Protein AF-A0A0D2QS39-F1 (afdb_monomer)

Solvent-accessible surface area (backbone atoms only — not comparable to full-atom values): 22286 Å² total; per-residue (Å²): 133,88,82,86,83,80,82,77,80,79,79,77,68,78,75,75,70,79,69,53,75,70,81,77,50,54,67,69,59,52,39,56,58,51,62,65,24,32,17,69,61,32,55,55,47,36,68,73,40,74,67,44,26,51,44,47,45,59,77,59,58,58,72,44,77,33,60,13,20,26,65,46,80,51,55,70,59,22,51,49,47,18,48,53,47,44,37,49,40,62,59,63,70,44,31,36,42,36,44,29,31,70,89,59,61,58,66,59,53,47,50,54,46,53,75,72,43,66,94,54,45,15,35,40,28,32,45,45,62,54,54,74,37,35,30,48,84,80,63,46,80,49,76,48,75,64,75,95,79,54,99,83,54,75,71,88,70,27,38,38,36,40,38,38,33,26,51,64,43,48,44,57,38,45,50,62,30,60,45,49,96,86,56,61,68,72,60,46,47,31,48,36,55,48,51,52,25,50,54,16,28,76,44,41,76,40,58,52,39,54,33,32,43,36,42,21,25,61,94,46,85,48,62,70,51,51,55,49,46,66,68,72,39,47,95,77,36,46,76,48,74,44,62,67,26,50,73,50,71,36,30,50,51,67,88,69,42,79,63,96,60,88,76,53,54,64,49,29,36,33,42,37,36,15,47,33,67,81,45,61,92,90,58,62,84,83,81,87,84,85,83,81,74,75,95,64,82,93,74,81,79,66,68,41,82,71,46,79,45,80,46,95,89,48,105,50,69,51,56,28,27,17,50,73,97,54,86,59,76,38,49,62,66,58,52,49,52,54,48,32,61,76,54,73,67,65,60,92,81,64,90,46,65,51,78,45,79,44,77,46,76,47,66,53,80,90,48,77,71,41,82,44,79,48,81,45,78,39,80,64,84,133

pLDDT: mean 83.74, std 15.44, range [31.7, 98.12]

Radius of gyration: 28.62 Å; Cα contacts (8 Å, |Δi|>4): 653; chains: 1; bounding box: 74×45×124 Å

InterPro domains:
  IPR001810 F-box domain [PF00646] (22-57)
  IPR001810 F-box domain [SM00256] (25-65)
  IPR036047 F-box-like domain superfamily [SSF81383] (16-58)

Foldseek 3Di:
DDDDDDDDDPPPPPPPPCPPPVVPDDLVVLLVVLQQAFQVVNVVQLPPDPSSVVSSCVSLLAKDKFKAKDFDPDPVVQLVLGLCLSRRGHDQFLAKEKEWEPPDDQVVSVVVCCVVHPVQHKYKYWYDQKDWDQHSPPRDTDIDGHDPDDPPDDRPTIMMMMMGIDHAQKHKWKAFQKDAPPDDPQQSLLVSLVVQQVVQCVFAVGRAFQEKAKAFAQVDQCVLSVVQNCVRHDPNYYYHYYHYIDMAIDTSPNVRHDDPPPRIDTRMMITTIHGGPPGDPPRDDDHDDDDDDPPDDDADADWDWPDWDDDPPDNDIFTWTDGVPDPDIHGPVNVVVVRCVRVVNPVPDDFDWDWDWDWDFDDRDPRDTDIDIDIDIDTDDD

Sequence (382 aa):
MANKNRSSPSSATPKLMEVSGFSLMNEDLLRNILSRLPAISFASAATVSKTWNAACCHILSRPKLSSAISLKPLPLVALQEVFDKVMSEPIRPHFAIASVGPGFEIKDVLQFMVEKVRSRTPIIVSSVKGILGRDALSHEFREVKWIDGNIDEVPVNTGIVLTVGFVPGLKVDVIPLLRQRKAPQGSMIDKFVQDIKSYTSSMSGCTSPQAIIMIGDGSVDQKPILEKLDYAMSMETIIVGDERGQFVYRSSDVSRNVGTNKKHSPDAVALVFARDRNKARGIGNIEFHFALSKGVSAIGPRLKAASVRVQDSYTVTWLTARREGQQEILDGQQMLEDIDNEMENNMDCVDLYIGVTRRRNCSVGSDKPKMMTTLALHGVEG

Secondary structure (DSSP, 8-state):
--------------------GGGGS-HHHHHHHHHTS-HHHHHHHTTT-HHHHHHHHHHTSS-EEEEEEE--SSHHHHHHHHHHHHTSS----SEEEEEE-TT--HHHHHHHHHHHS-TT--EEEEE-SEEEEEBTTT--EEEEE--S--TTS--S---EEEEEEE-TTEEEEEEEEE--TTS-HHHHHHHHHHHHHHHHHHHHSSSS-SEEEEEEETTS--HHHHHHHHHHS-TT-EEEEEEEEEEEEE-SSGGGSPPS-TT--EEEEEEEEEE-TTPPTT-------------S---SPPEEEEEEEE-TTSS-EEEEEEETT--PPB-HHHHHHHHHHHTTT--TT---EEEEEEEEEE--TTSPPEEEEEEEEEE---

Organism: Gossypium raimondii (NCBI:txid29730)

Structure (mmCIF, N/CA/C/O backbone):
data_AF-A0A0D2QS39-F1
#
_entry.id   AF-A0A0D2QS39-F1
#
loop_
_atom_site.group_PDB
_atom_site.id
_atom_site.type_symbol
_atom_site.label_atom_id
_atom_site.label_alt_id
_atom_site.label_comp_id
_atom_site.label_asym_id
_atom_site.label_entity_id
_atom_site.label_seq_id
_atom_site.pdbx_PDB_ins_code
_atom_site.Cartn_x
_atom_site.Cartn_y
_atom_site.Cartn_z
_atom_site.occupancy
_atom_site.B_iso_or_equiv
_atom_site.auth_seq_id
_atom_site.auth_comp_id
_atom_site.auth_asym_id
_atom_site.auth_atom_id
_atom_site.pdbx_PDB_model_num
ATOM 1 N N . MET A 1 1 ? 47.931 12.079 -83.942 1.00 38.25 1 MET A N 1
ATOM 2 C CA . MET A 1 1 ? 46.813 12.816 -83.304 1.00 38.25 1 MET A CA 1
ATOM 3 C C . MET A 1 1 ? 45.818 11.775 -82.798 1.00 38.25 1 MET A C 1
ATOM 5 O O . MET A 1 1 ? 45.322 11.019 -83.615 1.00 38.25 1 MET A O 1
ATOM 9 N N . ALA A 1 2 ? 45.863 11.401 -81.512 1.00 31.70 2 ALA A N 1
ATOM 10 C CA . ALA A 1 2 ? 45.054 11.950 -80.400 1.00 31.70 2 ALA A CA 1
ATOM 11 C C . ALA A 1 2 ? 43.535 11.823 -80.678 1.00 31.70 2 ALA A C 1
ATOM 13 O O . ALA A 1 2 ? 43.092 12.273 -81.719 1.00 31.70 2 ALA A O 1
ATOM 14 N N . ASN A 1 3 ? 42.672 11.228 -79.849 1.00 33.22 3 ASN A N 1
ATOM 15 C CA . ASN A 1 3 ? 42.716 11.028 -78.404 1.00 33.22 3 ASN A CA 1
ATOM 16 C C . ASN A 1 3 ? 41.886 9.786 -78.004 1.00 33.22 3 ASN A C 1
ATOM 18 O O . ASN A 1 3 ? 40.784 9.581 -78.507 1.00 33.22 3 ASN A O 1
ATOM 22 N N . LYS A 1 4 ? 42.417 8.975 -77.081 1.00 37.38 4 LYS A N 1
ATOM 23 C CA . LYS A 1 4 ? 41.723 7.872 -76.393 1.00 37.38 4 LYS A CA 1
ATOM 24 C C . LYS A 1 4 ? 40.879 8.458 -75.257 1.00 37.38 4 LYS A C 1
ATOM 26 O O . LYS A 1 4 ? 41.458 8.937 -74.288 1.00 37.38 4 LYS A O 1
ATOM 31 N N . ASN A 1 5 ? 39.557 8.306 -75.297 1.00 36.44 5 ASN A N 1
ATOM 32 C CA . ASN A 1 5 ? 38.731 8.421 -74.093 1.00 36.44 5 ASN A CA 1
ATOM 33 C C . ASN A 1 5 ? 38.589 7.036 -73.452 1.00 36.44 5 ASN A C 1
ATOM 35 O O . ASN A 1 5 ? 37.760 6.221 -73.849 1.00 36.44 5 ASN A O 1
ATOM 39 N N . ARG A 1 6 ? 39.458 6.763 -72.472 1.00 37.19 6 ARG A N 1
ATOM 40 C CA . ARG A 1 6 ? 39.303 5.664 -71.513 1.00 37.19 6 ARG A CA 1
ATOM 41 C C . ARG A 1 6 ? 38.181 6.036 -70.545 1.00 37.19 6 ARG A C 1
ATOM 43 O O . ARG A 1 6 ? 38.340 6.958 -69.754 1.00 37.19 6 ARG A O 1
ATOM 50 N N . SER A 1 7 ? 37.078 5.300 -70.590 1.00 38.91 7 SER A N 1
ATOM 51 C CA . SER A 1 7 ? 36.095 5.259 -69.511 1.00 38.91 7 SER A CA 1
ATOM 52 C C . SER A 1 7 ? 36.723 4.581 -68.292 1.00 38.91 7 SER A C 1
ATOM 54 O O . SER A 1 7 ? 37.080 3.401 -68.339 1.00 38.91 7 SER A O 1
ATOM 56 N N . SER A 1 8 ? 36.898 5.342 -67.218 1.00 36.28 8 SER A N 1
ATOM 57 C CA . SER A 1 8 ? 37.355 4.867 -65.914 1.00 36.28 8 SER A CA 1
ATOM 58 C C . SER A 1 8 ? 36.360 3.847 -65.345 1.00 36.28 8 SER A C 1
ATOM 60 O O . SER A 1 8 ? 35.160 4.128 -65.348 1.00 36.28 8 SER A O 1
ATOM 62 N N . PRO A 1 9 ? 36.800 2.691 -64.819 1.00 38.03 9 PRO A N 1
ATOM 63 C CA . PRO A 1 9 ? 35.917 1.854 -64.028 1.00 38.03 9 PRO A CA 1
ATOM 64 C C . PRO A 1 9 ? 35.661 2.579 -62.706 1.00 38.03 9 PRO A C 1
ATOM 66 O O . PRO A 1 9 ? 36.594 2.897 -61.967 1.00 38.03 9 PRO A O 1
ATOM 69 N N . SER A 1 10 ? 34.393 2.878 -62.428 1.00 36.34 10 SER A N 1
ATOM 70 C CA . SER A 1 10 ? 33.960 3.348 -61.119 1.00 36.34 10 SER A CA 1
ATOM 71 C C . SER A 1 10 ? 34.405 2.323 -60.083 1.00 36.34 10 SER A C 1
ATOM 73 O O . SER A 1 10 ? 33.927 1.186 -60.084 1.00 36.34 10 SER A O 1
ATOM 75 N N . SER A 1 11 ? 35.332 2.714 -59.214 1.00 35.41 11 SER A N 1
ATOM 76 C CA . SER A 1 11 ? 35.653 1.967 -58.011 1.00 35.41 11 SER A CA 1
ATOM 77 C C . SER A 1 11 ? 34.381 1.894 -57.170 1.00 35.41 11 SER A C 1
ATOM 79 O O . SER A 1 11 ? 34.029 2.848 -56.475 1.00 35.41 11 SER A O 1
ATOM 81 N N . ALA A 1 12 ? 33.659 0.782 -57.264 1.00 41.19 12 ALA A N 1
ATOM 82 C CA . ALA A 1 12 ? 32.692 0.409 -56.255 1.00 41.19 12 ALA A CA 1
ATOM 83 C C . ALA A 1 12 ? 33.492 0.099 -54.986 1.00 41.19 12 ALA A C 1
ATOM 85 O O . ALA A 1 12 ? 33.908 -1.033 -54.747 1.00 41.19 12 ALA A O 1
ATOM 86 N N . THR A 1 13 ? 33.776 1.134 -54.197 1.00 36.97 13 THR A N 1
ATOM 87 C CA . THR A 1 13 ? 34.069 0.964 -52.781 1.00 36.97 13 THR A CA 1
ATOM 88 C C . THR A 1 13 ? 32.929 0.128 -52.213 1.00 36.97 13 THR A C 1
ATOM 90 O O . THR A 1 13 ? 31.763 0.503 -52.394 1.00 36.97 13 THR A O 1
ATOM 93 N N . PRO A 1 14 ? 33.200 -1.015 -51.558 1.00 38.59 14 PRO A N 1
ATOM 94 C CA . PRO A 1 14 ? 32.153 -1.655 -50.797 1.00 38.59 14 PRO A CA 1
ATOM 95 C C . PRO A 1 14 ? 31.716 -0.606 -49.780 1.00 38.59 14 PRO A C 1
ATOM 97 O O . PRO A 1 14 ? 32.524 -0.144 -48.972 1.00 38.59 14 PRO A O 1
ATOM 100 N N . LYS A 1 15 ? 30.450 -0.175 -49.847 1.00 39.72 15 LYS A N 1
ATOM 101 C CA . LYS A 1 15 ? 29.808 0.397 -48.671 1.00 39.72 15 LYS A CA 1
ATOM 102 C C . LYS A 1 15 ? 30.007 -0.671 -47.607 1.00 39.72 15 LYS A C 1
ATOM 104 O O . LYS A 1 15 ? 29.346 -1.706 -47.667 1.00 39.72 15 LYS A O 1
ATOM 109 N N . LEU A 1 16 ? 30.951 -0.452 -46.691 1.00 38.22 16 LEU A N 1
ATOM 110 C CA . LEU A 1 16 ? 30.875 -1.065 -45.383 1.00 38.22 16 LEU A CA 1
ATOM 111 C C . LEU A 1 16 ? 29.472 -0.698 -44.921 1.00 38.22 16 LEU A C 1
ATOM 113 O O . LEU A 1 16 ? 29.192 0.458 -44.609 1.00 38.22 16 LEU A O 1
ATOM 117 N N . MET A 1 17 ? 28.552 -1.659 -45.004 1.00 43.16 17 MET A N 1
ATOM 118 C CA . MET A 1 17 ? 27.391 -1.616 -44.147 1.00 43.16 17 MET A CA 1
ATOM 119 C C . MET A 1 17 ? 27.994 -1.415 -42.767 1.00 43.16 17 MET A C 1
ATOM 121 O O . MET A 1 17 ? 28.776 -2.256 -42.320 1.00 43.16 17 MET A O 1
ATOM 125 N N . GLU A 1 18 ? 27.718 -0.273 -42.143 1.00 43.28 18 GLU A N 1
ATOM 126 C CA . GLU A 1 18 ? 27.845 -0.158 -40.702 1.00 43.28 18 GLU A CA 1
ATOM 127 C C . GLU A 1 18 ? 26.937 -1.246 -40.138 1.00 43.28 18 GLU A C 1
ATOM 129 O O . GLU A 1 18 ? 25.737 -1.070 -39.930 1.00 43.28 18 GLU A O 1
ATOM 134 N N . VAL A 1 19 ? 27.508 -2.435 -39.974 1.00 47.50 19 VAL A N 1
ATOM 135 C CA . VAL A 1 19 ? 26.970 -3.464 -39.116 1.00 47.50 19 VAL A CA 1
ATOM 136 C C . VAL A 1 19 ? 26.992 -2.789 -37.760 1.00 47.50 19 VAL A C 1
ATOM 138 O O . VAL A 1 19 ? 28.058 -2.625 -37.170 1.00 47.50 19 VAL A O 1
ATOM 141 N N . SER A 1 20 ? 25.836 -2.258 -37.347 1.00 57.03 20 SER A N 1
ATOM 142 C CA . SER A 1 20 ? 25.695 -1.544 -36.080 1.00 57.03 20 SER A CA 1
ATOM 143 C C . SER A 1 20 ? 26.443 -2.341 -35.013 1.00 57.03 20 SER A C 1
ATOM 145 O O . SER A 1 20 ? 26.211 -3.547 -34.894 1.00 57.03 20 SER A O 1
ATOM 147 N N . GLY A 1 21 ? 27.381 -1.725 -34.287 1.00 55.62 21 GLY A N 1
ATOM 148 C CA . GLY A 1 21 ? 28.273 -2.456 -33.372 1.00 55.62 21 GLY A CA 1
ATOM 149 C C . GLY A 1 21 ? 27.527 -3.322 -32.344 1.00 55.62 21 GLY A C 1
ATOM 150 O O . GLY A 1 21 ? 28.061 -4.307 -31.847 1.00 55.62 21 GLY A O 1
ATOM 151 N N . PHE A 1 22 ? 26.248 -3.018 -32.101 1.00 55.38 22 PHE A N 1
ATOM 152 C CA . PHE A 1 22 ? 25.345 -3.785 -31.246 1.00 55.38 22 PHE A CA 1
ATOM 153 C C . PHE A 1 22 ? 24.784 -5.077 -31.865 1.00 55.38 22 PHE A C 1
ATOM 155 O O . PHE A 1 22 ? 24.332 -5.943 -31.127 1.00 55.38 22 PHE A O 1
ATOM 162 N N . SER A 1 23 ? 24.801 -5.235 -33.190 1.00 55.31 23 SER A N 1
ATOM 163 C CA . SER A 1 23 ? 24.336 -6.457 -33.873 1.00 55.31 23 SER A CA 1
ATOM 164 C C . SER A 1 23 ? 25.326 -7.626 -33.785 1.00 55.31 23 SER A C 1
ATOM 166 O O . SER A 1 23 ? 24.928 -8.774 -33.958 1.00 55.31 23 SER A O 1
ATOM 168 N N . LEU A 1 24 ? 26.591 -7.338 -33.460 1.00 56.97 24 LEU A N 1
ATOM 169 C CA . LEU A 1 24 ? 27.653 -8.317 -33.187 1.00 56.97 24 LEU A CA 1
ATOM 170 C C . LEU A 1 24 ? 27.896 -8.515 -31.680 1.00 56.97 24 LEU A C 1
ATOM 172 O O . LEU A 1 24 ? 28.780 -9.276 -31.287 1.00 56.97 24 LEU A O 1
ATOM 176 N N . MET A 1 25 ? 27.150 -7.809 -30.824 1.00 68.81 25 MET A N 1
ATOM 177 C CA . MET A 1 25 ? 27.341 -7.851 -29.378 1.00 68.81 25 MET A CA 1
ATOM 178 C C . MET A 1 25 ? 26.754 -9.131 -28.788 1.00 68.81 25 MET A C 1
ATOM 180 O O . MET A 1 25 ? 25.603 -9.473 -29.049 1.00 68.81 25 MET A O 1
ATOM 184 N N . ASN A 1 26 ? 27.531 -9.808 -27.942 1.00 82.44 26 ASN A N 1
ATOM 185 C CA . ASN A 1 26 ? 27.038 -10.933 -27.154 1.00 82.44 26 ASN A CA 1
ATOM 186 C C . ASN A 1 26 ? 25.878 -10.469 -26.245 1.00 82.44 26 ASN A C 1
ATOM 188 O O . ASN A 1 26 ? 25.968 -9.419 -25.599 1.00 82.44 26 ASN A O 1
ATOM 192 N N . GLU A 1 27 ? 24.811 -11.266 -26.179 1.00 82.75 27 GLU A N 1
ATOM 193 C CA . GLU A 1 27 ? 23.644 -11.079 -25.308 1.00 82.75 27 GLU A CA 1
ATOM 194 C C . GLU A 1 27 ? 24.023 -10.776 -23.853 1.00 82.75 27 GLU A C 1
ATOM 196 O O . GLU A 1 27 ? 23.421 -9.905 -23.226 1.00 82.75 27 GLU A O 1
ATOM 201 N N . ASP A 1 28 ? 25.054 -11.432 -23.318 1.00 85.62 28 ASP A N 1
ATOM 202 C CA . ASP A 1 28 ? 25.496 -11.208 -21.937 1.00 85.62 28 ASP A CA 1
ATOM 203 C C . ASP A 1 28 ? 26.098 -9.813 -21.739 1.00 85.62 28 ASP A C 1
ATOM 205 O O . ASP A 1 28 ? 25.837 -9.146 -20.732 1.00 85.62 28 ASP A O 1
ATOM 209 N N . LEU A 1 29 ? 26.857 -9.328 -22.728 1.00 89.94 29 LEU A N 1
ATOM 210 C CA . LEU A 1 29 ? 27.411 -7.976 -22.702 1.00 89.94 29 LEU A CA 1
ATOM 211 C C . LEU A 1 29 ? 26.288 -6.942 -22.813 1.00 89.94 29 LEU A C 1
ATOM 213 O O . LEU A 1 29 ? 26.285 -5.954 -22.078 1.00 89.94 29 LEU A O 1
ATOM 217 N N . LEU A 1 30 ? 25.303 -7.194 -23.683 1.00 90.62 30 LEU A N 1
ATOM 218 C CA . LEU A 1 30 ? 24.131 -6.334 -23.833 1.00 90.62 30 LEU A CA 1
ATOM 219 C C . LEU A 1 30 ? 23.356 -6.238 -22.519 1.00 90.62 30 LEU A C 1
ATOM 221 O O . LEU A 1 30 ? 23.063 -5.138 -22.054 1.00 90.62 30 LEU A O 1
ATOM 225 N N . ARG A 1 31 ? 23.088 -7.373 -21.872 1.00 90.38 31 ARG A N 1
ATOM 226 C CA . ARG A 1 31 ? 22.406 -7.413 -20.574 1.00 90.38 31 ARG A CA 1
ATOM 227 C C . ARG A 1 31 ? 23.179 -6.660 -19.498 1.00 90.38 31 ARG A C 1
ATOM 229 O O . ARG A 1 31 ? 22.566 -5.903 -18.753 1.00 90.38 31 ARG A O 1
ATOM 236 N N . ASN A 1 32 ? 24.501 -6.817 -19.433 1.00 92.50 32 ASN A N 1
ATOM 237 C CA . ASN A 1 32 ? 25.332 -6.110 -18.459 1.00 92.50 32 ASN A CA 1
ATOM 238 C C . ASN A 1 32 ? 25.240 -4.586 -18.644 1.00 92.50 32 ASN A C 1
ATOM 240 O O . ASN A 1 32 ? 24.983 -3.870 -17.678 1.00 92.50 32 ASN A O 1
ATOM 244 N N . ILE A 1 33 ? 25.338 -4.089 -19.882 1.00 93.06 33 ILE A N 1
ATOM 245 C CA . ILE A 1 33 ? 25.183 -2.654 -20.171 1.00 93.06 33 ILE A CA 1
ATOM 246 C C . ILE A 1 33 ? 23.781 -2.171 -19.785 1.00 93.06 33 ILE A C 1
ATOM 248 O O . ILE A 1 33 ? 23.644 -1.200 -19.041 1.00 93.06 33 ILE A O 1
ATOM 252 N N . LEU A 1 34 ? 22.738 -2.875 -20.233 1.00 95.00 34 LEU A N 1
ATOM 253 C CA . LEU A 1 34 ? 21.349 -2.510 -19.951 1.00 95.00 34 LEU A CA 1
ATOM 254 C C . LEU A 1 34 ? 21.031 -2.539 -18.449 1.00 95.00 34 LEU A C 1
ATOM 256 O O . LEU A 1 34 ? 20.263 -1.708 -17.975 1.00 95.00 34 LEU A O 1
ATOM 260 N N . SER A 1 35 ? 21.640 -3.450 -17.685 1.00 94.38 35 SER A N 1
ATOM 261 C CA . SER A 1 35 ? 21.414 -3.582 -16.239 1.00 94.38 35 SER A CA 1
ATOM 262 C C . SER A 1 35 ? 21.907 -2.390 -15.410 1.00 94.38 35 SER A C 1
ATOM 264 O O . SER A 1 35 ? 21.502 -2.243 -14.261 1.00 94.38 35 SER A O 1
ATOM 266 N N . ARG A 1 36 ? 22.744 -1.525 -15.995 1.00 95.25 36 ARG A N 1
ATOM 267 C CA . ARG A 1 36 ? 23.316 -0.333 -15.348 1.00 95.25 36 ARG A CA 1
ATOM 268 C C . ARG A 1 36 ? 22.619 0.964 -15.752 1.00 95.25 36 ARG A C 1
ATOM 270 O O . ARG A 1 36 ? 23.032 2.038 -15.326 1.00 95.25 36 ARG A O 1
ATOM 277 N N . LEU A 1 37 ? 21.607 0.885 -16.614 1.00 96.56 37 LEU A N 1
ATOM 278 C CA . LEU A 1 37 ? 20.890 2.067 -17.068 1.00 96.56 37 LEU A CA 1
ATOM 279 C C . LEU A 1 37 ? 19.905 2.556 -15.997 1.00 96.56 37 LEU A C 1
ATOM 281 O O . LEU A 1 37 ? 19.164 1.742 -15.445 1.00 96.56 37 LEU A O 1
ATOM 285 N N . PRO A 1 38 ? 19.792 3.877 -15.786 1.00 95.75 38 PRO A N 1
ATOM 286 C CA . PRO A 1 38 ? 18.681 4.450 -15.039 1.00 95.75 38 PRO A CA 1
ATOM 287 C C . PRO A 1 38 ? 17.336 4.068 -15.661 1.00 95.75 38 PRO A C 1
ATOM 289 O O . PRO A 1 38 ? 17.243 3.817 -16.868 1.00 95.75 38 PRO A O 1
ATOM 292 N N . ALA A 1 39 ? 16.272 4.085 -14.862 1.00 94.69 39 ALA A N 1
ATOM 293 C CA . ALA A 1 39 ? 14.945 3.608 -15.249 1.00 94.69 39 ALA A CA 1
ATOM 294 C C . ALA A 1 39 ? 14.423 4.213 -16.567 1.00 94.69 39 ALA A C 1
ATOM 296 O O . ALA A 1 39 ? 13.859 3.499 -17.398 1.00 94.69 39 ALA A O 1
ATOM 297 N N . ILE A 1 40 ? 14.646 5.515 -16.788 1.00 92.81 40 ILE A N 1
ATOM 298 C CA . ILE A 1 40 ? 14.200 6.228 -17.996 1.00 92.81 40 ILE A CA 1
ATOM 299 C C . ILE A 1 40 ? 14.956 5.724 -19.232 1.00 92.81 40 ILE A C 1
ATOM 301 O O . ILE A 1 40 ? 14.335 5.289 -20.202 1.00 92.81 40 ILE A O 1
ATOM 305 N N . SER A 1 41 ? 16.290 5.710 -19.186 1.00 95.44 41 SER A N 1
ATOM 306 C CA . SER A 1 41 ? 17.118 5.208 -20.291 1.00 95.44 41 SER A CA 1
ATOM 307 C C . SER A 1 41 ? 16.870 3.723 -20.553 1.00 95.44 41 SER A C 1
ATOM 309 O O . SER A 1 41 ? 16.819 3.295 -21.705 1.00 95.44 41 SER A O 1
ATOM 311 N N . PHE A 1 42 ? 16.639 2.941 -19.498 1.00 95.44 42 PHE A N 1
ATOM 312 C CA . PHE A 1 42 ? 16.271 1.534 -19.594 1.00 95.44 42 PHE A CA 1
ATOM 313 C C . PHE A 1 42 ? 14.917 1.325 -20.291 1.00 95.44 42 PHE A C 1
ATOM 315 O O . PHE A 1 42 ? 14.759 0.403 -21.096 1.00 95.44 42 PHE A O 1
ATOM 322 N N . ALA A 1 43 ? 13.928 2.179 -20.013 1.00 92.50 43 ALA A N 1
ATOM 323 C CA . ALA A 1 43 ? 12.636 2.137 -20.688 1.00 92.50 43 ALA A CA 1
ATOM 324 C C . ALA A 1 43 ? 12.772 2.447 -22.187 1.00 92.50 43 ALA A C 1
ATOM 326 O O . ALA A 1 43 ? 12.190 1.729 -23.000 1.00 92.50 43 ALA A O 1
ATOM 327 N N . SER A 1 44 ? 13.583 3.442 -22.555 1.00 94.31 44 SER A N 1
ATOM 328 C CA . SER A 1 44 ? 13.884 3.754 -23.958 1.00 94.31 44 SER A CA 1
ATOM 329 C C . SER A 1 44 ? 14.596 2.591 -24.652 1.00 94.31 44 SER A C 1
ATOM 331 O O . SER A 1 44 ? 14.166 2.154 -25.720 1.00 94.31 44 SER A O 1
ATOM 333 N N . ALA A 1 45 ? 15.614 2.014 -24.007 1.00 94.31 45 ALA A N 1
ATOM 334 C CA . ALA A 1 45 ? 16.355 0.858 -24.508 1.00 94.31 45 ALA A CA 1
ATOM 335 C C . ALA A 1 45 ? 15.433 -0.331 -24.836 1.00 94.31 45 ALA A C 1
ATOM 337 O O . ALA A 1 45 ? 15.567 -0.972 -25.879 1.00 94.31 45 ALA A O 1
ATOM 338 N N . ALA A 1 46 ? 14.419 -0.573 -24.005 1.00 92.50 46 ALA A N 1
ATOM 339 C CA . ALA A 1 46 ? 13.447 -1.639 -24.222 1.00 92.50 46 ALA A CA 1
ATOM 340 C C . ALA A 1 46 ? 12.579 -1.487 -25.482 1.00 92.50 46 ALA A C 1
ATOM 342 O O . ALA A 1 46 ? 11.877 -2.433 -25.842 1.00 92.50 46 ALA A O 1
ATOM 343 N N . THR A 1 47 ? 12.578 -0.317 -26.120 1.00 93.44 47 THR A N 1
ATOM 344 C CA . THR A 1 47 ? 11.785 -0.033 -27.327 1.00 93.44 47 THR A CA 1
ATOM 345 C C . THR A 1 47 ? 12.611 -0.032 -28.614 1.00 93.44 47 THR A C 1
ATOM 347 O O . THR A 1 47 ? 12.040 0.083 -29.691 1.00 93.44 47 THR A O 1
ATOM 350 N N . VAL A 1 48 ? 13.934 -0.219 -28.523 1.00 93.94 48 VAL A N 1
ATOM 351 C CA . VAL A 1 48 ? 14.855 -0.148 -29.671 1.00 93.94 48 VAL A CA 1
ATOM 352 C C . VAL A 1 48 ? 14.658 -1.311 -30.648 1.00 93.94 48 VAL A C 1
ATOM 354 O O . VAL A 1 48 ? 14.584 -1.111 -31.856 1.00 93.94 48 VAL A O 1
ATOM 357 N N . SER A 1 49 ? 14.598 -2.546 -30.145 1.00 92.12 49 SER A N 1
ATOM 358 C CA . SER A 1 49 ? 14.452 -3.754 -30.968 1.00 92.12 49 SER A CA 1
ATOM 359 C C . SER A 1 49 ? 13.855 -4.911 -30.165 1.00 92.12 49 SER A C 1
ATOM 361 O O . SER A 1 49 ? 13.807 -4.863 -28.936 1.00 92.12 49 SER A O 1
ATOM 363 N N . LYS A 1 50 ? 13.439 -5.989 -30.847 1.00 90.94 50 LYS A N 1
ATOM 364 C CA . LYS A 1 50 ? 12.963 -7.222 -30.188 1.00 90.94 50 LYS A CA 1
ATOM 365 C C . LYS A 1 50 ? 14.031 -7.831 -29.272 1.00 90.94 50 LYS A C 1
ATOM 367 O O . LYS A 1 50 ? 13.704 -8.255 -28.169 1.00 90.94 50 LYS A O 1
ATOM 372 N N . THR A 1 51 ? 15.289 -7.824 -29.706 1.00 90.56 51 THR A N 1
ATOM 373 C CA . THR A 1 51 ? 16.436 -8.345 -28.949 1.00 90.56 51 THR A CA 1
ATOM 374 C C . THR A 1 51 ? 16.672 -7.544 -27.669 1.00 90.56 51 THR A C 1
ATOM 376 O O . THR A 1 51 ? 16.700 -8.103 -26.576 1.00 90.56 51 THR A O 1
ATOM 379 N N . TRP A 1 52 ? 16.723 -6.213 -27.775 1.00 93.19 52 TRP A N 1
ATOM 380 C CA . TRP A 1 52 ? 16.875 -5.331 -26.612 1.00 93.19 52 TRP A CA 1
ATOM 381 C C . TRP A 1 52 ? 15.681 -5.433 -25.661 1.00 93.19 52 TRP A C 1
ATOM 383 O O . TRP A 1 52 ? 15.851 -5.481 -24.444 1.00 93.19 52 TRP A O 1
ATOM 393 N N . ASN A 1 53 ? 14.467 -5.524 -26.207 1.00 92.38 53 ASN A N 1
ATOM 394 C CA . ASN A 1 53 ? 13.264 -5.729 -25.415 1.00 92.38 53 ASN A CA 1
ATOM 395 C C . ASN A 1 53 ? 13.331 -7.036 -24.615 1.00 92.38 53 ASN A C 1
ATOM 397 O O . ASN A 1 53 ? 13.064 -7.014 -23.414 1.00 92.38 53 ASN A O 1
ATOM 401 N N . ALA A 1 54 ? 13.741 -8.138 -25.252 1.00 90.50 54 ALA A N 1
ATOM 402 C CA . ALA A 1 54 ? 13.905 -9.434 -24.604 1.00 90.50 54 ALA A CA 1
ATOM 403 C C . ALA A 1 54 ? 14.962 -9.383 -23.488 1.00 90.50 54 ALA A C 1
ATOM 405 O O . ALA A 1 54 ? 14.689 -9.837 -22.375 1.00 90.50 54 ALA A O 1
ATOM 406 N N . ALA A 1 55 ? 16.116 -8.755 -23.736 1.00 92.25 55 ALA A N 1
ATOM 407 C CA . ALA A 1 55 ? 17.150 -8.544 -22.722 1.00 92.25 55 ALA A CA 1
ATOM 408 C C . ALA A 1 55 ? 16.631 -7.709 -21.533 1.00 92.25 55 ALA A C 1
ATOM 410 O O . ALA A 1 55 ? 16.802 -8.095 -20.375 1.00 92.25 55 ALA A O 1
ATOM 411 N N . CYS A 1 56 ? 15.914 -6.610 -21.791 1.00 92.94 56 CYS A N 1
ATOM 412 C CA . CYS A 1 56 ? 15.294 -5.807 -20.736 1.00 92.94 56 CYS A CA 1
ATOM 413 C C . CYS A 1 56 ? 14.219 -6.579 -19.951 1.00 92.94 56 CYS A C 1
ATOM 415 O O . CYS A 1 56 ? 14.119 -6.434 -18.733 1.00 92.94 56 CYS A O 1
ATOM 417 N N . CYS A 1 57 ? 13.400 -7.391 -20.623 1.00 90.38 57 CYS A N 1
ATOM 418 C CA . CYS A 1 57 ? 12.409 -8.251 -19.975 1.00 90.38 57 CYS A CA 1
ATOM 419 C C . CYS A 1 57 ? 13.068 -9.329 -19.108 1.00 90.38 57 CYS A C 1
ATOM 421 O O . CYS A 1 57 ? 12.527 -9.675 -18.064 1.00 90.38 57 CYS A O 1
ATOM 423 N N . HIS A 1 58 ? 14.247 -9.816 -19.492 1.00 89.81 58 HIS A N 1
ATOM 424 C CA . HIS A 1 58 ? 15.020 -10.739 -18.669 1.00 89.81 58 HIS A CA 1
ATOM 425 C C . HIS A 1 58 ? 15.566 -10.062 -17.401 1.00 89.81 58 HIS A C 1
ATOM 427 O O . HIS A 1 58 ? 15.483 -10.637 -16.315 1.00 89.81 58 HIS A O 1
ATOM 433 N N . ILE A 1 59 ? 16.084 -8.832 -17.517 1.00 92.56 59 ILE A N 1
ATOM 434 C CA . ILE A 1 59 ? 16.545 -8.024 -16.369 1.00 92.56 59 ILE A CA 1
ATOM 435 C C . ILE A 1 59 ? 15.388 -7.769 -15.392 1.00 92.56 59 ILE A C 1
ATOM 437 O O . ILE A 1 59 ? 15.547 -7.912 -14.184 1.00 92.56 59 ILE A O 1
ATOM 441 N N . LEU A 1 60 ? 14.203 -7.457 -15.919 1.00 91.56 60 LEU A N 1
ATOM 442 C CA . LEU A 1 60 ? 12.974 -7.265 -15.150 1.00 91.56 60 LEU A CA 1
ATOM 443 C C . LEU A 1 60 ? 12.065 -8.502 -15.215 1.00 91.56 60 LEU A C 1
ATOM 445 O O . LEU A 1 60 ? 10.887 -8.409 -15.560 1.00 91.56 60 LEU A O 1
ATOM 449 N N . SER A 1 61 ? 12.615 -9.671 -14.889 1.00 89.00 61 SER A N 1
ATOM 450 C CA . SER A 1 61 ? 11.863 -10.936 -14.849 1.00 89.00 61 SER A CA 1
ATOM 451 C C . SER A 1 61 ? 11.292 -11.266 -13.468 1.00 89.00 61 SER A C 1
ATOM 453 O O . SER A 1 61 ? 10.386 -12.092 -13.356 1.00 89.00 61 SER A O 1
ATOM 455 N N . ARG A 1 62 ? 11.800 -10.618 -12.415 1.00 90.31 62 ARG A N 1
ATOM 456 C CA . ARG A 1 62 ? 11.427 -10.861 -11.016 1.00 90.31 62 ARG A CA 1
ATOM 457 C C . ARG A 1 62 ? 10.821 -9.614 -10.370 1.00 90.31 62 ARG A C 1
ATOM 459 O O . ARG A 1 62 ? 11.070 -8.507 -10.855 1.00 90.31 62 ARG A O 1
ATOM 466 N N . PRO A 1 63 ? 10.039 -9.776 -9.288 1.00 93.62 63 PRO A N 1
ATOM 467 C CA . PRO A 1 63 ? 9.565 -8.645 -8.505 1.00 93.62 63 PRO A CA 1
ATOM 468 C C . PRO A 1 63 ? 10.740 -7.802 -8.008 1.00 93.62 63 PRO A C 1
ATOM 470 O O . PRO A 1 63 ? 11.745 -8.344 -7.549 1.00 93.62 63 PRO A O 1
ATOM 473 N N . LYS A 1 64 ? 10.611 -6.481 -8.106 1.00 94.56 64 LYS A N 1
ATOM 474 C CA . LYS A 1 64 ? 11.594 -5.511 -7.624 1.00 94.56 64 LYS A CA 1
ATOM 475 C C . LYS A 1 64 ? 10.870 -4.395 -6.884 1.00 94.56 64 LYS A C 1
ATOM 477 O O . LYS A 1 64 ? 9.926 -3.813 -7.414 1.00 94.56 64 LYS A O 1
ATOM 482 N N . LEU A 1 65 ? 11.339 -4.085 -5.683 1.00 94.69 65 LEU A N 1
ATOM 483 C CA . LEU A 1 65 ? 10.949 -2.903 -4.922 1.00 94.69 65 LEU A CA 1
ATOM 484 C C . LEU A 1 65 ? 12.177 -2.004 -4.813 1.00 94.69 65 LEU A C 1
ATOM 486 O O . LEU A 1 65 ? 13.236 -2.456 -4.386 1.00 94.69 65 LEU A O 1
ATOM 490 N N . SER A 1 66 ? 12.039 -0.754 -5.239 1.00 96.06 66 SER A N 1
ATOM 491 C CA . SER A 1 66 ? 13.059 0.281 -5.088 1.00 96.06 66 SER A CA 1
ATOM 492 C C . SER A 1 66 ? 12.515 1.329 -4.128 1.00 96.06 66 SER A C 1
ATOM 494 O O . SER A 1 66 ? 11.418 1.842 -4.347 1.00 96.06 66 SER A O 1
ATOM 496 N N . SER A 1 67 ? 13.233 1.594 -3.040 1.00 97.38 67 SER A N 1
ATOM 497 C CA . SER A 1 67 ? 12.793 2.507 -1.985 1.00 97.38 67 SER A CA 1
ATOM 498 C C . SER A 1 67 ? 13.958 3.340 -1.463 1.00 97.38 67 SER A C 1
ATOM 500 O O . SER A 1 67 ? 15.084 2.839 -1.396 1.00 97.38 67 SER A O 1
ATOM 502 N N . ALA A 1 68 ? 13.693 4.597 -1.115 1.00 97.75 68 ALA A N 1
ATOM 503 C CA . ALA A 1 68 ? 14.668 5.503 -0.518 1.00 97.75 68 ALA A CA 1
ATOM 504 C C . ALA A 1 68 ? 13.989 6.503 0.424 1.00 97.75 68 ALA A C 1
ATOM 506 O O . ALA A 1 68 ? 12.852 6.914 0.176 1.00 97.75 68 ALA A O 1
ATOM 507 N N . ILE A 1 69 ? 14.713 6.908 1.470 1.00 96.44 69 ILE A N 1
ATOM 508 C CA . ILE A 1 69 ? 14.344 8.004 2.375 1.00 96.44 69 ILE A CA 1
ATOM 509 C C . ILE A 1 69 ? 15.228 9.227 2.119 1.00 96.44 69 ILE A C 1
ATOM 511 O O . ILE A 1 69 ? 16.418 9.083 1.839 1.00 96.44 69 ILE A O 1
ATOM 515 N N . SER A 1 70 ? 14.647 10.418 2.244 1.00 95.25 70 SER A N 1
ATOM 516 C CA . SER A 1 70 ? 15.381 11.679 2.350 1.00 95.25 70 SER A CA 1
ATOM 517 C C . SER A 1 70 ? 14.862 12.485 3.531 1.00 95.25 70 SER A C 1
ATOM 519 O O . SER A 1 70 ? 13.651 12.593 3.731 1.00 95.25 70 SER A O 1
ATOM 521 N N . LEU A 1 71 ? 15.794 13.058 4.291 1.00 92.75 71 LEU A N 1
ATOM 522 C CA . LEU A 1 71 ? 15.534 13.928 5.442 1.00 92.75 71 LEU A CA 1
ATOM 523 C C . LEU A 1 71 ? 15.966 15.376 5.165 1.00 92.75 71 LEU A C 1
ATOM 525 O O . LEU A 1 71 ? 16.245 16.147 6.083 1.00 92.75 71 LEU A O 1
ATOM 529 N N . LYS A 1 72 ? 16.105 15.750 3.885 1.00 90.25 72 LYS A N 1
ATOM 530 C CA . LYS A 1 72 ? 16.459 17.124 3.523 1.00 90.25 72 LYS A CA 1
ATOM 531 C C . LYS A 1 72 ? 15.329 18.072 3.941 1.00 90.25 72 LYS A C 1
ATOM 533 O O . LYS A 1 72 ? 14.167 17.776 3.674 1.00 90.25 72 LYS A O 1
ATOM 538 N N . PRO A 1 73 ? 15.661 19.244 4.510 1.00 84.19 73 PRO A N 1
ATOM 539 C CA . PRO A 1 73 ? 14.657 20.169 5.028 1.00 84.19 73 PRO A CA 1
ATOM 540 C C . PRO A 1 73 ? 13.783 20.788 3.932 1.00 84.19 73 PRO A C 1
ATOM 542 O O . PRO A 1 73 ? 12.661 21.198 4.202 1.00 84.19 73 PRO A O 1
ATOM 545 N N . LEU A 1 74 ? 14.287 20.874 2.693 1.00 88.62 74 LEU A N 1
ATOM 546 C CA . LEU A 1 74 ? 13.558 21.463 1.573 1.00 88.62 74 LEU A CA 1
ATOM 547 C C . LEU A 1 74 ? 12.797 20.375 0.785 1.00 88.62 74 LEU A C 1
ATOM 549 O O . LEU A 1 74 ? 13.456 19.539 0.153 1.00 88.62 74 LEU A O 1
ATOM 553 N N . PRO A 1 75 ? 11.447 20.410 0.728 1.00 89.75 75 PRO A N 1
ATOM 554 C CA . PRO A 1 75 ? 10.632 19.349 0.128 1.00 89.75 75 PRO A CA 1
ATOM 555 C C . PRO A 1 75 ? 10.995 18.984 -1.314 1.00 89.75 75 PRO A C 1
ATOM 557 O O . PRO A 1 75 ? 11.111 17.807 -1.644 1.00 89.75 75 PRO A O 1
ATOM 560 N N . LEU A 1 76 ? 11.226 19.977 -2.180 1.00 91.56 76 LEU A N 1
ATOM 561 C CA . LEU A 1 76 ? 11.575 19.733 -3.586 1.00 91.56 76 LEU A CA 1
ATOM 562 C C . LEU A 1 76 ? 12.932 19.036 -3.746 1.00 91.56 76 LEU A C 1
ATOM 564 O O . LEU A 1 76 ? 13.083 18.179 -4.614 1.00 91.56 76 LEU A O 1
ATOM 568 N N . VAL A 1 77 ? 13.909 19.377 -2.901 1.00 94.06 77 VAL A N 1
ATOM 569 C CA . VAL A 1 77 ? 15.231 18.733 -2.918 1.00 94.06 77 VAL A CA 1
ATOM 570 C C . VAL A 1 77 ? 15.114 17.300 -2.418 1.00 94.06 77 VAL A C 1
ATOM 572 O O . VAL A 1 77 ? 15.637 16.398 -3.064 1.00 94.06 77 VAL A O 1
ATOM 575 N N . ALA A 1 78 ? 14.372 17.081 -1.330 1.00 94.62 78 ALA A N 1
ATOM 576 C CA . ALA A 1 78 ? 14.107 15.745 -0.806 1.00 94.62 78 ALA A CA 1
ATOM 577 C C . ALA A 1 78 ? 13.387 14.855 -1.839 1.00 94.62 78 ALA A C 1
ATOM 579 O O . ALA A 1 78 ? 13.781 13.710 -2.049 1.00 94.62 78 ALA A O 1
ATOM 580 N N . LEU A 1 79 ? 12.373 15.397 -2.531 1.00 95.38 79 LEU A N 1
ATOM 581 C CA . LEU A 1 79 ? 11.631 14.716 -3.600 1.00 95.38 79 LEU A CA 1
ATOM 582 C C . LEU A 1 79 ? 12.532 14.301 -4.762 1.00 95.38 79 LEU A C 1
ATOM 584 O O . LEU A 1 79 ? 12.463 13.160 -5.221 1.00 95.38 79 LEU A O 1
ATOM 588 N N . GLN A 1 80 ? 13.364 15.224 -5.243 1.00 96.06 80 GLN A N 1
ATOM 589 C CA . GLN A 1 80 ? 14.277 14.956 -6.347 1.00 96.06 80 GLN A CA 1
ATOM 590 C C . GLN A 1 80 ? 15.337 13.921 -5.941 1.00 96.06 80 GLN A C 1
ATOM 592 O O . GLN A 1 80 ? 15.583 12.985 -6.694 1.00 96.06 80 GLN A O 1
ATOM 597 N N . GLU A 1 81 ? 15.876 14.022 -4.723 1.00 96.44 81 GLU A N 1
ATOM 598 C CA . GLU A 1 81 ? 16.855 13.082 -4.169 1.00 96.44 81 GLU A CA 1
ATOM 599 C C . GLU A 1 81 ? 16.301 11.649 -4.087 1.00 96.44 81 GLU A C 1
ATOM 601 O O . GLU A 1 81 ? 16.918 10.717 -4.614 1.00 96.44 81 GLU A O 1
ATOM 606 N N . VAL A 1 82 ? 15.112 11.454 -3.492 1.00 97.06 82 VAL A N 1
ATOM 607 C CA . VAL A 1 82 ? 14.509 10.110 -3.428 1.00 97.06 82 VAL A CA 1
ATOM 608 C C . VAL A 1 82 ? 14.123 9.597 -4.809 1.00 97.06 82 VAL A C 1
ATOM 610 O O . VAL A 1 82 ? 14.282 8.406 -5.078 1.00 97.06 82 VAL A O 1
ATOM 613 N N . PHE A 1 83 ? 13.650 10.466 -5.707 1.00 96.44 83 PHE A N 1
ATOM 614 C CA . PHE A 1 83 ? 13.279 10.069 -7.061 1.00 96.44 83 PHE A CA 1
ATOM 615 C C . PHE A 1 83 ? 14.494 9.592 -7.859 1.00 96.44 83 PHE A C 1
ATOM 617 O O . PHE A 1 83 ? 14.458 8.499 -8.431 1.00 96.44 83 PHE A O 1
ATOM 624 N N . ASP A 1 84 ? 15.578 10.368 -7.855 1.00 96.12 84 ASP A N 1
ATOM 625 C CA . ASP A 1 84 ? 16.815 10.023 -8.553 1.00 96.12 84 ASP A CA 1
ATOM 626 C C . ASP A 1 84 ? 17.403 8.728 -8.008 1.00 96.12 84 ASP A C 1
ATOM 628 O O . ASP A 1 84 ? 17.810 7.860 -8.783 1.00 96.12 84 ASP A O 1
ATOM 632 N N . LYS A 1 85 ? 17.366 8.532 -6.684 1.00 97.19 85 LYS A N 1
ATOM 633 C CA . LYS A 1 85 ? 17.824 7.279 -6.091 1.00 97.19 85 LYS A CA 1
ATOM 634 C C . LYS A 1 85 ? 16.959 6.096 -6.512 1.00 97.19 85 LYS A C 1
ATOM 636 O O . LYS A 1 85 ? 17.495 5.088 -6.977 1.00 97.19 85 LYS A O 1
ATOM 641 N N . VAL A 1 86 ? 15.639 6.199 -6.375 1.00 96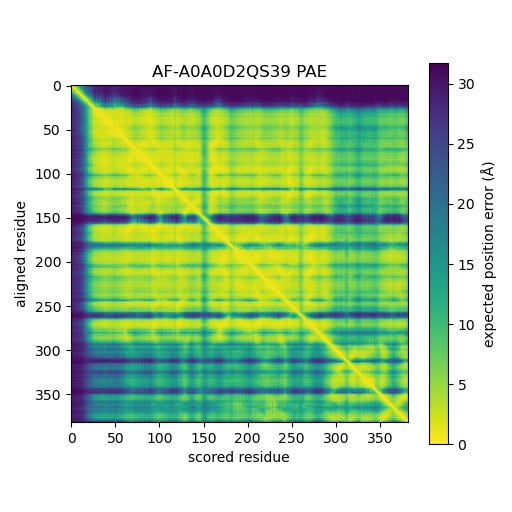.50 86 VAL A N 1
ATOM 642 C CA . VAL A 1 86 ? 14.703 5.105 -6.677 1.00 96.50 86 VAL A CA 1
ATOM 643 C C . VAL A 1 86 ? 14.741 4.715 -8.160 1.00 96.50 86 VAL A C 1
ATOM 645 O O . VAL A 1 86 ? 14.580 3.535 -8.485 1.00 96.50 86 VAL A O 1
ATOM 648 N N . MET A 1 87 ? 15.002 5.681 -9.046 1.00 95.75 87 MET A N 1
ATOM 649 C CA . MET A 1 87 ? 15.085 5.500 -10.500 1.00 95.75 87 MET A CA 1
ATOM 650 C C . MET A 1 87 ? 16.516 5.300 -11.032 1.00 95.75 87 MET A C 1
ATOM 652 O O . MET A 1 87 ? 16.695 5.185 -12.247 1.00 95.75 87 MET A O 1
ATOM 656 N N . SER A 1 88 ? 17.528 5.245 -10.159 1.00 95.75 88 SER A N 1
ATOM 657 C CA . SER A 1 88 ? 18.943 5.110 -10.552 1.00 95.75 88 SER A CA 1
ATOM 658 C C . SER A 1 88 ? 19.276 3.770 -11.215 1.00 95.75 88 SER A C 1
ATOM 660 O O . SER A 1 88 ? 20.238 3.674 -11.973 1.00 95.75 88 SER A O 1
ATOM 662 N N . GLU A 1 89 ? 18.452 2.751 -10.984 1.00 94.94 89 GLU A N 1
ATOM 663 C CA . GLU A 1 89 ? 18.595 1.418 -11.558 1.00 94.94 89 GLU A CA 1
ATOM 664 C C . GLU A 1 89 ? 17.402 1.051 -12.451 1.00 94.94 89 GLU A C 1
ATOM 666 O O . GLU A 1 89 ? 16.322 1.643 -12.330 1.00 94.94 89 GLU A O 1
ATOM 671 N N . PRO A 1 90 ? 17.524 0.003 -13.288 1.00 95.56 90 PRO A N 1
ATOM 672 C CA . PRO A 1 90 ? 16.406 -0.491 -14.072 1.00 95.56 90 PRO A CA 1
ATOM 673 C C . PRO A 1 90 ? 15.197 -0.850 -13.202 1.00 95.56 90 PRO A C 1
ATOM 675 O O . PRO A 1 90 ? 15.272 -1.718 -12.324 1.00 95.56 90 PRO A O 1
ATOM 678 N N . ILE A 1 91 ? 14.065 -0.205 -13.483 1.00 94.94 91 ILE A N 1
ATOM 679 C CA . ILE A 1 91 ? 12.740 -0.543 -12.960 1.00 94.94 91 ILE A CA 1
ATOM 680 C C . ILE A 1 91 ? 11.664 -0.050 -13.935 1.00 94.94 91 ILE A C 1
ATOM 682 O O . ILE A 1 91 ? 11.828 0.960 -14.617 1.00 94.94 91 ILE A O 1
ATOM 686 N N . ARG A 1 92 ? 10.544 -0.774 -14.022 1.00 92.25 92 ARG A N 1
ATOM 687 C CA . ARG A 1 92 ? 9.337 -0.331 -14.732 1.00 92.25 92 ARG A CA 1
ATOM 688 C C . ARG A 1 92 ? 8.212 -0.190 -13.710 1.00 92.25 92 ARG A C 1
ATOM 690 O O . ARG A 1 92 ? 7.688 -1.207 -13.278 1.00 92.25 92 ARG A O 1
ATOM 697 N N . PRO A 1 93 ? 7.833 1.027 -13.302 1.00 94.81 93 PRO A N 1
ATOM 698 C CA . PRO A 1 93 ? 6.849 1.205 -12.238 1.00 94.81 93 PRO A CA 1
ATOM 699 C C . PRO A 1 93 ? 5.497 0.552 -12.574 1.00 94.81 93 PRO A C 1
ATOM 701 O O . PRO A 1 93 ? 4.854 0.928 -13.557 1.00 94.81 93 PRO A O 1
ATOM 704 N N . HIS A 1 94 ? 5.058 -0.402 -11.752 1.00 96.00 94 HIS A N 1
ATOM 705 C CA . HIS A 1 94 ? 3.683 -0.917 -11.718 1.00 96.00 94 HIS A CA 1
ATOM 706 C C . HIS A 1 94 ? 2.832 -0.192 -10.676 1.00 96.00 94 HIS A C 1
ATOM 708 O O . HIS A 1 94 ? 1.623 -0.128 -10.847 1.00 96.00 94 HIS A O 1
ATOM 714 N N . PHE A 1 95 ? 3.454 0.367 -9.638 1.00 97.62 95 PHE A N 1
ATOM 715 C CA . PHE A 1 95 ? 2.834 1.268 -8.669 1.00 97.62 95 PHE A CA 1
ATOM 716 C C . PHE A 1 95 ? 3.911 2.133 -7.999 1.00 97.62 95 PHE A C 1
ATOM 718 O O . PHE A 1 95 ? 5.103 1.813 -8.083 1.00 97.62 95 PHE A O 1
ATOM 725 N N . ALA A 1 96 ? 3.492 3.201 -7.323 1.00 97.62 96 ALA A N 1
ATOM 726 C CA . ALA A 1 96 ? 4.349 3.977 -6.433 1.00 97.62 96 ALA A CA 1
ATOM 727 C C . ALA A 1 96 ? 3.593 4.408 -5.166 1.00 97.62 96 ALA A C 1
ATOM 729 O O . ALA A 1 96 ? 2.399 4.698 -5.217 1.00 97.62 96 ALA A O 1
ATOM 730 N N . ILE A 1 97 ? 4.298 4.450 -4.040 1.00 97.38 97 ILE A N 1
ATOM 731 C CA . ILE A 1 97 ? 3.796 4.915 -2.745 1.00 97.38 97 ILE A CA 1
ATOM 732 C C . ILE A 1 97 ? 4.791 5.941 -2.213 1.00 97.38 97 ILE A C 1
ATOM 734 O O . ILE A 1 97 ? 5.991 5.661 -2.187 1.00 97.38 97 ILE A O 1
ATOM 738 N N . ALA A 1 98 ? 4.309 7.108 -1.801 1.00 96.88 98 ALA A N 1
ATOM 739 C CA . ALA A 1 98 ? 5.107 8.096 -1.090 1.00 96.88 98 ALA A CA 1
ATOM 740 C C . ALA A 1 98 ? 4.522 8.346 0.299 1.00 96.88 98 ALA A C 1
ATOM 742 O O . ALA A 1 98 ? 3.342 8.660 0.431 1.00 96.88 98 ALA A O 1
ATOM 743 N N . SER A 1 99 ? 5.363 8.234 1.318 1.00 95.50 99 SER A N 1
ATOM 744 C CA . SER A 1 99 ? 5.014 8.538 2.702 1.00 95.50 99 SER A CA 1
ATOM 745 C C . SER A 1 99 ? 5.769 9.790 3.117 1.00 95.50 99 SER A C 1
ATOM 747 O O . SER A 1 99 ? 6.999 9.806 3.053 1.00 95.50 99 SER A O 1
ATOM 749 N N . VAL A 1 100 ? 5.049 10.842 3.495 1.00 94.12 100 VAL A N 1
ATOM 750 C CA . VAL A 1 100 ? 5.631 12.157 3.788 1.00 94.12 100 VAL A CA 1
ATOM 751 C C . VAL A 1 100 ? 5.367 12.584 5.223 1.00 94.12 100 VAL A C 1
ATOM 753 O O . VAL A 1 100 ? 4.297 12.330 5.776 1.00 94.12 100 VAL A O 1
ATOM 756 N N . GLY A 1 101 ? 6.358 13.238 5.814 1.00 90.38 101 GLY A N 1
ATOM 757 C CA . GLY A 1 101 ? 6.249 13.882 7.114 1.00 90.38 101 GLY A CA 1
ATOM 758 C C . GLY A 1 101 ? 5.702 15.309 7.049 1.00 90.38 101 GLY A C 1
ATOM 759 O O . GLY A 1 101 ? 5.266 15.773 5.990 1.00 90.38 101 GLY A O 1
ATOM 760 N N . PRO A 1 102 ? 5.759 16.029 8.182 1.00 85.56 102 PRO A N 1
ATOM 761 C CA . PRO A 1 102 ? 5.374 17.437 8.274 1.00 85.56 102 PRO A CA 1
ATOM 762 C C . PRO A 1 102 ? 6.119 18.315 7.259 1.00 85.56 102 PRO A C 1
ATOM 764 O O . PRO A 1 102 ? 7.290 18.081 6.990 1.00 85.56 102 PRO A O 1
ATOM 767 N N . GLY A 1 103 ? 5.474 19.348 6.712 1.00 84.31 103 GLY A N 1
ATOM 768 C CA . GLY A 1 103 ? 6.103 20.297 5.775 1.00 84.31 103 GLY A CA 1
ATOM 769 C C . GLY A 1 103 ? 6.020 19.921 4.289 1.00 84.31 103 GLY A C 1
ATOM 770 O O . GLY A 1 103 ? 6.470 20.693 3.444 1.00 84.31 103 GLY A O 1
ATOM 771 N N . PHE A 1 104 ? 5.419 18.777 3.950 1.00 90.06 104 PHE A N 1
ATOM 772 C CA . PHE A 1 104 ? 5.094 18.411 2.571 1.00 90.06 104 PHE A CA 1
ATOM 773 C C . PHE A 1 104 ? 3.617 18.654 2.259 1.00 90.06 104 PHE A C 1
ATOM 775 O O . PHE A 1 104 ? 2.731 18.101 2.910 1.00 90.06 104 PHE A O 1
ATOM 782 N N . GLU A 1 105 ? 3.349 19.377 1.175 1.00 91.81 105 GLU A N 1
ATOM 783 C CA . GLU A 1 105 ? 2.015 19.438 0.581 1.00 91.81 105 GLU A CA 1
ATOM 784 C C . GLU A 1 105 ? 1.765 18.175 -0.261 1.00 91.81 105 GLU A C 1
ATOM 786 O O . GLU A 1 105 ? 2.313 18.004 -1.352 1.00 91.81 105 GLU A O 1
ATOM 791 N N . ILE A 1 106 ? 0.920 17.259 0.232 1.00 92.31 106 ILE A N 1
ATOM 792 C CA . ILE A 1 106 ? 0.694 15.935 -0.388 1.00 92.31 106 ILE A CA 1
ATOM 793 C C . ILE A 1 106 ? 0.225 16.010 -1.852 1.00 92.31 106 ILE A C 1
ATOM 795 O O . ILE A 1 106 ? 0.508 15.112 -2.647 1.00 92.31 106 ILE A O 1
ATOM 799 N N . LYS A 1 107 ? -0.475 17.086 -2.233 1.00 92.69 107 LYS A N 1
ATOM 800 C CA . LYS A 1 107 ? -0.933 17.313 -3.613 1.00 92.69 107 LYS A CA 1
ATOM 801 C C . LYS A 1 107 ? 0.213 17.681 -4.548 1.00 92.69 107 LYS A C 1
ATOM 803 O O . LYS A 1 107 ? 0.235 17.187 -5.673 1.00 92.69 107 LYS A O 1
ATOM 808 N N . ASP A 1 108 ? 1.160 18.482 -4.076 1.00 94.06 108 ASP A N 1
ATOM 809 C CA . ASP A 1 108 ? 2.331 18.885 -4.856 1.00 94.06 108 ASP A CA 1
ATOM 810 C C . ASP A 1 108 ? 3.259 17.688 -5.067 1.00 94.06 108 ASP A C 1
ATOM 812 O O . ASP A 1 108 ? 3.754 17.460 -6.171 1.00 94.06 108 ASP A O 1
ATOM 816 N N . VAL A 1 109 ? 3.403 16.846 -4.038 1.00 95.44 109 VAL A N 1
ATOM 817 C CA . VAL A 1 109 ? 4.108 15.560 -4.131 1.00 95.44 109 VAL A CA 1
ATOM 818 C C . VAL A 1 109 ? 3.451 14.654 -5.173 1.00 95.44 109 VAL A C 1
ATOM 820 O O . VAL A 1 109 ? 4.137 14.113 -6.042 1.00 95.44 109 VAL A O 1
ATOM 823 N N . LEU A 1 110 ? 2.121 14.504 -5.133 1.00 95.00 110 LEU A N 1
ATOM 824 C CA . LEU A 1 110 ? 1.399 13.711 -6.128 1.00 95.00 110 LEU A CA 1
ATOM 825 C C . LEU A 1 110 ? 1.606 14.270 -7.540 1.00 95.00 110 LEU A C 1
ATOM 827 O O . LEU A 1 110 ? 1.884 13.496 -8.453 1.00 95.00 110 LEU A O 1
ATOM 831 N N . GLN A 1 111 ? 1.503 15.587 -7.722 1.00 93.81 111 GLN A N 1
ATOM 832 C CA . GLN A 1 111 ? 1.698 16.234 -9.018 1.00 93.81 111 GLN A CA 1
ATOM 833 C C . GLN A 1 111 ? 3.111 15.982 -9.562 1.00 93.81 111 GLN A C 1
ATOM 835 O O . GLN A 1 111 ?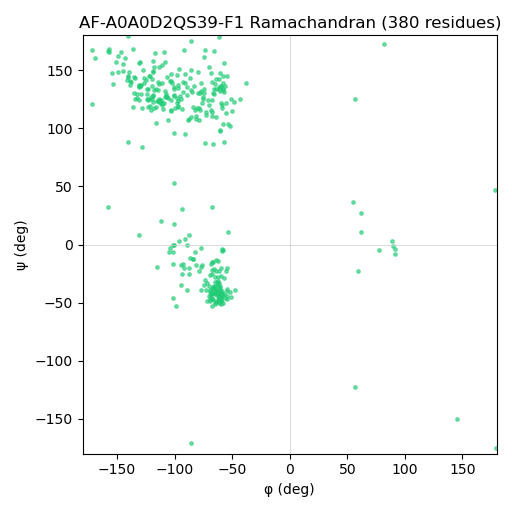 3.253 15.504 -10.690 1.00 93.81 111 GLN A O 1
ATOM 840 N N . PHE A 1 112 ? 4.141 16.180 -8.734 1.00 94.56 112 PHE A N 1
ATOM 841 C CA . PHE A 1 112 ? 5.529 15.861 -9.074 1.00 94.56 112 PHE A CA 1
ATOM 842 C C . PHE A 1 112 ? 5.681 14.396 -9.514 1.00 94.56 112 PHE A C 1
ATOM 844 O O . PHE A 1 112 ? 6.278 14.097 -10.551 1.00 94.56 112 PHE A O 1
ATOM 851 N N . MET A 1 113 ? 5.096 13.459 -8.761 1.00 94.06 113 MET A N 1
ATOM 852 C CA . MET A 1 113 ? 5.146 12.038 -9.106 1.00 94.06 113 MET A CA 1
ATOM 853 C C . MET A 1 113 ? 4.399 11.724 -10.402 1.00 94.06 113 MET A C 1
ATOM 855 O O . MET A 1 113 ? 4.858 10.887 -11.170 1.00 94.06 113 MET A O 1
ATOM 859 N N . VAL A 1 114 ? 3.265 12.367 -10.675 1.00 92.44 114 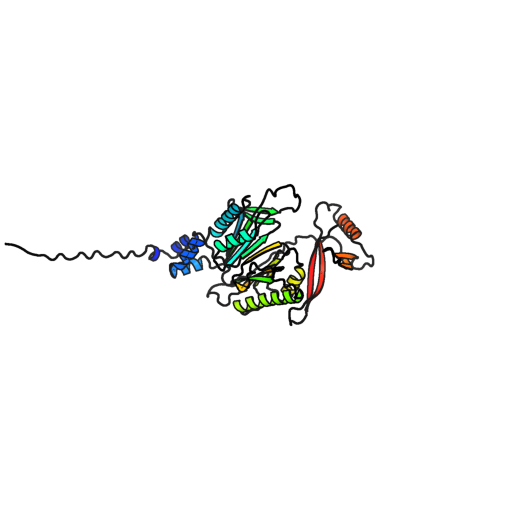VAL A N 1
ATOM 860 C CA . VAL A 1 114 ? 2.497 12.159 -11.912 1.00 92.44 114 VAL A CA 1
ATOM 861 C C . VAL A 1 114 ? 3.260 12.639 -13.144 1.00 92.44 114 VAL A C 1
ATOM 863 O O . VAL A 1 114 ? 3.172 12.002 -14.194 1.00 92.44 114 VAL A O 1
ATOM 866 N N . GLU A 1 115 ? 4.017 13.727 -13.022 1.00 91.62 115 GLU A N 1
ATOM 867 C CA . GLU A 1 115 ? 4.860 14.256 -14.100 1.00 91.62 115 GLU A CA 1
ATOM 868 C C . GLU A 1 115 ? 6.069 13.359 -14.386 1.00 91.62 115 GLU A C 1
ATOM 870 O O . GLU A 1 115 ? 6.481 13.201 -15.536 1.00 91.62 115 GLU A O 1
ATOM 875 N N . LYS A 1 116 ? 6.637 12.750 -13.340 1.00 90.06 116 LYS A N 1
ATOM 876 C CA . LYS A 1 116 ? 7.887 11.984 -13.421 1.00 90.06 116 LYS A CA 1
ATOM 877 C C . LYS A 1 116 ? 7.685 10.483 -13.632 1.00 90.06 116 LYS A C 1
ATOM 879 O O . LYS A 1 116 ? 8.489 9.823 -14.293 1.00 90.06 116 LYS A O 1
ATOM 884 N N . VAL A 1 117 ? 6.631 9.917 -13.055 1.00 83.94 117 VAL A N 1
ATOM 885 C CA . VAL A 1 117 ? 6.278 8.500 -13.164 1.00 83.94 117 VAL A CA 1
ATOM 886 C C . VAL A 1 117 ? 5.314 8.334 -14.336 1.00 83.94 117 VAL A C 1
ATOM 888 O O . VAL A 1 117 ? 4.416 9.143 -14.541 1.00 83.94 117 VAL A O 1
ATOM 891 N N . ARG A 1 118 ? 5.486 7.260 -15.120 1.00 74.50 118 ARG A N 1
ATOM 892 C CA . ARG A 1 118 ? 4.674 6.942 -16.308 1.00 74.50 118 ARG A CA 1
ATOM 893 C C . ARG A 1 118 ? 3.185 7.289 -16.118 1.00 74.50 118 ARG A C 1
ATOM 895 O O . ARG A 1 118 ? 2.573 6.979 -15.095 1.00 74.50 118 ARG A O 1
ATOM 902 N N . SER A 1 119 ? 2.569 7.843 -17.161 1.00 70.06 119 SER A N 1
ATOM 903 C CA . SER A 1 119 ? 1.241 8.479 -17.132 1.00 70.06 119 SER A CA 1
ATOM 904 C C . SER A 1 119 ? 0.049 7.624 -16.671 1.00 70.06 119 SER A C 1
ATOM 906 O O . SER A 1 119 ? -1.032 8.178 -16.514 1.00 70.06 119 SER A O 1
ATOM 908 N N . ARG A 1 120 ? 0.199 6.322 -16.400 1.00 86.00 120 ARG A N 1
ATOM 909 C CA . ARG A 1 120 ? -0.876 5.452 -15.877 1.00 86.00 120 ARG A CA 1
ATOM 910 C C . ARG A 1 120 ? -0.482 4.611 -14.664 1.00 86.00 120 ARG A C 1
ATOM 912 O O . ARG A 1 120 ? -1.232 3.726 -14.277 1.00 86.00 120 ARG A O 1
ATOM 919 N N . THR A 1 121 ? 0.690 4.844 -14.084 1.00 94.31 121 THR A N 1
ATOM 920 C CA . THR A 1 121 ? 1.097 4.141 -12.866 1.00 94.31 121 THR A CA 1
ATOM 921 C C . THR A 1 121 ? 0.208 4.582 -11.694 1.00 94.31 121 THR A C 1
ATOM 923 O O . THR A 1 121 ? 0.134 5.785 -11.432 1.00 94.31 121 THR A O 1
ATOM 926 N N . PRO A 1 122 ? -0.462 3.663 -10.987 1.00 96.94 122 PRO A N 1
ATOM 927 C CA . PRO A 1 122 ? -1.181 3.991 -9.768 1.00 96.94 122 PRO A CA 1
ATOM 928 C C . PRO A 1 122 ? -0.224 4.541 -8.705 1.00 96.94 122 PRO A C 1
ATOM 930 O O . PRO A 1 122 ? 0.876 4.012 -8.523 1.00 96.94 122 PRO A O 1
ATOM 933 N N . ILE A 1 123 ? -0.630 5.619 -8.039 1.00 97.25 123 ILE A N 1
ATOM 934 C CA . ILE A 1 123 ? 0.173 6.336 -7.044 1.00 97.25 123 ILE A CA 1
ATOM 935 C C . ILE A 1 123 ? -0.677 6.553 -5.796 1.00 97.25 123 ILE A C 1
ATOM 937 O O . ILE A 1 123 ? -1.837 6.945 -5.912 1.00 97.25 123 ILE A O 1
ATOM 941 N N . ILE A 1 124 ? -0.097 6.348 -4.619 1.00 96.94 124 ILE A N 1
ATOM 942 C CA . ILE A 1 124 ? -0.662 6.814 -3.350 1.00 96.94 124 ILE A CA 1
ATOM 943 C C . ILE A 1 124 ? 0.381 7.685 -2.655 1.00 96.94 124 ILE A C 1
ATOM 945 O O . ILE A 1 124 ? 1.552 7.318 -2.594 1.00 96.94 124 ILE A O 1
ATOM 949 N N . VAL A 1 125 ? -0.044 8.835 -2.145 1.00 96.62 125 VAL A N 1
ATOM 950 C CA . VAL A 1 125 ? 0.765 9.698 -1.284 1.00 96.62 125 VAL A CA 1
ATOM 951 C C . VAL A 1 125 ? 0.036 9.829 0.041 1.00 96.62 125 VAL A C 1
ATOM 953 O O . VAL A 1 125 ? -1.131 10.216 0.048 1.00 96.62 125 VAL A O 1
ATOM 956 N N . SER A 1 126 ? 0.703 9.515 1.145 1.00 95.12 126 SER A N 1
ATOM 957 C CA . SER A 1 126 ? 0.134 9.593 2.490 1.00 95.12 126 SER A CA 1
ATOM 958 C C . SER A 1 126 ? 1.008 10.424 3.418 1.00 95.12 126 SER A C 1
ATOM 960 O O . SER A 1 126 ? 2.232 10.301 3.405 1.00 95.12 126 SER A O 1
ATOM 962 N N . SER A 1 127 ? 0.373 11.242 4.250 1.00 92.19 127 SER A N 1
ATOM 963 C CA . SER A 1 127 ? 1.014 11.853 5.409 1.00 92.19 127 SER A CA 1
ATOM 964 C C . SER A 1 127 ? 1.063 10.836 6.544 1.00 92.19 127 SER A C 1
ATOM 966 O O . SER A 1 127 ? 0.050 10.200 6.836 1.00 92.19 127 SER A O 1
ATOM 968 N N . VAL A 1 128 ? 2.237 10.666 7.147 1.00 91.00 128 VAL A N 1
ATOM 969 C CA . VAL A 1 128 ? 2.499 9.653 8.177 1.00 91.00 128 VAL A CA 1
ATOM 970 C C . VAL A 1 128 ? 3.194 10.274 9.388 1.00 91.00 128 VAL A C 1
ATOM 972 O O . VAL A 1 128 ? 3.869 11.294 9.271 1.00 91.00 128 VAL A O 1
ATOM 975 N N . LYS A 1 129 ? 3.066 9.638 10.559 1.00 87.00 129 LYS A N 1
ATOM 976 C CA . LYS A 1 129 ? 3.715 10.083 11.812 1.00 87.00 129 LYS A CA 1
ATOM 977 C C . LYS A 1 129 ? 5.170 9.642 11.958 1.00 87.00 129 LYS A C 1
ATOM 979 O O . LYS A 1 129 ? 5.857 10.041 12.893 1.00 87.00 129 LYS A O 1
ATOM 984 N N . GLY A 1 130 ? 5.652 8.817 11.042 1.00 89.56 130 GLY A N 1
ATOM 985 C CA . GLY A 1 130 ? 7.038 8.399 11.013 1.00 89.56 130 GLY A CA 1
ATOM 986 C C . GLY A 1 130 ? 7.368 7.680 9.722 1.00 89.56 130 GLY A C 1
ATOM 987 O O . GLY A 1 130 ? 6.485 7.199 9.011 1.00 89.56 130 GLY A O 1
ATOM 988 N N . ILE A 1 131 ? 8.656 7.625 9.423 1.00 92.25 131 ILE A N 1
ATOM 989 C CA . ILE A 1 131 ? 9.199 6.976 8.242 1.00 92.25 131 ILE A CA 1
ATOM 990 C C . ILE A 1 131 ? 10.413 6.132 8.616 1.00 92.25 131 ILE A C 1
ATOM 992 O O . ILE A 1 131 ? 11.223 6.503 9.463 1.00 92.25 131 ILE A O 1
ATOM 996 N N . LEU A 1 132 ? 10.545 5.001 7.933 1.00 92.44 132 LEU A N 1
ATOM 997 C CA . LEU A 1 132 ? 11.667 4.081 8.046 1.00 92.44 132 LEU A CA 1
ATOM 998 C C . LEU A 1 132 ? 12.144 3.755 6.634 1.00 92.44 132 LEU A C 1
ATOM 1000 O O . LEU A 1 132 ? 11.335 3.476 5.747 1.00 92.44 132 LEU A O 1
ATOM 1004 N N . GLY A 1 133 ? 13.453 3.764 6.411 1.00 93.50 133 GLY A N 1
ATOM 1005 C CA . GLY A 1 133 ? 13.993 3.417 5.106 1.00 93.50 133 GLY A CA 1
ATOM 1006 C C . GLY A 1 133 ? 15.505 3.497 5.031 1.00 93.50 133 GLY A C 1
ATOM 1007 O O . GLY A 1 133 ? 16.191 3.729 6.021 1.00 93.50 133 GLY A O 1
ATOM 1008 N N . ARG A 1 134 ? 16.026 3.287 3.823 1.00 95.44 134 ARG A N 1
ATOM 1009 C CA . ARG A 1 134 ? 17.449 3.424 3.517 1.00 95.44 134 ARG A CA 1
ATOM 1010 C C . ARG A 1 134 ? 17.720 4.796 2.913 1.00 95.44 134 ARG A C 1
ATOM 1012 O O . ARG A 1 134 ? 17.102 5.134 1.902 1.00 95.44 134 ARG A O 1
ATOM 1019 N N . ASP A 1 135 ? 18.624 5.559 3.522 1.00 94.38 135 ASP A N 1
ATOM 1020 C CA . ASP A 1 135 ? 18.965 6.920 3.105 1.00 94.38 135 ASP A CA 1
ATOM 1021 C C . ASP A 1 135 ? 19.447 6.949 1.653 1.00 94.38 135 ASP A C 1
ATOM 1023 O 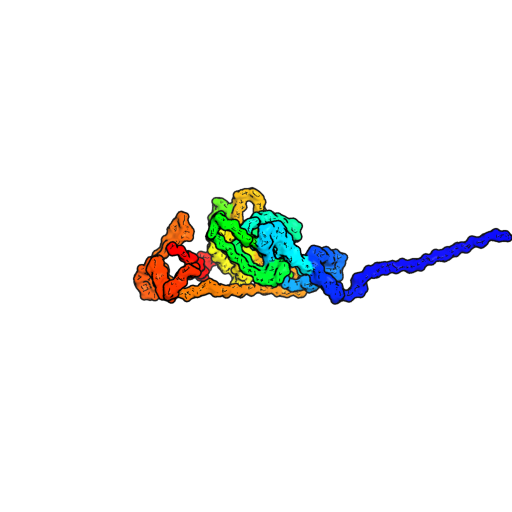O . ASP A 1 135 ? 20.247 6.107 1.214 1.00 94.38 135 ASP A O 1
ATOM 1027 N N . ALA A 1 136 ? 18.918 7.909 0.896 1.00 93.31 136 ALA A N 1
ATOM 1028 C CA . ALA A 1 136 ? 19.162 8.016 -0.529 1.00 93.31 136 ALA A CA 1
ATOM 1029 C C . ALA A 1 136 ? 20.651 8.209 -0.858 1.00 93.31 136 ALA A C 1
ATOM 1031 O O . ALA A 1 136 ? 21.125 7.643 -1.849 1.00 93.31 136 ALA A O 1
ATOM 1032 N N . LEU A 1 137 ? 21.384 8.939 -0.009 1.00 90.88 137 LEU A N 1
ATOM 1033 C CA . LEU A 1 137 ? 22.797 9.262 -0.191 1.00 90.88 137 LEU A CA 1
ATOM 1034 C C . LEU A 1 137 ? 23.711 8.336 0.613 1.00 90.88 137 LEU A C 1
ATOM 1036 O O . LEU A 1 137 ? 24.627 7.751 0.041 1.00 90.88 137 LEU A O 1
ATOM 1040 N N . SER A 1 138 ? 23.480 8.193 1.922 1.00 91.44 138 SER A N 1
ATOM 1041 C CA . SER A 1 138 ? 24.395 7.450 2.800 1.00 91.44 138 SER A CA 1
ATOM 1042 C C . SER A 1 138 ? 24.202 5.937 2.746 1.00 91.44 138 SER A C 1
ATOM 1044 O O . SER A 1 138 ? 25.085 5.192 3.161 1.00 91.44 138 SER A O 1
ATOM 1046 N N . HIS A 1 139 ? 23.054 5.470 2.245 1.00 90.62 139 HIS A N 1
ATOM 1047 C CA . HIS A 1 139 ? 22.655 4.058 2.248 1.00 90.62 139 HIS A CA 1
ATOM 1048 C C . HIS A 1 139 ? 22.512 3.434 3.644 1.00 90.62 139 HIS A C 1
ATOM 1050 O O . HIS A 1 139 ? 22.315 2.220 3.754 1.00 90.62 139 HIS A O 1
ATOM 1056 N N . GLU A 1 140 ? 22.540 4.252 4.695 1.00 94.75 140 GLU A N 1
ATOM 1057 C CA . GLU A 1 140 ? 22.268 3.823 6.061 1.00 94.75 140 GLU A CA 1
ATOM 1058 C C . GLU A 1 140 ? 20.764 3.700 6.294 1.00 94.75 140 GLU A C 1
ATOM 1060 O O . GLU A 1 140 ? 19.961 4.429 5.711 1.00 94.75 140 GLU A O 1
ATOM 1065 N N . PHE A 1 141 ? 20.368 2.773 7.162 1.00 94.44 141 PHE A N 1
ATOM 1066 C CA . PHE A 1 141 ? 18.983 2.704 7.606 1.00 94.44 141 PHE A CA 1
ATOM 1067 C C . PHE A 1 141 ? 18.693 3.840 8.590 1.00 94.44 141 PHE A C 1
ATOM 1069 O O . PHE A 1 141 ? 19.473 4.101 9.506 1.00 94.44 141 PHE A O 1
ATOM 1076 N N . ARG A 1 142 ? 17.569 4.520 8.380 1.00 92.56 142 ARG A N 1
ATOM 1077 C CA . ARG A 1 142 ? 17.086 5.629 9.200 1.00 92.56 142 ARG A CA 1
ATOM 1078 C C . ARG A 1 142 ? 15.643 5.367 9.588 1.00 92.56 142 ARG A C 1
ATOM 1080 O O . ARG A 1 142 ? 14.842 4.971 8.742 1.00 92.56 142 ARG A O 1
ATOM 1087 N N . GLU A 1 143 ? 15.336 5.644 10.844 1.00 91.38 143 GLU A N 1
ATOM 1088 C CA . GLU A 1 143 ? 13.986 5.679 11.388 1.00 91.38 143 GLU A CA 1
ATOM 1089 C C . GLU A 1 143 ? 13.766 7.052 12.011 1.00 91.38 143 GLU A C 1
ATOM 1091 O O . GLU A 1 143 ? 14.608 7.534 12.770 1.00 91.38 143 GLU A O 1
ATOM 1096 N N . VAL A 1 144 ? 12.662 7.698 11.654 1.00 88.81 144 VAL A N 1
ATOM 1097 C CA . VAL A 1 144 ? 12.273 8.997 12.197 1.00 88.81 144 VAL A CA 1
ATOM 1098 C C . VAL A 1 144 ? 10.808 8.920 12.583 1.00 88.81 144 VAL A C 1
ATOM 1100 O O . VAL A 1 144 ? 9.965 8.580 11.755 1.00 88.81 144 VAL A O 1
ATOM 1103 N N . LYS A 1 145 ? 10.507 9.261 13.834 1.00 87.81 145 LYS A N 1
ATOM 1104 C CA . LYS A 1 145 ? 9.149 9.433 14.352 1.00 87.81 145 LYS A CA 1
ATOM 1105 C C . LYS A 1 145 ? 8.964 10.901 14.724 1.00 87.81 145 LYS A C 1
ATOM 1107 O O . LYS A 1 145 ? 9.825 11.475 15.385 1.00 87.81 145 LYS A O 1
ATOM 1112 N N . TRP A 1 146 ? 7.855 11.494 14.303 1.00 83.81 146 TRP A N 1
ATOM 1113 C CA . TRP A 1 146 ? 7.470 12.854 14.670 1.00 83.81 146 TRP A CA 1
ATOM 1114 C C . TRP A 1 146 ? 6.487 12.802 15.839 1.00 83.81 146 TRP A C 1
ATOM 1116 O O . TRP A 1 146 ? 5.571 11.978 15.852 1.00 83.81 146 TRP A O 1
ATOM 1126 N N . ILE A 1 147 ? 6.712 13.650 16.841 1.00 67.56 147 ILE A N 1
ATOM 1127 C CA . ILE A 1 147 ? 5.861 13.756 18.028 1.00 67.56 147 ILE A CA 1
ATOM 1128 C C . ILE A 1 147 ? 4.912 14.935 17.806 1.00 67.56 147 ILE A C 1
ATOM 1130 O O . ILE A 1 147 ? 5.359 16.044 17.514 1.00 67.56 147 ILE A O 1
ATOM 1134 N N . ASP A 1 148 ? 3.609 14.698 17.945 1.00 58.75 148 ASP A N 1
ATOM 1135 C CA . ASP A 1 148 ? 2.604 15.762 17.967 1.00 58.75 148 ASP A CA 1
ATOM 1136 C C . ASP A 1 148 ? 2.711 16.476 19.324 1.00 58.75 148 ASP A C 1
ATOM 1138 O O . ASP A 1 148 ? 2.079 16.060 20.292 1.00 58.75 148 ASP A O 1
ATOM 1142 N N . GLY A 1 149 ? 3.579 17.485 19.445 1.00 47.81 149 GLY A N 1
ATOM 1143 C CA . GLY A 1 149 ? 3.837 18.058 20.768 1.00 47.81 149 GLY A CA 1
ATOM 1144 C C . GLY A 1 149 ? 4.862 19.181 20.864 1.00 47.81 149 GLY A C 1
ATOM 1145 O O . GLY A 1 149 ? 5.701 19.124 21.748 1.00 47.81 149 GLY A O 1
ATOM 1146 N N . ASN A 1 150 ? 4.808 20.187 19.990 1.00 39.38 150 ASN A N 1
ATOM 1147 C CA . ASN A 1 150 ? 5.026 21.586 20.384 1.00 39.38 150 ASN A CA 1
ATOM 1148 C C . ASN A 1 150 ? 4.696 22.501 19.202 1.00 39.38 150 ASN A C 1
ATOM 1150 O O . ASN A 1 150 ? 5.292 22.390 18.136 1.00 39.38 150 ASN A O 1
ATOM 1154 N N . ILE A 1 151 ? 3.742 23.413 19.387 1.00 47.38 151 ILE A N 1
ATOM 1155 C CA . ILE A 1 151 ? 3.352 24.406 18.369 1.00 47.38 151 ILE A CA 1
ATOM 1156 C C . ILE A 1 151 ? 4.495 25.425 18.144 1.00 47.38 151 ILE A C 1
ATOM 1158 O O . ILE A 1 151 ? 4.545 26.078 17.104 1.00 47.38 151 ILE A O 1
ATOM 1162 N N . ASP A 1 152 ? 5.452 25.483 19.079 1.00 45.41 152 ASP A N 1
ATOM 1163 C CA . ASP A 1 152 ? 6.574 26.426 19.090 1.00 45.41 152 ASP A CA 1
ATOM 1164 C C . ASP A 1 152 ? 7.915 25.838 18.611 1.00 45.41 152 ASP A C 1
ATOM 1166 O O . ASP A 1 152 ? 8.876 26.583 18.417 1.00 45.41 152 ASP A O 1
ATOM 1170 N N . GLU A 1 153 ? 7.998 24.528 18.354 1.00 47.00 153 GLU A N 1
ATOM 1171 C CA . GLU A 1 153 ? 9.175 23.924 17.726 1.00 47.00 153 GLU A CA 1
ATOM 1172 C C . GLU A 1 153 ? 8.845 23.581 16.276 1.00 47.00 153 GLU A C 1
ATOM 1174 O O . GLU A 1 153 ? 8.112 22.638 15.981 1.00 47.00 153 GLU A O 1
ATOM 1179 N N . VAL A 1 154 ? 9.401 24.361 15.343 1.00 48.53 154 VAL A N 1
ATOM 1180 C CA . VAL A 1 154 ? 9.459 23.969 13.929 1.00 48.53 154 VAL A CA 1
ATOM 1181 C C . VAL A 1 154 ? 9.990 22.533 13.900 1.00 48.53 154 VAL A C 1
ATOM 1183 O O . VAL A 1 154 ? 11.079 22.327 14.438 1.00 48.53 154 VAL A O 1
ATOM 1186 N N . PRO A 1 155 ? 9.276 21.545 13.320 1.00 53.56 155 PRO A N 1
ATOM 1187 C CA . PRO A 1 155 ? 9.778 20.183 13.271 1.00 53.56 155 PRO A CA 1
ATOM 1188 C C . PRO A 1 155 ? 11.127 20.214 12.555 1.00 53.56 155 PRO A C 1
ATOM 1190 O O . PRO A 1 155 ? 11.193 20.380 11.338 1.00 53.56 155 PRO A O 1
ATOM 1193 N N . VAL A 1 156 ? 12.214 20.113 13.327 1.00 57.44 156 VAL A N 1
ATOM 1194 C CA . VAL A 1 156 ? 13.588 20.290 12.827 1.00 57.44 156 VAL A CA 1
ATOM 1195 C C . VAL A 1 156 ? 13.901 19.233 11.763 1.00 57.44 156 VAL A C 1
ATOM 1197 O O . VAL A 1 156 ? 14.729 19.448 10.881 1.00 57.44 156 VAL A O 1
ATOM 1200 N N . ASN A 1 157 ? 13.162 18.121 11.799 1.00 66.06 157 ASN A N 1
ATOM 1201 C CA . ASN A 1 157 ? 13.244 17.036 10.845 1.00 66.06 157 ASN A CA 1
ATOM 1202 C C . ASN A 1 157 ? 11.925 16.905 10.080 1.00 66.06 157 ASN A C 1
ATOM 1204 O O . ASN A 1 157 ? 10.892 16.580 10.656 1.00 66.06 157 ASN A O 1
ATOM 1208 N N . THR A 1 158 ? 11.984 17.081 8.765 1.00 85.25 158 THR A N 1
ATOM 1209 C CA . THR A 1 158 ? 10.973 16.608 7.813 1.00 85.25 158 THR A CA 1
ATOM 1210 C C . THR A 1 158 ? 11.561 15.448 7.015 1.00 85.25 158 THR A C 1
ATOM 1212 O O . THR A 1 158 ? 12.771 15.211 7.044 1.00 85.25 158 THR A O 1
ATOM 1215 N N . GLY A 1 159 ? 10.727 14.694 6.308 1.00 92.12 159 GLY A N 1
ATOM 1216 C CA . GLY A 1 159 ? 11.239 13.663 5.428 1.00 92.12 159 GLY A CA 1
ATOM 1217 C C . GLY A 1 159 ? 10.193 13.014 4.549 1.00 92.12 159 GLY A C 1
ATOM 1218 O O . GLY A 1 159 ? 8.986 13.158 4.745 1.00 92.12 159 GLY A O 1
ATOM 1219 N N . ILE A 1 160 ? 10.692 12.274 3.571 1.00 95.75 160 ILE A N 1
ATOM 1220 C CA . ILE A 1 160 ? 9.898 11.519 2.612 1.00 95.75 160 ILE A CA 1
ATOM 1221 C C . ILE A 1 160 ? 10.522 10.148 2.396 1.00 95.75 160 ILE A C 1
ATOM 1223 O O . ILE A 1 160 ? 11.739 10.024 2.263 1.00 95.75 160 ILE A O 1
ATOM 1227 N N . VAL A 1 161 ? 9.674 9.128 2.298 1.00 96.94 161 VAL A N 1
ATOM 1228 C CA . VAL A 1 161 ? 10.021 7.822 1.737 1.00 96.94 161 VAL A CA 1
ATOM 1229 C C . VAL A 1 161 ? 9.266 7.638 0.436 1.00 96.94 161 VAL A C 1
ATOM 1231 O O . VAL A 1 161 ? 8.039 7.704 0.414 1.00 96.94 161 VAL A O 1
ATOM 1234 N N . LEU A 1 162 ? 9.991 7.361 -0.644 1.00 97.69 162 LEU A N 1
ATOM 1235 C CA . LEU A 1 162 ? 9.407 6.954 -1.918 1.00 97.69 162 LEU A CA 1
ATOM 1236 C C . LEU A 1 162 ? 9.671 5.470 -2.136 1.00 97.69 162 LEU A C 1
ATOM 1238 O O . LEU A 1 162 ? 10.814 5.032 -2.077 1.00 97.69 162 LEU A O 1
ATOM 1242 N N . THR A 1 163 ? 8.624 4.714 -2.456 1.00 97.38 163 THR A N 1
ATOM 1243 C CA . THR A 1 163 ? 8.699 3.301 -2.832 1.00 97.38 163 THR A CA 1
ATOM 1244 C C . THR A 1 163 ? 8.061 3.090 -4.198 1.00 97.38 163 THR A C 1
ATOM 1246 O O . THR A 1 163 ? 6.898 3.420 -4.415 1.00 97.38 163 THR A O 1
ATOM 1249 N N . VAL A 1 164 ? 8.805 2.501 -5.129 1.00 97.31 164 VAL A N 1
ATOM 1250 C CA . VAL A 1 164 ? 8.341 2.138 -6.471 1.00 97.31 164 VAL A CA 1
ATOM 1251 C C . VAL A 1 164 ? 8.460 0.635 -6.646 1.00 97.31 164 VAL A C 1
ATOM 1253 O O . VAL A 1 164 ? 9.522 0.049 -6.429 1.00 97.31 164 VAL A O 1
ATOM 1256 N N . GLY A 1 165 ? 7.367 0.005 -7.073 1.00 96.56 165 GLY A N 1
ATOM 1257 C CA . GLY A 1 165 ? 7.320 -1.437 -7.258 1.00 96.56 165 GLY A CA 1
ATOM 1258 C C . GLY A 1 165 ? 7.139 -1.862 -8.703 1.00 96.56 165 GLY A C 1
ATOM 1259 O O . GLY A 1 165 ? 6.342 -1.296 -9.451 1.00 96.56 165 GLY A O 1
ATOM 1260 N N . PHE A 1 166 ? 7.858 -2.914 -9.075 1.00 95.81 166 PHE A N 1
ATOM 1261 C CA . PHE A 1 166 ? 7.674 -3.695 -10.287 1.00 95.81 166 PHE A CA 1
ATOM 1262 C C . PHE A 1 166 ? 7.320 -5.127 -9.888 1.00 95.81 166 PHE A C 1
ATOM 1264 O O . PHE A 1 166 ? 8.101 -5.821 -9.246 1.00 95.81 166 PHE A O 1
ATOM 1271 N N . VAL A 1 167 ? 6.124 -5.567 -10.264 1.00 95.75 167 VAL A N 1
ATOM 1272 C CA . VAL A 1 167 ? 5.555 -6.866 -9.878 1.00 95.75 167 VAL A CA 1
ATOM 1273 C C . VAL A 1 167 ? 5.086 -7.620 -11.128 1.00 95.75 167 VAL A C 1
ATOM 1275 O O . VAL A 1 167 ? 3.930 -7.483 -11.534 1.00 95.75 167 VAL A O 1
ATOM 1278 N N . PRO A 1 168 ? 5.982 -8.340 -11.829 1.00 94.06 168 PRO A N 1
ATOM 1279 C CA . PRO A 1 168 ? 5.632 -9.025 -13.067 1.00 94.06 168 PRO A CA 1
ATOM 1280 C C . PRO A 1 168 ? 4.621 -10.145 -12.797 1.00 94.06 168 PRO A C 1
ATOM 1282 O O . PRO A 1 168 ? 4.782 -10.936 -11.874 1.00 94.06 168 PRO A O 1
ATOM 1285 N N . GLY A 1 169 ? 3.571 -10.220 -13.617 1.00 94.00 169 GLY A N 1
ATOM 1286 C CA . GLY A 1 169 ? 2.494 -11.202 -13.447 1.00 94.00 169 GLY A CA 1
ATOM 1287 C C . GLY A 1 169 ? 1.348 -10.750 -12.539 1.00 94.00 169 GLY A C 1
ATOM 1288 O O . GLY A 1 169 ? 0.408 -11.520 -12.340 1.00 94.00 169 GLY A O 1
ATOM 1289 N N . LEU A 1 170 ? 1.391 -9.510 -12.039 1.00 95.62 170 LEU A N 1
ATOM 1290 C CA . LEU A 1 170 ? 0.280 -8.859 -11.345 1.00 95.62 170 LEU A CA 1
ATOM 1291 C C . LEU A 1 170 ? -0.194 -7.610 -12.097 1.00 95.62 170 LEU A C 1
ATOM 1293 O O . LEU A 1 170 ? 0.577 -6.939 -12.789 1.00 95.62 170 LEU A O 1
ATOM 1297 N N . LYS A 1 171 ? -1.471 -7.280 -11.911 1.00 95.81 171 LYS A N 1
ATOM 1298 C CA . LYS A 1 171 ? -2.074 -5.990 -12.243 1.00 95.81 171 LYS A CA 1
ATOM 1299 C C . LYS A 1 171 ? -2.364 -5.250 -10.953 1.00 95.81 171 LYS A C 1
ATOM 1301 O O . LYS A 1 171 ? -3.024 -5.784 -10.062 1.00 95.81 171 LYS A O 1
ATOM 1306 N N . VAL A 1 172 ? -1.876 -4.021 -10.876 1.00 96.75 172 VAL A N 1
ATOM 1307 C CA . VAL A 1 172 ? -2.026 -3.170 -9.701 1.00 96.75 172 VAL A CA 1
ATOM 1308 C C . VAL A 1 172 ? -2.847 -1.953 -10.084 1.00 96.75 172 VAL A C 1
ATOM 1310 O O . VAL A 1 172 ? -2.587 -1.352 -11.126 1.00 96.75 172 VAL A O 1
ATOM 1313 N N . ASP A 1 173 ? -3.828 -1.609 -9.257 1.00 97.56 173 ASP A N 1
ATOM 1314 C CA . ASP A 1 173 ? -4.572 -0.362 -9.387 1.00 97.56 173 ASP A CA 1
ATOM 1315 C C . ASP A 1 173 ? -5.039 0.154 -8.030 1.00 97.56 173 ASP A C 1
ATOM 1317 O O . ASP A 1 173 ? -5.081 -0.582 -7.044 1.00 97.56 173 ASP A O 1
ATOM 1321 N N . VAL A 1 174 ? -5.381 1.437 -8.004 1.00 96.94 174 VAL A N 1
ATOM 1322 C CA . VAL A 1 174 ? -5.960 2.110 -6.851 1.00 96.94 174 VAL A CA 1
ATOM 1323 C C . VAL A 1 174 ? -7.483 2.133 -6.964 1.00 96.94 174 VAL A C 1
ATOM 1325 O O . VAL A 1 174 ? -8.031 2.600 -7.964 1.00 96.94 174 VAL A O 1
ATOM 1328 N N . ILE A 1 175 ? -8.162 1.678 -5.912 1.00 97.12 175 ILE A N 1
ATOM 1329 C CA . ILE A 1 175 ? -9.619 1.680 -5.782 1.00 97.12 175 ILE A CA 1
ATOM 1330 C C . ILE A 1 175 ? -9.983 2.484 -4.528 1.00 97.12 175 ILE A C 1
ATOM 1332 O O . ILE A 1 175 ? -9.546 2.117 -3.440 1.00 97.12 175 ILE A O 1
ATOM 1336 N N . PRO A 1 176 ? -10.736 3.588 -4.643 1.00 95.31 176 PRO A N 1
ATOM 1337 C CA . PRO A 1 176 ? -11.131 4.403 -3.497 1.00 95.31 176 PRO A CA 1
ATOM 1338 C C . PRO A 1 176 ? -12.472 3.965 -2.891 1.00 95.31 176 PRO A C 1
ATOM 1340 O O . PRO A 1 176 ? -13.405 3.606 -3.610 1.00 95.31 176 PRO A O 1
ATOM 1343 N N . LEU A 1 177 ? -12.610 4.100 -1.573 1.00 93.81 177 LEU A N 1
ATOM 1344 C CA . LEU A 1 177 ? -13.900 4.134 -0.888 1.00 93.81 177 LEU A CA 1
ATOM 1345 C C . LEU A 1 177 ? -14.378 5.587 -0.850 1.00 93.81 177 LEU A C 1
ATOM 1347 O O . LEU A 1 177 ? -13.839 6.403 -0.108 1.00 93.81 177 LEU A O 1
ATOM 1351 N N . LEU A 1 178 ? -15.381 5.929 -1.656 1.00 89.94 178 LEU A N 1
ATOM 1352 C CA . LEU A 1 178 ? -15.871 7.305 -1.765 1.00 89.94 178 LEU A CA 1
ATOM 1353 C C . LEU A 1 178 ? -17.056 7.562 -0.834 1.00 89.94 178 LEU A C 1
ATOM 1355 O O . LEU A 1 178 ? -18.095 6.909 -0.958 1.00 89.94 178 LEU A O 1
ATOM 1359 N N . ARG A 1 179 ? -16.942 8.590 0.016 1.00 84.38 179 ARG A N 1
ATOM 1360 C CA . ARG A 1 179 ? -18.047 9.065 0.850 1.00 84.38 179 ARG A CA 1
ATOM 1361 C C . ARG A 1 179 ? -19.146 9.675 -0.014 1.00 84.38 179 ARG A C 1
ATOM 1363 O O . ARG A 1 179 ? -18.908 10.565 -0.834 1.00 84.38 179 ARG A O 1
ATOM 1370 N N . GLN A 1 180 ? -20.379 9.252 0.231 1.00 79.12 180 GLN A N 1
ATOM 1371 C CA . GLN A 1 180 ? -21.594 9.799 -0.355 1.00 79.12 180 GLN A CA 1
ATOM 1372 C C . GLN A 1 180 ? -22.499 10.314 0.763 1.00 79.12 180 GLN A C 1
ATOM 1374 O O . GLN A 1 180 ? -23.013 9.539 1.560 1.00 79.12 180 GLN A O 1
ATOM 1379 N N . ARG A 1 181 ? -22.756 11.629 0.792 1.00 71.88 181 ARG A N 1
ATOM 1380 C CA . ARG A 1 181 ? -23.536 12.285 1.867 1.00 71.88 181 ARG A CA 1
ATOM 1381 C C . ARG A 1 181 ? -24.936 11.701 2.106 1.00 71.88 181 ARG A C 1
ATOM 1383 O O . ARG A 1 181 ? -25.499 11.932 3.165 1.00 71.88 181 ARG A O 1
ATOM 1390 N N . LYS A 1 182 ? -25.524 11.022 1.115 1.00 72.12 182 LYS A N 1
ATOM 1391 C CA . LYS A 1 182 ? -26.896 10.490 1.172 1.00 72.12 182 LYS A CA 1
ATOM 1392 C C . LYS A 1 182 ? -26.969 8.971 1.372 1.00 72.12 182 LYS A C 1
ATOM 1394 O O . LYS A 1 182 ? -28.073 8.455 1.501 1.00 72.12 182 LYS A O 1
ATOM 1399 N N . ALA A 1 183 ? -25.843 8.258 1.343 1.00 74.00 183 ALA A N 1
ATOM 1400 C CA . ALA A 1 183 ? -25.836 6.800 1.405 1.00 74.00 183 ALA A CA 1
ATOM 1401 C C . ALA A 1 183 ? -25.464 6.315 2.817 1.00 74.00 183 ALA A C 1
ATOM 1403 O O . ALA A 1 183 ? -24.533 6.860 3.415 1.00 74.00 183 ALA A O 1
ATOM 1404 N N . PRO A 1 184 ? -26.131 5.275 3.352 1.00 78.88 184 PRO A N 1
ATOM 1405 C CA . PRO A 1 184 ? -25.701 4.634 4.591 1.00 78.88 184 PRO A CA 1
ATOM 1406 C C . PRO A 1 184 ? -24.269 4.102 4.467 1.00 78.88 184 PRO A C 1
ATOM 1408 O O . PRO A 1 184 ? -23.933 3.481 3.454 1.00 78.88 184 PRO A O 1
ATOM 1411 N N . GLN A 1 185 ? -23.450 4.265 5.511 1.00 77.00 185 GLN A N 1
ATOM 1412 C CA . GLN A 1 185 ? -22.045 3.829 5.521 1.00 77.00 185 GLN A CA 1
ATOM 1413 C C . GLN A 1 185 ? -21.882 2.369 5.084 1.00 77.00 185 GLN A C 1
ATOM 1415 O O . GLN A 1 185 ? -21.074 2.076 4.207 1.00 77.00 185 GLN A O 1
ATOM 1420 N N . GLY A 1 186 ? -22.724 1.467 5.599 1.00 80.00 186 GLY A N 1
ATOM 1421 C CA . GLY A 1 186 ? -22.686 0.047 5.244 1.00 80.00 186 GLY A CA 1
ATOM 1422 C C . GLY A 1 186 ? -22.782 -0.224 3.738 1.00 80.00 186 GLY A C 1
ATOM 1423 O O . GLY A 1 186 ? -22.052 -1.083 3.247 1.00 80.00 186 GLY A O 1
ATOM 1424 N N . SER A 1 187 ? -23.603 0.546 3.013 1.00 84.12 187 SER A N 1
ATOM 1425 C CA . SER A 1 187 ? -23.781 0.412 1.559 1.00 84.12 187 SER A CA 1
ATOM 1426 C C . SER A 1 187 ? -22.572 0.908 0.760 1.00 84.12 187 SER A C 1
ATOM 1428 O O . SER A 1 187 ? -22.240 0.343 -0.281 1.00 84.12 187 SER A O 1
ATOM 1430 N N . MET A 1 188 ? -21.875 1.932 1.264 1.00 90.38 188 MET A N 1
ATOM 1431 C CA . MET A 1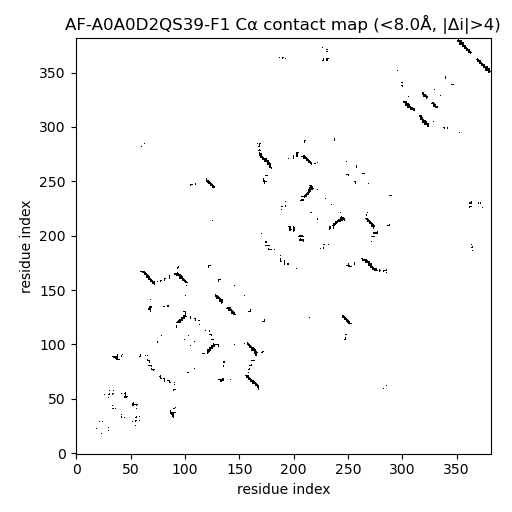 188 ? -20.649 2.442 0.645 1.00 90.38 188 MET A CA 1
ATOM 1432 C C . MET A 1 188 ? -19.512 1.431 0.781 1.00 90.38 188 MET A C 1
ATOM 1434 O O . MET A 1 188 ? -18.792 1.187 -0.184 1.00 90.38 188 MET A O 1
ATOM 1438 N N . ILE A 1 189 ? -19.403 0.791 1.950 1.00 92.38 189 ILE A N 1
ATOM 1439 C CA . ILE A 1 189 ? -18.419 -0.270 2.180 1.00 92.38 189 ILE A CA 1
ATOM 1440 C C . ILE A 1 189 ? -18.723 -1.482 1.291 1.00 92.38 189 ILE A C 1
ATOM 1442 O O . ILE A 1 189 ? -17.811 -2.019 0.671 1.00 92.38 189 ILE A O 1
ATOM 1446 N N . ASP A 1 190 ? -19.993 -1.879 1.157 1.00 92.50 190 ASP A N 1
ATOM 1447 C CA . ASP A 1 190 ? -20.374 -2.984 0.263 1.00 92.50 190 ASP A CA 1
ATOM 1448 C C . ASP A 1 190 ? -19.986 -2.707 -1.185 1.00 92.50 190 ASP A C 1
ATOM 1450 O O . ASP A 1 190 ? -19.409 -3.566 -1.855 1.00 92.50 190 ASP A O 1
ATOM 1454 N N . LYS A 1 191 ? -20.245 -1.483 -1.653 1.00 93.06 191 LYS A N 1
ATOM 1455 C CA . LYS A 1 191 ? -19.823 -1.054 -2.981 1.00 93.06 191 LYS A CA 1
ATOM 1456 C C . LYS A 1 191 ? -18.305 -1.112 -3.137 1.00 93.06 191 LYS A C 1
ATOM 1458 O O . LYS A 1 191 ? -17.831 -1.623 -4.141 1.00 93.06 191 LYS A O 1
ATOM 1463 N N . PHE A 1 192 ? -17.547 -0.638 -2.154 1.00 95.31 192 PHE A N 1
ATOM 1464 C CA . PHE A 1 192 ? -16.087 -0.674 -2.196 1.00 95.31 192 PHE A CA 1
ATOM 1465 C C . PHE A 1 192 ? -15.533 -2.100 -2.291 1.00 95.31 192 PHE A C 1
ATOM 1467 O O . PHE A 1 192 ? -14.694 -2.383 -3.147 1.00 95.31 192 PHE A O 1
ATOM 1474 N N . VAL A 1 193 ? -16.060 -3.026 -1.485 1.00 96.38 193 VAL A N 1
ATOM 1475 C CA . VAL A 1 193 ? -15.713 -4.452 -1.583 1.00 96.38 193 VAL A CA 1
ATOM 1476 C C . VAL A 1 193 ? -16.070 -5.002 -2.967 1.00 96.38 193 VAL A C 1
ATOM 1478 O O . VAL A 1 193 ? -15.280 -5.733 -3.571 1.00 96.38 193 VAL A O 1
ATOM 1481 N N . GLN A 1 194 ? -17.233 -4.630 -3.504 1.00 95.31 194 GLN A N 1
ATOM 1482 C CA . GLN A 1 194 ? -17.669 -5.060 -4.829 1.00 95.31 194 GLN A CA 1
ATOM 1483 C C . GLN A 1 194 ? -16.798 -4.488 -5.956 1.00 95.31 194 GLN A C 1
ATOM 1485 O O . GLN A 1 194 ? -16.507 -5.204 -6.916 1.00 95.31 194 GLN A O 1
ATOM 1490 N N . ASP A 1 195 ? -16.345 -3.241 -5.846 1.00 96.06 195 ASP A N 1
ATOM 1491 C CA . ASP A 1 195 ? -15.447 -2.601 -6.808 1.00 96.06 195 ASP A CA 1
ATOM 1492 C C . ASP A 1 195 ? -14.082 -3.318 -6.826 1.00 96.06 195 ASP A C 1
ATOM 1494 O O . ASP A 1 195 ? -13.557 -3.615 -7.903 1.00 96.06 195 ASP A O 1
ATOM 1498 N N . ILE A 1 196 ? -13.560 -3.715 -5.655 1.00 97.56 196 ILE A N 1
ATOM 1499 C CA . ILE A 1 196 ? -12.350 -4.549 -5.531 1.00 97.56 196 ILE A CA 1
ATOM 1500 C C . ILE A 1 196 ? -12.549 -5.925 -6.176 1.00 97.56 196 ILE A C 1
ATOM 1502 O O . ILE A 1 196 ? -11.714 -6.349 -6.985 1.00 97.56 196 ILE A O 1
ATOM 1506 N N . LYS A 1 197 ? -13.656 -6.616 -5.869 1.00 96.88 197 LYS A N 1
ATOM 1507 C CA . LYS A 1 197 ? -13.988 -7.922 -6.472 1.00 96.88 197 LYS A CA 1
ATOM 1508 C C . LYS A 1 197 ? -14.103 -7.818 -7.994 1.00 96.88 197 LYS A C 1
ATOM 1510 O O . LYS A 1 197 ? -13.582 -8.667 -8.716 1.00 96.88 197 LYS A O 1
ATOM 1515 N N . SER A 1 198 ? -14.747 -6.762 -8.489 1.00 96.62 198 SER A N 1
ATOM 1516 C CA . SER A 1 198 ? -14.981 -6.533 -9.919 1.00 96.62 198 SER A CA 1
ATOM 1517 C C . SER A 1 198 ? -13.679 -6.253 -10.667 1.00 96.62 198 SER A C 1
ATOM 1519 O O . SER A 1 198 ? -13.411 -6.882 -11.694 1.00 96.62 198 SER A O 1
ATOM 1521 N N . TYR A 1 199 ? -12.826 -5.376 -10.126 1.00 96.88 199 TYR A N 1
ATOM 1522 C CA . TYR A 1 199 ? -11.486 -5.144 -10.664 1.00 96.88 199 TYR A CA 1
ATOM 1523 C C . TYR A 1 199 ? -10.677 -6.445 -10.697 1.00 96.88 199 TYR A C 1
ATOM 1525 O O . TYR A 1 199 ? -10.162 -6.834 -11.747 1.00 96.88 199 TYR A O 1
ATOM 1533 N N . THR A 1 200 ? -10.630 -7.168 -9.579 1.00 97.06 200 THR A N 1
ATOM 1534 C CA . THR A 1 200 ? -9.857 -8.409 -9.466 1.00 97.06 200 THR A CA 1
ATOM 1535 C C . THR A 1 200 ? -10.340 -9.469 -10.453 1.00 97.06 200 THR A C 1
ATOM 1537 O O . THR A 1 200 ? -9.518 -10.084 -11.139 1.00 97.06 200 THR A O 1
ATOM 1540 N N . SER A 1 201 ? -11.657 -9.627 -10.600 1.00 96.44 201 SER A N 1
ATOM 1541 C CA . SER A 1 201 ? -12.269 -10.563 -11.548 1.00 96.44 201 SER A CA 1
ATOM 1542 C C . SER A 1 201 ? -11.922 -10.208 -12.990 1.00 96.44 201 SER A C 1
ATOM 1544 O O . SER A 1 201 ? -11.503 -11.074 -13.760 1.00 96.44 201 SER A O 1
ATOM 1546 N N . SER A 1 202 ? -11.964 -8.919 -13.339 1.00 95.56 202 SER A N 1
ATOM 1547 C CA . SER A 1 202 ? -11.600 -8.456 -14.683 1.00 95.56 202 SER A CA 1
ATOM 1548 C C . SER A 1 202 ? -10.140 -8.763 -15.056 1.00 95.56 202 SER A C 1
ATOM 1550 O O . SER A 1 202 ? -9.851 -9.068 -16.217 1.00 95.56 202 SER A O 1
ATOM 1552 N N . MET A 1 203 ? -9.230 -8.734 -14.074 1.00 94.75 203 MET A N 1
ATOM 1553 C CA . MET A 1 203 ? -7.791 -8.938 -14.279 1.00 94.75 203 MET A CA 1
ATOM 1554 C C . MET A 1 203 ? -7.371 -10.408 -14.186 1.00 94.75 203 MET A C 1
ATOM 1556 O O . MET A 1 203 ? -6.526 -10.851 -14.964 1.00 94.75 203 MET A O 1
ATOM 1560 N N . SER A 1 204 ? -7.958 -11.163 -13.254 1.00 90.81 204 SER A N 1
ATOM 1561 C CA . SER A 1 204 ? -7.494 -12.504 -12.869 1.00 90.81 204 SER A CA 1
ATOM 1562 C C . SER A 1 204 ? -8.473 -13.637 -13.178 1.00 90.81 204 SER A C 1
ATOM 1564 O O . SER A 1 204 ? -8.056 -14.790 -13.224 1.00 90.81 204 SER A O 1
ATOM 1566 N N . GLY A 1 205 ? -9.758 -13.333 -13.383 1.00 89.81 205 GLY A N 1
ATOM 1567 C CA . GLY A 1 205 ? -10.840 -14.323 -13.389 1.00 89.81 205 GLY A CA 1
ATOM 1568 C C . GLY A 1 205 ? -11.288 -14.786 -11.993 1.00 89.81 205 GLY A C 1
ATOM 1569 O O . GLY A 1 205 ? -12.264 -15.521 -11.896 1.00 89.81 205 GLY A O 1
ATOM 1570 N N . CYS A 1 206 ? -10.622 -14.342 -10.922 1.00 90.19 206 CYS A N 1
ATOM 1571 C CA . CYS A 1 206 ? -10.975 -14.620 -9.528 1.00 90.19 206 CYS A CA 1
ATOM 1572 C C . CYS A 1 206 ? -11.533 -13.368 -8.839 1.00 90.19 206 CYS A C 1
ATOM 1574 O O . CYS A 1 206 ? -11.220 -12.245 -9.221 1.00 90.19 206 CYS A O 1
ATOM 1576 N N . THR A 1 207 ? -12.313 -13.540 -7.774 1.00 90.31 207 THR A N 1
ATOM 1577 C CA . THR A 1 207 ? -12.889 -12.412 -7.020 1.00 90.31 207 THR A CA 1
ATOM 1578 C C . THR A 1 207 ? -11.980 -11.870 -5.919 1.00 90.31 207 THR A C 1
ATOM 1580 O O . THR A 1 207 ? -12.175 -10.734 -5.498 1.00 90.31 207 THR A O 1
ATOM 1583 N N . SER A 1 208 ? -10.997 -12.645 -5.455 1.00 94.88 208 SER A N 1
ATOM 1584 C CA . SER A 1 208 ? -10.118 -12.265 -4.340 1.00 94.88 208 SER A CA 1
ATOM 1585 C C . SER A 1 208 ? -8.719 -11.888 -4.842 1.00 94.88 208 SER A C 1
ATOM 1587 O O . SER A 1 208 ? -8.117 -12.667 -5.591 1.00 94.88 208 SER A O 1
ATOM 1589 N N . PRO A 1 209 ? -8.203 -10.692 -4.499 1.00 96.31 209 PRO A N 1
ATOM 1590 C CA . PRO A 1 209 ? -6.860 -10.275 -4.882 1.00 96.31 209 PRO A CA 1
ATOM 1591 C C . PRO A 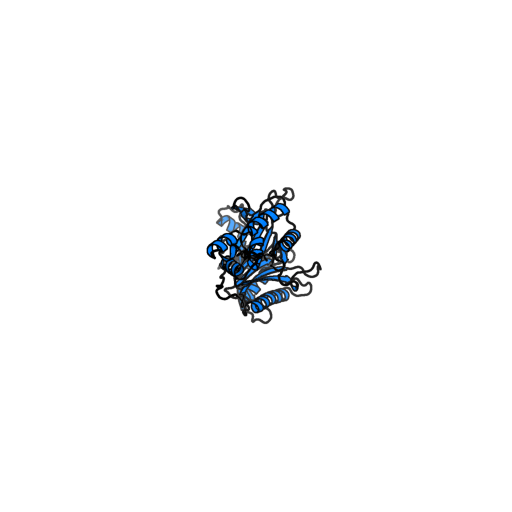1 209 ? -5.809 -11.028 -4.061 1.00 96.31 209 PRO A C 1
ATOM 1593 O O . PRO A 1 209 ? -6.124 -11.673 -3.064 1.00 96.31 209 PRO A O 1
ATOM 1596 N N . GLN A 1 210 ? -4.545 -10.945 -4.472 1.00 94.75 210 GLN A N 1
ATOM 1597 C CA . GLN A 1 210 ? -3.450 -11.560 -3.715 1.00 94.75 210 GLN A CA 1
ATOM 1598 C C . GLN A 1 210 ? -3.070 -10.734 -2.488 1.00 94.75 210 GLN A C 1
ATOM 1600 O O . GLN A 1 210 ? -2.782 -11.282 -1.431 1.00 94.75 210 GLN A O 1
ATOM 1605 N N . ALA A 1 211 ? -3.077 -9.411 -2.633 1.00 96.50 211 ALA A N 1
ATOM 1606 C CA . ALA A 1 211 ? -2.796 -8.497 -1.543 1.00 96.50 211 ALA A CA 1
ATOM 1607 C C . ALA A 1 211 ? -3.537 -7.174 -1.736 1.00 96.50 211 ALA A C 1
ATOM 1609 O O . ALA A 1 211 ? -3.885 -6.788 -2.861 1.00 96.50 211 ALA A O 1
ATOM 1610 N N . ILE A 1 212 ? -3.749 -6.478 -0.627 1.00 97.56 212 ILE A N 1
ATOM 1611 C CA . ILE A 1 212 ? -4.296 -5.130 -0.559 1.00 97.56 212 ILE A CA 1
ATOM 1612 C C . ILE A 1 212 ? -3.411 -4.316 0.388 1.00 97.56 212 ILE A C 1
ATOM 1614 O O . ILE A 1 212 ? -3.162 -4.735 1.517 1.00 97.56 212 ILE A O 1
ATOM 1618 N N . ILE A 1 213 ? -2.969 -3.142 -0.066 1.00 96.81 213 ILE A N 1
ATOM 1619 C CA . ILE A 1 213 ? -2.447 -2.099 0.825 1.00 96.81 213 ILE A CA 1
ATOM 1620 C C . ILE A 1 213 ? -3.541 -1.044 0.975 1.00 96.81 213 ILE A C 1
ATOM 1622 O O . ILE A 1 213 ? -3.918 -0.421 -0.018 1.00 96.81 213 ILE A O 1
ATOM 1626 N N . MET A 1 214 ? -4.077 -0.867 2.181 1.00 95.75 214 MET A N 1
ATOM 1627 C CA . MET A 1 214 ? -5.174 0.055 2.470 1.00 95.75 214 MET A CA 1
ATOM 1628 C C . MET A 1 214 ? -4.685 1.262 3.271 1.00 95.75 214 MET A C 1
ATOM 1630 O O . MET A 1 214 ? -3.989 1.098 4.265 1.00 95.75 214 MET A O 1
ATOM 1634 N N . ILE A 1 215 ? -5.064 2.469 2.856 1.00 95.25 215 ILE A N 1
ATOM 1635 C CA . ILE A 1 215 ? -4.819 3.699 3.618 1.00 95.25 215 ILE A CA 1
ATOM 1636 C C . ILE A 1 215 ? -6.163 4.333 3.958 1.00 95.25 215 ILE A C 1
ATOM 1638 O O . ILE A 1 215 ? -6.972 4.587 3.063 1.00 95.25 215 ILE A O 1
ATOM 1642 N N . GLY A 1 216 ? -6.406 4.533 5.249 1.00 93.06 216 GLY A N 1
ATOM 1643 C CA . GLY A 1 216 ? -7.617 5.123 5.800 1.00 93.06 216 GLY A CA 1
ATOM 1644 C C . GLY A 1 216 ? -7.482 6.617 6.070 1.00 93.06 216 GLY A C 1
ATOM 1645 O O . GLY A 1 216 ? -6.399 7.123 6.365 1.00 93.06 216 GLY A O 1
ATOM 1646 N N . ASP A 1 217 ? -8.606 7.322 5.979 1.00 89.94 217 ASP A N 1
ATOM 1647 C CA . ASP A 1 217 ? -8.713 8.702 6.437 1.00 89.94 217 ASP A CA 1
ATOM 1648 C C . ASP A 1 217 ? -8.846 8.729 7.964 1.00 89.94 217 ASP A C 1
ATOM 1650 O O . ASP A 1 217 ? -9.688 8.030 8.539 1.00 89.94 217 ASP A O 1
ATOM 1654 N N . GLY A 1 218 ? -8.031 9.556 8.622 1.00 83.56 218 GLY A N 1
ATOM 1655 C CA . GLY A 1 218 ? -7.991 9.658 10.083 1.00 83.56 218 GLY A CA 1
ATOM 1656 C C . GLY A 1 218 ? -9.296 10.124 10.744 1.00 83.56 218 GLY A C 1
ATOM 1657 O O . GLY A 1 218 ? -9.444 9.960 11.953 1.00 83.56 218 GLY A O 1
ATOM 1658 N N . SER A 1 219 ? -10.253 10.673 9.984 1.00 82.75 219 SER A N 1
ATOM 1659 C CA . SER A 1 219 ? -11.571 11.084 10.494 1.00 82.75 219 SER A CA 1
ATOM 1660 C C . SER A 1 219 ? -12.634 9.978 10.454 1.00 82.75 219 SER A C 1
ATOM 1662 O O . SER A 1 219 ? -13.777 10.216 10.850 1.00 82.75 219 SER A O 1
ATOM 1664 N N . VAL A 1 220 ? -12.296 8.780 9.965 1.00 85.75 220 VAL A N 1
ATOM 1665 C CA . VAL A 1 220 ? -13.246 7.677 9.760 1.00 85.75 220 VAL A CA 1
ATOM 1666 C C . VAL A 1 220 ? -12.797 6.432 10.512 1.00 85.75 220 VAL A C 1
ATOM 1668 O O . VAL A 1 220 ? -11.648 6.013 10.408 1.00 85.75 220 VAL A O 1
ATOM 1671 N N . ASP A 1 221 ? -13.725 5.791 11.230 1.00 84.38 221 ASP A N 1
ATOM 1672 C CA . ASP A 1 221 ? -13.478 4.463 11.797 1.00 84.38 221 ASP A CA 1
ATOM 1673 C C . ASP A 1 221 ? -13.351 3.432 10.669 1.00 84.38 221 ASP A C 1
ATOM 1675 O O . ASP A 1 221 ? -14.327 3.111 9.984 1.00 84.38 221 ASP A O 1
ATOM 1679 N N . GLN A 1 222 ? -12.136 2.920 10.472 1.00 87.88 222 GLN A N 1
ATOM 1680 C CA . GLN A 1 222 ? -11.827 1.967 9.408 1.00 87.88 222 GLN A CA 1
ATOM 1681 C C . GLN A 1 222 ? -12.151 0.519 9.788 1.00 87.88 222 GLN A C 1
ATOM 1683 O O . GLN A 1 222 ? -12.184 -0.354 8.917 1.00 87.88 222 GLN A O 1
ATOM 1688 N N . LYS A 1 223 ? -12.415 0.231 11.071 1.00 86.25 223 LYS A N 1
ATOM 1689 C CA . LYS A 1 223 ? -12.661 -1.140 11.546 1.00 86.25 223 LYS A CA 1
ATOM 1690 C C . LYS A 1 223 ? -13.805 -1.828 10.791 1.00 86.25 223 LYS A C 1
ATOM 1692 O O . LYS A 1 223 ? -13.584 -2.940 10.320 1.00 86.25 223 LYS A O 1
ATOM 1697 N N . PRO A 1 224 ? -14.974 -1.197 10.551 1.00 87.50 224 PRO A N 1
ATOM 1698 C CA . PRO A 1 224 ? -16.050 -1.826 9.781 1.00 87.50 224 PRO A CA 1
ATOM 1699 C C . PRO A 1 224 ? -15.669 -2.147 8.326 1.00 87.50 224 PRO A C 1
ATOM 1701 O O . PRO A 1 224 ? -16.223 -3.072 7.731 1.00 87.50 224 PRO A O 1
ATOM 1704 N N . ILE A 1 225 ? -14.738 -1.386 7.738 1.00 91.38 225 ILE A N 1
ATOM 1705 C CA . ILE A 1 225 ? -14.241 -1.616 6.374 1.00 91.38 225 ILE A CA 1
ATOM 1706 C C . ILE A 1 225 ? -13.358 -2.862 6.357 1.00 91.38 225 ILE A C 1
ATOM 1708 O O . ILE A 1 225 ? -13.581 -3.756 5.539 1.00 91.38 225 ILE A O 1
ATOM 1712 N N . LEU A 1 226 ? -12.413 -2.949 7.297 1.00 90.94 226 LEU A N 1
ATOM 1713 C CA . LEU A 1 226 ? -11.553 -4.119 7.469 1.00 90.94 226 LEU A CA 1
ATOM 1714 C C . LEU A 1 226 ? -12.368 -5.380 7.776 1.00 90.94 226 LEU A C 1
ATOM 1716 O O . LEU A 1 226 ? -12.139 -6.401 7.140 1.00 90.94 226 LEU A O 1
ATOM 1720 N N . GLU A 1 227 ? -13.367 -5.301 8.664 1.00 88.19 227 GLU A N 1
ATOM 1721 C CA . GLU A 1 227 ? -14.261 -6.426 8.990 1.00 88.19 227 GLU A CA 1
ATOM 1722 C C . GLU A 1 227 ? -14.969 -6.979 7.740 1.00 88.19 227 GLU A C 1
ATOM 1724 O O . GLU A 1 227 ? -15.069 -8.194 7.557 1.00 88.19 227 GLU A O 1
ATOM 1729 N N . LYS A 1 228 ? -15.447 -6.101 6.846 1.00 91.19 228 LYS A N 1
ATOM 1730 C CA . LYS A 1 228 ? -16.105 -6.517 5.598 1.00 91.19 228 LYS A CA 1
ATOM 1731 C C . LYS A 1 228 ? -15.127 -7.042 4.550 1.00 91.19 228 LYS A C 1
ATOM 1733 O O . LYS A 1 228 ? -15.488 -7.953 3.806 1.00 91.19 228 LYS A O 1
ATOM 1738 N N . LEU A 1 229 ? -13.915 -6.495 4.474 1.00 93.38 229 LEU A N 1
ATOM 1739 C CA . LEU A 1 229 ? -12.879 -7.027 3.590 1.00 93.38 229 LEU A CA 1
ATOM 1740 C C . LEU A 1 229 ? -12.423 -8.416 4.045 1.00 93.38 229 LEU A C 1
ATOM 1742 O O . LEU A 1 229 ? -12.396 -9.327 3.225 1.00 93.38 229 LEU A O 1
ATOM 1746 N N . ASP A 1 230 ? -12.148 -8.596 5.336 1.00 90.31 230 ASP A N 1
ATOM 1747 C CA . ASP A 1 230 ? -11.751 -9.881 5.925 1.00 90.31 230 ASP A CA 1
ATOM 1748 C C . ASP A 1 230 ? -12.843 -10.950 5.741 1.00 90.31 230 ASP A C 1
ATOM 1750 O O . ASP A 1 230 ? -12.568 -12.098 5.403 1.00 90.31 230 ASP A O 1
ATOM 1754 N N . TYR A 1 231 ? -14.118 -10.554 5.850 1.00 90.12 231 TYR A N 1
ATOM 1755 C CA . TYR A 1 231 ? -15.249 -11.420 5.511 1.00 90.12 231 TYR A CA 1
ATOM 1756 C C . TYR A 1 231 ? -15.263 -11.842 4.030 1.00 90.12 231 TYR A C 1
ATOM 1758 O O . TYR A 1 231 ? -15.580 -12.989 3.709 1.00 90.12 231 TYR A O 1
ATOM 1766 N N . ALA A 1 232 ? -15.014 -10.895 3.121 1.00 92.50 232 ALA A N 1
ATOM 1767 C CA . ALA A 1 232 ? -15.302 -11.049 1.697 1.00 92.50 232 ALA A CA 1
ATOM 1768 C C . ALA A 1 232 ? -14.135 -11.593 0.862 1.00 92.50 232 ALA A C 1
ATOM 1770 O O . ALA A 1 232 ? -14.362 -12.049 -0.265 1.00 92.50 232 ALA A O 1
ATOM 1771 N N . MET A 1 233 ? -12.905 -11.481 1.363 1.00 94.00 233 MET A N 1
ATOM 1772 C CA . MET A 1 233 ? -11.691 -11.913 0.675 1.00 94.00 233 MET A CA 1
ATOM 1773 C C . MET A 1 233 ? -11.312 -13.354 1.044 1.00 94.00 233 MET A C 1
ATOM 1775 O O . MET A 1 233 ? -11.886 -13.967 1.939 1.00 94.00 233 MET A O 1
ATOM 1779 N N . SER A 1 234 ? -10.374 -13.933 0.290 1.00 92.69 234 SER A N 1
ATOM 1780 C CA . SER A 1 234 ? -9.841 -15.260 0.615 1.00 92.69 234 SER A CA 1
ATOM 1781 C C . SER A 1 234 ? -8.984 -15.170 1.878 1.00 92.69 234 SER A C 1
ATOM 1783 O O . SER A 1 234 ? -8.345 -14.148 2.102 1.00 92.69 234 SER A O 1
ATOM 1785 N N . MET A 1 235 ? -8.871 -16.265 2.634 1.00 88.88 235 MET A N 1
ATOM 1786 C CA . MET A 1 235 ? -7.917 -16.376 3.753 1.00 88.88 235 MET A CA 1
ATOM 1787 C C . MET A 1 235 ? -6.455 -16.197 3.309 1.00 88.88 235 MET A C 1
ATOM 1789 O O . MET A 1 235 ? -5.587 -15.907 4.123 1.00 88.88 235 MET A O 1
ATOM 1793 N N . GLU A 1 236 ? -6.179 -16.376 2.015 1.00 90.62 236 GLU A N 1
ATOM 1794 C CA . GLU A 1 236 ? -4.863 -16.141 1.411 1.00 90.62 236 GLU A CA 1
ATOM 1795 C C . GLU A 1 236 ? -4.633 -14.667 1.028 1.00 90.62 236 GLU A C 1
ATOM 1797 O O . GLU A 1 236 ? -3.513 -14.284 0.697 1.00 90.62 236 GLU A O 1
ATOM 1802 N N . THR A 1 237 ? -5.680 -13.833 1.029 1.00 94.06 237 THR A N 1
ATOM 1803 C CA . THR A 1 237 ? -5.566 -12.412 0.694 1.00 94.06 237 THR A CA 1
ATOM 1804 C C . THR A 1 237 ? -4.991 -11.653 1.882 1.00 94.06 237 THR A C 1
ATOM 1806 O O . THR A 1 237 ? -5.632 -11.521 2.920 1.00 94.06 237 THR A O 1
ATOM 1809 N N . ILE A 1 238 ? -3.803 -11.082 1.707 1.00 93.25 238 ILE A N 1
ATOM 1810 C CA . ILE A 1 238 ? -3.165 -10.263 2.741 1.00 93.25 238 ILE A CA 1
ATOM 1811 C C . ILE A 1 238 ? -3.672 -8.825 2.649 1.00 93.25 238 ILE A C 1
ATOM 1813 O O . ILE A 1 238 ? -3.658 -8.225 1.573 1.00 93.25 238 ILE A O 1
ATOM 1817 N N . ILE A 1 239 ? -4.078 -8.254 3.782 1.00 94.00 239 ILE A N 1
ATOM 1818 C CA . ILE A 1 239 ? -4.518 -6.861 3.888 1.00 94.00 239 ILE A CA 1
ATOM 1819 C C . ILE A 1 239 ? -3.646 -6.168 4.932 1.00 94.00 239 ILE A C 1
ATOM 1821 O O . ILE A 1 239 ? -3.622 -6.570 6.092 1.00 94.00 239 ILE A O 1
ATOM 1825 N N . VAL A 1 240 ? -2.915 -5.140 4.511 1.00 92.38 240 VAL A N 1
ATOM 1826 C CA . VAL A 1 240 ? -2.032 -4.336 5.372 1.00 92.38 240 VAL A CA 1
ATOM 1827 C C . VAL A 1 240 ? -2.202 -2.856 5.060 1.00 92.38 240 VAL A C 1
ATOM 1829 O O . VAL A 1 240 ? -2.774 -2.506 4.031 1.00 92.38 240 VAL A O 1
ATOM 1832 N N . GLY A 1 241 ? -1.665 -1.979 5.902 1.00 91.25 241 GLY A N 1
ATOM 1833 C CA . GLY A 1 241 ? -1.543 -0.559 5.593 1.00 91.25 241 GLY A CA 1
ATOM 1834 C C . GLY A 1 241 ? -1.720 0.325 6.817 1.00 91.25 241 GLY A C 1
ATOM 1835 O O . GLY A 1 241 ? -1.369 -0.087 7.920 1.00 91.25 241 GLY A O 1
ATOM 1836 N N . ASP A 1 242 ? -2.227 1.534 6.599 1.00 88.75 242 ASP A N 1
ATOM 1837 C CA . ASP A 1 242 ? -2.354 2.570 7.623 1.00 88.75 242 ASP A CA 1
ATOM 1838 C C . ASP A 1 242 ? -3.833 2.887 7.875 1.00 88.75 242 ASP A C 1
ATOM 1840 O O . ASP A 1 242 ? -4.577 3.221 6.952 1.00 88.75 242 ASP A O 1
ATOM 1844 N N . GLU A 1 243 ? -4.271 2.761 9.129 1.00 82.69 243 GLU A N 1
ATOM 1845 C CA . GLU A 1 243 ? -5.648 3.048 9.542 1.00 82.69 243 GLU A CA 1
ATOM 1846 C C . GLU A 1 243 ? -5.933 4.558 9.567 1.00 82.69 243 GLU A C 1
ATOM 1848 O O . GLU A 1 243 ? -7.078 4.963 9.369 1.00 82.69 243 GLU A O 1
ATOM 1853 N N . ARG A 1 244 ? -4.924 5.396 9.844 1.00 80.81 244 ARG A N 1
ATOM 1854 C CA . ARG A 1 244 ? -5.135 6.799 10.219 1.00 80.81 244 ARG A CA 1
ATOM 1855 C C . ARG A 1 244 ? -4.103 7.721 9.581 1.00 80.81 244 ARG A C 1
ATOM 1857 O O . ARG A 1 244 ? -3.117 8.091 10.213 1.00 80.81 244 ARG A O 1
ATOM 1864 N N . GLY A 1 245 ? -4.407 8.194 8.376 1.00 81.06 245 GLY A N 1
ATOM 1865 C CA . GLY A 1 245 ? -3.594 9.196 7.696 1.00 81.06 245 GLY A CA 1
ATOM 1866 C C . GLY A 1 245 ? -4.414 10.246 6.957 1.00 81.06 245 GLY A C 1
ATOM 1867 O O . GLY A 1 245 ? -5.645 10.225 6.928 1.00 81.06 245 GLY A O 1
ATOM 1868 N N . GLN A 1 246 ? -3.699 11.176 6.331 1.00 89.44 246 GLN A N 1
ATOM 1869 C CA . GLN A 1 246 ? -4.217 11.952 5.207 1.00 89.44 246 GLN A CA 1
ATOM 1870 C C . GLN A 1 246 ? -3.597 11.397 3.937 1.00 89.44 246 GLN A C 1
ATOM 1872 O O . GLN A 1 246 ? -2.407 11.083 3.924 1.00 89.44 246 GLN A O 1
ATOM 1877 N N . PHE A 1 247 ? -4.365 11.298 2.858 1.00 93.69 247 PHE A N 1
ATOM 1878 C CA . PHE A 1 247 ? -3.839 10.762 1.612 1.00 93.69 247 PHE A CA 1
ATOM 1879 C C . PHE A 1 247 ? -4.425 11.441 0.380 1.00 93.69 247 PHE A C 1
ATOM 1881 O O . PHE A 1 247 ? -5.537 11.967 0.370 1.00 93.69 247 PHE A O 1
ATOM 1888 N N . VAL A 1 248 ? -3.659 11.372 -0.700 1.00 94.62 248 VAL A N 1
ATOM 1889 C CA . VAL A 1 248 ? -4.119 11.608 -2.066 1.00 94.62 248 VAL A CA 1
ATOM 1890 C C . VAL A 1 248 ? -3.651 10.455 -2.934 1.00 94.62 248 VAL A C 1
ATOM 1892 O O . VAL A 1 248 ? -2.699 9.745 -2.612 1.00 94.62 248 VAL A O 1
ATOM 1895 N N . TYR A 1 249 ? -4.335 10.235 -4.045 1.00 94.88 249 TYR A N 1
ATOM 1896 C CA . TYR A 1 249 ? -4.033 9.099 -4.894 1.00 94.88 249 TYR A CA 1
ATOM 1897 C C . TYR A 1 249 ? -4.275 9.414 -6.361 1.00 94.88 249 TYR A C 1
ATOM 1899 O O . TYR A 1 249 ? -4.967 10.366 -6.727 1.00 94.88 249 TYR A O 1
ATOM 1907 N N . ARG A 1 250 ? -3.735 8.537 -7.200 1.00 94.25 250 ARG A N 1
ATOM 1908 C CA . ARG A 1 250 ? -4.070 8.420 -8.607 1.00 94.25 250 ARG A CA 1
ATOM 1909 C C . ARG A 1 250 ? -4.267 6.955 -8.968 1.00 94.25 250 ARG A C 1
ATOM 1911 O O . ARG A 1 250 ? -3.365 6.144 -8.789 1.00 94.25 250 ARG A O 1
ATOM 1918 N N . SER A 1 251 ? -5.419 6.645 -9.538 1.00 94.25 251 SER A N 1
ATOM 1919 C CA . SER A 1 251 ? -5.718 5.385 -10.208 1.00 94.25 251 SER A CA 1
ATOM 1920 C C . SER A 1 251 ? -5.279 5.423 -11.671 1.00 94.25 251 SER A C 1
ATOM 1922 O O . SER A 1 251 ? -5.269 6.475 -12.324 1.00 94.25 251 SER A O 1
ATOM 1924 N N . SER A 1 252 ? -4.922 4.248 -12.186 1.00 91.06 252 SER A N 1
ATOM 1925 C CA . SER A 1 252 ? -4.715 4.027 -13.617 1.00 91.06 252 SER A CA 1
ATOM 1926 C C . SER A 1 252 ? -6.012 4.194 -14.418 1.00 91.06 252 SER A C 1
ATOM 1928 O O . SER A 1 252 ? -5.964 4.594 -15.586 1.00 91.06 252 SER A O 1
ATOM 1930 N N . ASP A 1 253 ? -7.162 3.938 -13.787 1.00 90.25 253 ASP A N 1
ATOM 1931 C CA . ASP A 1 253 ? -8.490 4.226 -14.309 1.00 90.25 253 ASP A CA 1
ATOM 1932 C C . ASP A 1 253 ? -8.894 5.655 -13.937 1.00 90.25 253 ASP A C 1
ATOM 1934 O O . ASP A 1 253 ? -9.212 5.979 -12.791 1.00 90.25 253 ASP A O 1
ATOM 1938 N N . VAL A 1 254 ? -8.903 6.529 -14.944 1.00 85.75 254 VAL A N 1
ATOM 1939 C CA . VAL A 1 254 ? -9.195 7.956 -14.769 1.00 85.75 254 VAL A CA 1
ATOM 1940 C C . VAL A 1 254 ? -10.585 8.191 -14.172 1.00 85.75 254 VAL A C 1
ATOM 1942 O O . VAL A 1 254 ? -10.770 9.177 -13.466 1.00 85.75 254 VAL A O 1
ATOM 1945 N N . SER A 1 255 ? -11.540 7.278 -14.380 1.00 85.56 255 SER A N 1
ATOM 1946 C CA . SER A 1 255 ? -12.891 7.399 -13.818 1.00 85.56 255 SER A CA 1
ATOM 1947 C C . SER A 1 255 ? -12.934 7.269 -12.289 1.00 85.56 255 SER A C 1
ATOM 1949 O O . SER A 1 255 ? -13.866 7.769 -11.660 1.00 85.56 255 SER A O 1
ATOM 1951 N N . ARG A 1 256 ? -11.914 6.642 -11.682 1.00 86.25 256 ARG A N 1
ATOM 1952 C CA . ARG A 1 256 ? -11.766 6.489 -10.223 1.00 86.25 256 ARG A CA 1
ATOM 1953 C C . ARG A 1 256 ? -11.067 7.677 -9.565 1.00 86.25 256 ARG A C 1
ATOM 1955 O O . ARG A 1 256 ? -11.053 7.781 -8.336 1.00 86.25 256 ARG A O 1
ATOM 1962 N N . ASN A 1 257 ? -10.472 8.566 -10.356 1.00 84.50 257 ASN A N 1
ATOM 1963 C CA . ASN A 1 257 ? -9.818 9.757 -9.836 1.00 84.50 257 ASN A CA 1
ATOM 1964 C C . ASN A 1 257 ? -10.879 10.785 -9.452 1.00 84.50 257 ASN A C 1
ATOM 1966 O O . ASN A 1 257 ? -11.691 11.211 -10.274 1.00 84.50 257 ASN A O 1
ATOM 1970 N N . VAL A 1 258 ? -10.872 11.191 -8.184 1.00 76.38 258 VAL A N 1
ATOM 1971 C CA . VAL A 1 258 ? -11.758 12.251 -7.708 1.00 76.38 258 VAL A CA 1
ATOM 1972 C C . VAL A 1 258 ? -11.307 13.565 -8.343 1.00 76.38 258 VAL A C 1
ATOM 1974 O O . VAL A 1 258 ? -10.195 14.035 -8.112 1.00 76.38 258 VAL A O 1
ATOM 1977 N N . GLY A 1 259 ? -12.170 14.158 -9.170 1.00 62.38 259 GLY A N 1
ATOM 1978 C CA . GLY A 1 259 ? -11.961 15.517 -9.670 1.00 62.38 259 GLY A CA 1
ATOM 1979 C C . GLY A 1 259 ? -12.042 16.550 -8.541 1.00 62.38 259 GLY A C 1
ATOM 1980 O O . GLY A 1 259 ? -12.569 16.275 -7.468 1.00 62.38 259 GLY A O 1
ATOM 1981 N N . THR A 1 260 ? -11.611 17.784 -8.798 1.00 51.66 260 THR A N 1
ATOM 1982 C CA . THR A 1 260 ? -11.629 18.918 -7.843 1.00 51.66 260 THR A CA 1
ATOM 1983 C C . THR A 1 260 ? -13.019 19.295 -7.295 1.00 51.66 260 THR A C 1
ATOM 1985 O O . THR A 1 260 ? -13.140 20.156 -6.422 1.00 51.66 260 THR A O 1
ATOM 1988 N N . ASN A 1 261 ? -14.087 18.644 -7.764 1.00 50.84 261 ASN A N 1
ATOM 1989 C CA . ASN A 1 261 ? -15.439 18.825 -7.258 1.00 50.84 261 ASN A CA 1
ATOM 1990 C C . ASN A 1 261 ? -15.607 18.179 -5.872 1.00 50.84 261 ASN A C 1
ATOM 1992 O O . ASN A 1 261 ? -15.684 16.959 -5.747 1.00 50.84 261 ASN A O 1
ATOM 1996 N N . LYS A 1 262 ? -15.790 19.028 -4.850 1.00 53.88 262 LYS A N 1
ATOM 1997 C CA . LYS A 1 262 ? -16.008 18.747 -3.408 1.00 53.88 262 LYS A CA 1
ATOM 1998 C C . LYS A 1 262 ? -17.156 17.774 -3.040 1.00 53.88 262 LYS A C 1
ATOM 2000 O O . LYS A 1 262 ? -17.552 17.712 -1.878 1.00 53.88 262 LYS A O 1
ATOM 2005 N N . LYS A 1 263 ? -17.766 17.062 -3.993 1.00 57.81 263 LYS A N 1
ATOM 2006 C CA . LYS A 1 263 ? -18.928 16.190 -3.743 1.00 57.81 263 LYS A CA 1
ATOM 2007 C C . LYS A 1 263 ? -18.561 14.833 -3.134 1.00 57.81 263 LYS A C 1
ATOM 2009 O O . LYS A 1 263 ? -19.424 14.249 -2.485 1.00 57.81 263 LYS A O 1
ATOM 2014 N N . HIS A 1 264 ? -17.325 14.364 -3.309 1.00 65.31 264 HIS A N 1
ATOM 2015 C CA . HIS A 1 264 ? -16.875 13.059 -2.820 1.00 65.31 264 HIS A CA 1
ATOM 2016 C C . HIS A 1 264 ? -15.492 13.203 -2.181 1.00 65.31 264 HIS A C 1
ATOM 2018 O O . HIS A 1 264 ? -14.546 13.597 -2.857 1.00 65.31 264 HIS A O 1
ATOM 2024 N N . SER A 1 265 ? -15.386 12.910 -0.887 1.00 78.25 265 SER A N 1
ATOM 2025 C CA . SER A 1 265 ? -14.110 12.724 -0.189 1.00 78.25 265 SER A CA 1
ATOM 2026 C C . SER A 1 265 ? -13.859 11.222 -0.042 1.00 78.25 265 SER A C 1
ATOM 2028 O O . SER A 1 265 ? -14.810 10.496 0.262 1.00 78.25 265 SER A O 1
ATOM 2030 N N . PRO A 1 266 ? -12.642 10.721 -0.295 1.00 89.06 266 PRO A N 1
ATOM 2031 C CA . PRO A 1 266 ? -12.335 9.320 -0.053 1.00 89.06 266 PRO A CA 1
ATOM 2032 C C . PRO A 1 266 ? -12.197 9.068 1.456 1.00 89.06 266 PRO A C 1
ATOM 2034 O O . PRO A 1 266 ? -11.492 9.801 2.137 1.00 89.06 266 PRO A O 1
ATOM 2037 N N . ASP A 1 267 ? -12.870 8.038 1.965 1.00 91.69 267 ASP A N 1
ATOM 2038 C CA . ASP A 1 267 ? -12.754 7.587 3.362 1.00 91.69 267 ASP A CA 1
ATOM 2039 C C . ASP A 1 267 ? -11.606 6.591 3.544 1.00 91.69 267 ASP A C 1
ATOM 2041 O O . ASP A 1 267 ? -11.059 6.446 4.635 1.00 91.69 267 ASP A O 1
ATOM 2045 N N . ALA A 1 268 ? -11.257 5.896 2.463 1.00 94.38 268 ALA A N 1
ATOM 2046 C CA . ALA A 1 268 ? -10.123 4.993 2.378 1.00 94.38 268 ALA A CA 1
ATOM 2047 C C . ALA A 1 268 ? -9.711 4.807 0.915 1.00 94.38 268 ALA A C 1
ATOM 2049 O O . ALA A 1 268 ? -10.463 5.117 -0.019 1.00 94.38 268 ALA A O 1
ATOM 2050 N N . VAL A 1 269 ? -8.531 4.241 0.707 1.00 95.69 269 VAL A N 1
ATOM 2051 C CA . VAL A 1 269 ? -8.037 3.836 -0.602 1.00 95.69 269 VAL A CA 1
ATOM 2052 C C . VAL A 1 269 ? -7.335 2.486 -0.509 1.00 95.69 269 VAL A C 1
ATOM 2054 O O . VAL A 1 269 ? -6.574 2.243 0.419 1.00 95.69 269 VAL A O 1
ATOM 2057 N N . ALA A 1 270 ? -7.590 1.601 -1.471 1.00 97.50 270 ALA A N 1
ATOM 2058 C CA . ALA A 1 270 ? -6.945 0.300 -1.589 1.00 97.50 270 ALA A CA 1
ATOM 2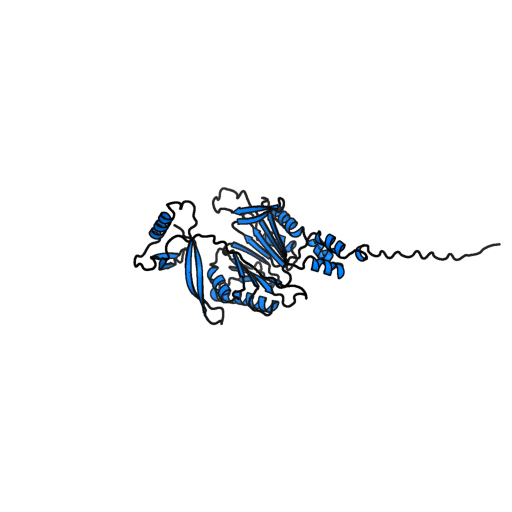059 C C . ALA A 1 270 ? -6.062 0.247 -2.838 1.00 97.50 270 ALA A C 1
ATOM 2061 O O . ALA A 1 270 ? -6.545 0.420 -3.958 1.00 97.50 270 ALA A O 1
ATOM 2062 N N . LEU A 1 271 ? -4.780 -0.056 -2.657 1.00 98.06 271 LEU A N 1
ATOM 2063 C CA . LEU A 1 271 ? -3.899 -0.519 -3.721 1.00 98.06 271 LEU A CA 1
ATOM 2064 C C . LEU A 1 271 ? -4.059 -2.035 -3.854 1.00 98.06 271 LEU A C 1
ATOM 2066 O O . LEU A 1 271 ? -3.649 -2.791 -2.972 1.00 98.06 271 LEU A O 1
ATOM 2070 N N . VAL A 1 272 ? -4.680 -2.476 -4.945 1.00 98.12 272 VAL A N 1
ATOM 2071 C CA . VAL A 1 272 ? -5.112 -3.865 -5.126 1.00 98.12 272 VAL A CA 1
ATOM 2072 C C . VAL A 1 272 ? -4.172 -4.609 -6.062 1.00 98.12 272 VAL A C 1
ATOM 2074 O O . VAL A 1 272 ? -3.996 -4.220 -7.216 1.00 98.12 272 VAL A O 1
ATOM 2077 N N . PHE A 1 273 ? -3.626 -5.729 -5.587 1.00 97.75 273 PHE A N 1
ATOM 2078 C CA . PHE A 1 273 ? -2.722 -6.598 -6.335 1.00 97.75 273 PHE A CA 1
ATOM 2079 C C . PHE A 1 273 ? -3.481 -7.818 -6.868 1.00 97.75 273 PHE A C 1
ATOM 2081 O O . PHE A 1 273 ? -3.666 -8.817 -6.171 1.00 97.75 273 PHE A O 1
ATOM 2088 N N . ALA A 1 274 ? -3.927 -7.751 -8.123 1.00 96.62 274 ALA A N 1
ATOM 2089 C CA . ALA A 1 274 ? -4.641 -8.839 -8.788 1.00 96.62 274 ALA A CA 1
ATOM 2090 C C . ALA A 1 274 ? -3.695 -9.670 -9.666 1.00 96.62 274 ALA A C 1
ATOM 2092 O O . ALA A 1 274 ? -2.776 -9.137 -10.287 1.00 96.62 274 ALA A O 1
ATOM 2093 N N . ARG A 1 275 ? -3.927 -10.985 -9.766 1.00 95.06 275 ARG A N 1
ATOM 2094 C CA . ARG A 1 275 ? -3.165 -11.843 -10.690 1.00 95.06 275 ARG A CA 1
ATOM 2095 C C . ARG A 1 275 ? -3.445 -11.423 -12.134 1.00 95.06 275 ARG A C 1
ATOM 2097 O O . ARG A 1 275 ? -4.598 -11.254 -12.509 1.00 95.06 275 ARG A O 1
ATOM 2104 N N . ASP A 1 276 ? -2.409 -11.288 -12.953 1.00 94.25 276 ASP A N 1
ATOM 2105 C CA . ASP A 1 276 ? -2.592 -11.036 -14.381 1.00 94.25 276 ASP A CA 1
ATOM 2106 C C . ASP A 1 276 ? -2.883 -12.356 -15.104 1.00 94.25 276 ASP A C 1
ATOM 2108 O O . ASP A 1 276 ? -1.985 -13.184 -15.282 1.00 94.25 276 ASP A O 1
ATOM 2112 N N . ARG A 1 277 ? -4.133 -12.559 -15.540 1.00 91.06 277 ARG A N 1
ATOM 2113 C CA . ARG A 1 277 ? -4.509 -13.739 -16.343 1.00 91.06 277 ARG A CA 1
ATOM 2114 C C . ARG A 1 277 ? -3.805 -13.779 -17.701 1.00 91.06 277 ARG A C 1
ATOM 2116 O O . ARG A 1 277 ? -3.658 -14.848 -18.279 1.00 91.06 277 ARG A O 1
ATOM 2123 N N . ASN A 1 278 ? -3.356 -12.621 -18.189 1.00 90.19 278 ASN A N 1
ATOM 2124 C CA . ASN A 1 278 ? -2.684 -12.449 -19.473 1.00 90.19 278 ASN A CA 1
ATOM 2125 C C . ASN A 1 278 ? -1.160 -12.336 -19.321 1.00 90.19 278 ASN A C 1
ATOM 2127 O O . ASN A 1 278 ? -0.483 -11.855 -20.235 1.00 90.19 278 ASN A O 1
ATOM 2131 N N . LYS A 1 279 ? -0.600 -12.746 -18.173 1.00 88.12 279 LYS A N 1
ATOM 2132 C CA . LYS A 1 279 ? 0.848 -12.700 -17.960 1.00 88.12 279 LYS A CA 1
ATOM 2133 C C . LYS A 1 279 ? 1.593 -13.513 -19.020 1.00 88.12 279 LYS A C 1
ATOM 2135 O O . LYS A 1 279 ? 1.132 -14.561 -19.473 1.00 88.12 279 LYS A O 1
ATOM 2140 N N . ALA A 1 280 ? 2.775 -13.032 -19.397 1.00 84.00 280 ALA A N 1
ATOM 2141 C CA . ALA A 1 280 ? 3.612 -13.704 -20.382 1.00 84.00 280 ALA A CA 1
ATOM 2142 C C . ALA A 1 280 ? 4.003 -15.123 -19.926 1.00 84.00 280 ALA A C 1
ATOM 2144 O O . ALA A 1 280 ? 4.198 -15.385 -18.735 1.00 84.00 280 ALA A O 1
ATOM 2145 N N . ARG A 1 281 ? 4.156 -16.037 -20.895 1.00 79.56 281 ARG A N 1
ATOM 2146 C CA . ARG A 1 281 ? 4.640 -17.401 -20.640 1.00 79.56 281 ARG A CA 1
ATOM 2147 C C . ARG A 1 281 ? 6.019 -17.337 -19.972 1.00 79.56 281 ARG A C 1
ATOM 2149 O O . ARG A 1 281 ? 6.879 -16.585 -20.417 1.00 79.56 281 ARG A O 1
ATOM 2156 N N . GLY A 1 282 ? 6.209 -18.113 -18.906 1.00 79.38 282 GLY A N 1
ATOM 2157 C CA . GLY A 1 282 ? 7.447 -18.130 -18.116 1.00 79.38 282 GLY A CA 1
ATOM 2158 C C . GLY A 1 282 ? 7.473 -17.169 -16.921 1.00 79.38 282 GLY A C 1
ATOM 2159 O O . GLY A 1 282 ? 8.370 -17.281 -16.092 1.00 79.38 282 GLY A O 1
ATOM 2160 N N . ILE A 1 283 ? 6.486 -16.274 -16.768 1.00 85.00 283 ILE A N 1
ATOM 2161 C CA . ILE A 1 283 ? 6.348 -15.468 -15.547 1.00 85.00 283 ILE A CA 1
ATOM 2162 C C . ILE A 1 283 ? 5.709 -16.314 -14.440 1.00 85.00 283 ILE A C 1
ATOM 2164 O O . ILE A 1 283 ? 4.560 -16.762 -14.553 1.00 85.00 283 ILE A O 1
ATOM 2168 N N . GLY A 1 284 ? 6.462 -16.511 -13.357 1.00 85.88 284 GLY A N 1
ATOM 2169 C CA . GLY A 1 284 ? 6.028 -17.232 -12.160 1.00 85.88 284 GLY A CA 1
ATOM 2170 C C . GLY A 1 284 ? 4.835 -16.585 -11.450 1.00 85.88 284 GLY A C 1
ATOM 2171 O O . GLY A 1 284 ? 4.282 -15.572 -11.886 1.00 85.88 284 GLY A O 1
ATOM 2172 N N . ASN A 1 285 ? 4.383 -17.210 -10.366 1.00 89.19 285 ASN A N 1
ATOM 2173 C CA . ASN A 1 285 ? 3.441 -16.575 -9.449 1.00 89.19 285 ASN A CA 1
ATOM 2174 C C . ASN A 1 285 ? 4.227 -15.761 -8.418 1.00 89.19 285 ASN A C 1
ATOM 2176 O O . ASN A 1 285 ? 5.320 -16.158 -8.022 1.00 89.19 285 ASN A O 1
ATOM 2180 N N . ILE A 1 286 ? 3.676 -14.615 -8.032 1.00 90.88 286 ILE A N 1
ATOM 2181 C CA . ILE A 1 286 ? 4.144 -13.868 -6.867 1.00 90.88 286 ILE A CA 1
ATOM 2182 C C . ILE A 1 286 ? 3.334 -14.370 -5.678 1.00 90.88 286 ILE A C 1
ATOM 2184 O O . ILE A 1 286 ? 2.135 -14.603 -5.816 1.00 90.88 286 ILE A O 1
ATOM 2188 N N . GLU A 1 287 ? 3.998 -14.540 -4.546 1.00 89.81 287 GLU A N 1
ATOM 2189 C CA . GLU A 1 287 ? 3.372 -14.801 -3.257 1.00 89.81 287 GLU A CA 1
ATOM 2190 C C . GLU A 1 287 ? 3.772 -13.670 -2.316 1.00 89.81 287 GLU A C 1
ATOM 2192 O O . GLU A 1 287 ? 4.917 -13.210 -2.324 1.00 89.81 287 GLU A O 1
ATOM 2197 N N . PHE A 1 288 ? 2.802 -13.176 -1.556 1.00 90.81 288 PHE A N 1
ATOM 2198 C CA . PHE A 1 288 ? 3.043 -12.166 -0.541 1.00 90.81 288 PHE A CA 1
ATOM 2199 C C . PHE A 1 288 ? 3.194 -12.864 0.805 1.00 90.81 288 PHE A C 1
ATOM 2201 O O . PHE A 1 288 ? 2.432 -13.768 1.140 1.00 90.81 288 PHE A O 1
ATOM 2208 N N . HIS A 1 289 ? 4.170 -12.416 1.583 1.00 88.69 289 HIS A N 1
ATOM 2209 C CA . HIS A 1 289 ? 4.348 -12.821 2.968 1.00 88.69 289 HIS A CA 1
ATOM 2210 C C . HIS A 1 289 ? 4.228 -11.581 3.842 1.00 88.69 289 HIS A C 1
ATOM 2212 O O . HIS A 1 289 ? 4.604 -10.483 3.427 1.00 88.69 289 HIS A O 1
ATOM 2218 N N . PHE A 1 290 ? 3.719 -11.759 5.053 1.00 82.88 290 PHE A N 1
ATOM 2219 C CA . PHE A 1 290 ? 3.654 -10.702 6.047 1.00 82.88 290 PHE A CA 1
ATOM 2220 C C . PHE A 1 290 ? 4.294 -11.189 7.343 1.00 82.88 290 PHE A C 1
ATOM 2222 O O . PHE A 1 290 ? 4.280 -12.380 7.657 1.00 82.88 290 PHE A O 1
ATOM 2229 N N . ALA A 1 291 ? 4.863 -10.249 8.086 1.00 81.00 291 ALA A N 1
ATOM 2230 C CA . ALA A 1 291 ? 5.348 -10.469 9.434 1.00 81.00 291 ALA A CA 1
ATOM 2231 C C . ALA A 1 291 ? 4.593 -9.511 10.353 1.00 81.00 291 ALA A C 1
ATOM 2233 O O . ALA A 1 291 ? 4.542 -8.310 10.093 1.00 81.00 291 ALA A O 1
ATOM 2234 N N . LEU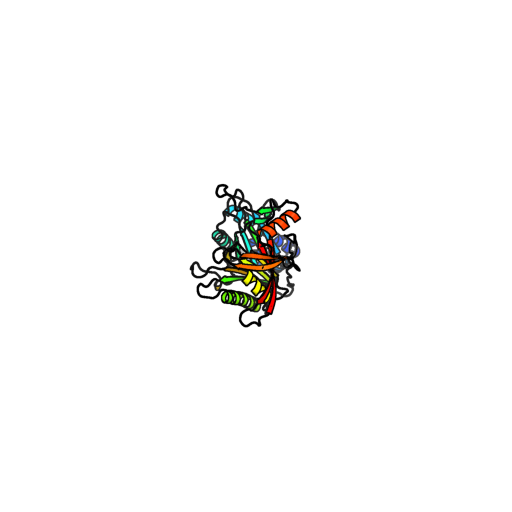 A 1 292 ? 3.992 -10.050 11.409 1.00 75.25 292 LEU A N 1
ATOM 2235 C CA . LEU A 1 292 ? 3.385 -9.255 12.469 1.00 75.25 292 LEU A CA 1
ATOM 2236 C C . LEU A 1 292 ? 4.399 -9.142 13.603 1.00 75.25 292 LEU A C 1
ATOM 2238 O O . LEU A 1 292 ? 4.799 -10.154 14.183 1.00 75.25 292 LEU A O 1
ATOM 2242 N N . SER A 1 293 ? 4.806 -7.917 13.928 1.00 72.69 293 SER A N 1
ATOM 2243 C CA . SER A 1 293 ? 5.442 -7.672 15.220 1.00 72.69 293 SER A CA 1
ATOM 2244 C C . SER A 1 293 ? 4.395 -7.870 16.307 1.00 72.69 293 SER A C 1
ATOM 2246 O O . SER A 1 293 ? 3.248 -7.456 16.138 1.00 72.69 293 SER A O 1
ATOM 2248 N N . LYS A 1 294 ? 4.779 -8.488 17.429 1.00 66.50 294 LYS A N 1
ATOM 2249 C CA . LYS A 1 294 ? 3.861 -8.609 18.565 1.00 66.50 294 LYS A CA 1
ATOM 2250 C C . LYS A 1 294 ? 3.471 -7.238 19.100 1.00 66.50 294 LYS A C 1
ATOM 2252 O O . LYS A 1 294 ? 2.329 -7.123 19.508 1.00 66.50 294 LYS A O 1
ATOM 2257 N N . GLY A 1 295 ? 4.362 -6.235 19.018 1.00 66.56 295 GLY A N 1
ATOM 2258 C CA . GLY A 1 295 ? 4.121 -4.792 19.222 1.00 66.56 295 GLY A CA 1
ATOM 2259 C C . GLY A 1 295 ? 3.575 -4.354 20.588 1.00 66.56 295 GLY A C 1
ATOM 2260 O O . GLY A 1 295 ? 3.759 -3.212 20.982 1.00 66.56 295 GLY A O 1
ATOM 2261 N N . VAL A 1 296 ? 2.933 -5.266 21.304 1.00 75.81 296 VAL A N 1
ATOM 2262 C CA . VAL A 1 296 ? 2.253 -5.126 22.577 1.00 75.81 296 VAL A CA 1
ATOM 2263 C C . VAL A 1 296 ? 2.534 -6.391 23.385 1.00 75.81 296 VAL A C 1
ATOM 2265 O O . VAL A 1 296 ? 2.589 -7.502 22.842 1.00 75.81 296 VAL A O 1
ATOM 2268 N N . SER A 1 297 ? 2.726 -6.221 24.689 1.00 79.06 297 SER A N 1
ATOM 2269 C CA . SER A 1 297 ? 2.767 -7.328 25.639 1.00 79.06 297 SER A CA 1
ATOM 2270 C C . SER A 1 297 ? 1.421 -7.399 26.344 1.00 79.06 297 SER A C 1
ATOM 2272 O O . SER A 1 297 ? 0.891 -6.373 26.761 1.00 79.06 297 SER A O 1
ATOM 2274 N N . ALA A 1 298 ? 0.850 -8.596 26.455 1.00 83.50 298 ALA A N 1
ATOM 2275 C CA . ALA A 1 298 ? -0.352 -8.780 27.257 1.00 83.50 298 ALA A CA 1
ATOM 2276 C C . ALA A 1 298 ? 0.038 -8.750 28.740 1.00 83.50 298 ALA A C 1
ATOM 2278 O O . ALA A 1 298 ? 0.928 -9.496 29.147 1.00 83.50 298 ALA A O 1
ATOM 2279 N N . ILE A 1 299 ? -0.634 -7.900 29.510 1.00 80.69 299 ILE A N 1
ATOM 2280 C CA . ILE A 1 299 ? -0.469 -7.738 30.958 1.00 80.69 299 ILE A CA 1
ATOM 2281 C C . ILE A 1 299 ? -1.857 -7.886 31.581 1.00 80.69 299 ILE A C 1
ATOM 2283 O O . ILE A 1 299 ? -2.850 -7.468 30.975 1.00 80.69 299 ILE A O 1
ATOM 2287 N N . GLY A 1 300 ? -1.937 -8.506 32.754 1.00 79.12 300 GLY A N 1
ATOM 2288 C CA . GLY A 1 300 ? -3.180 -8.619 33.494 1.00 79.12 300 GLY A CA 1
ATOM 2289 C C . GLY A 1 300 ? -4.131 -9.740 33.074 1.00 79.12 300 GLY A C 1
ATOM 2290 O O . GLY A 1 300 ? -3.933 -10.461 32.084 1.00 79.12 300 GLY A O 1
ATOM 2291 N N . PRO A 1 301 ? -5.197 -9.934 33.872 1.00 80.50 301 PRO A N 1
ATOM 2292 C CA . PRO A 1 301 ? -6.170 -10.994 33.670 1.00 80.50 301 PRO A CA 1
ATOM 2293 C C . PRO A 1 301 ? -7.106 -10.710 32.490 1.00 80.50 301 PRO A C 1
ATOM 2295 O O . PRO A 1 301 ? -7.334 -9.574 32.075 1.00 80.50 301 PRO A O 1
ATOM 2298 N N . ARG A 1 302 ? -7.761 -11.762 31.984 1.00 85.50 302 ARG A N 1
ATOM 2299 C CA . ARG A 1 302 ? -8.860 -11.594 31.025 1.00 85.50 302 ARG A CA 1
ATOM 2300 C C . ARG A 1 302 ? -10.082 -11.008 31.719 1.00 85.50 302 ARG A C 1
ATOM 2302 O O . ARG A 1 302 ? -10.625 -11.590 32.662 1.00 85.50 302 ARG A O 1
ATOM 2309 N N . LEU A 1 303 ? -10.550 -9.887 31.186 1.00 86.25 303 LEU A N 1
ATOM 2310 C CA . LEU A 1 303 ? -11.749 -9.206 31.650 1.00 86.25 303 LEU A CA 1
ATOM 2311 C C . LEU A 1 303 ? -12.928 -9.475 30.707 1.00 86.25 303 LEU A C 1
ATOM 2313 O O . LEU A 1 303 ? -12.778 -9.602 29.490 1.00 86.25 303 LEU A O 1
ATOM 2317 N N . LYS A 1 304 ? -14.134 -9.544 31.271 1.00 87.12 304 LYS A N 1
ATOM 2318 C CA . LYS A 1 304 ? -15.401 -9.532 30.533 1.00 87.12 304 LYS A CA 1
ATOM 2319 C C . LYS A 1 304 ? -16.075 -8.191 30.755 1.00 87.12 304 LYS A C 1
ATOM 2321 O O . LYS A 1 304 ? -16.287 -7.804 31.899 1.00 87.12 304 LYS A O 1
ATOM 2326 N N . ALA A 1 305 ? -16.460 -7.518 29.676 1.00 86.25 305 ALA A N 1
ATOM 2327 C CA . ALA A 1 305 ? -17.222 -6.278 29.773 1.00 86.25 305 ALA A CA 1
ATOM 2328 C C . ALA A 1 305 ? -18.521 -6.503 30.572 1.00 86.25 305 ALA A C 1
ATOM 2330 O O . ALA A 1 305 ? -19.253 -7.465 30.318 1.00 86.25 305 ALA A O 1
ATOM 2331 N N . ALA A 1 306 ? -18.775 -5.631 31.547 1.00 87.19 306 ALA A N 1
ATOM 2332 C CA . ALA A 1 306 ? -19.964 -5.633 32.394 1.00 87.19 306 ALA A CA 1
ATOM 2333 C C . ALA A 1 306 ? -20.970 -4.572 31.924 1.00 87.19 306 ALA A C 1
ATOM 2335 O O . ALA A 1 306 ? -22.149 -4.875 31.752 1.00 87.19 306 ALA A O 1
ATOM 2336 N N . SER A 1 307 ? -20.498 -3.356 31.640 1.00 85.75 307 SER A N 1
ATOM 2337 C CA . SER A 1 307 ? -21.277 -2.282 31.021 1.00 85.75 307 SER A CA 1
ATOM 2338 C C . SER A 1 307 ? -20.421 -1.555 29.993 1.00 85.75 307 SER A C 1
ATOM 2340 O O . SER A 1 307 ? -19.241 -1.319 30.225 1.00 85.75 307 SER A O 1
ATOM 2342 N N . VAL A 1 308 ? -21.023 -1.186 28.862 1.00 84.88 308 VAL A N 1
ATOM 2343 C CA . VAL A 1 308 ? -20.373 -0.421 27.793 1.00 84.88 308 VAL A CA 1
ATOM 2344 C C . VAL A 1 308 ? -21.288 0.734 27.417 1.00 84.88 308 VAL A C 1
ATOM 2346 O O . VAL A 1 308 ? -22.451 0.513 27.077 1.00 84.88 308 VAL A O 1
ATOM 2349 N N . ARG A 1 309 ? -20.776 1.963 27.482 1.00 83.19 309 ARG A N 1
ATOM 2350 C CA . ARG A 1 309 ? -21.489 3.171 27.061 1.00 83.19 309 ARG A CA 1
ATOM 2351 C C . ARG A 1 309 ? -20.675 3.892 26.001 1.00 83.19 309 ARG A C 1
ATOM 2353 O O . ARG A 1 309 ? -19.510 4.214 26.211 1.00 83.19 309 ARG A O 1
ATOM 2360 N N . VAL A 1 310 ? -21.308 4.129 24.862 1.00 75.50 310 VAL A N 1
ATOM 2361 C CA . VAL A 1 310 ? -20.748 4.956 23.795 1.00 75.50 310 VAL A CA 1
ATOM 2362 C C . VAL A 1 310 ? -21.183 6.388 24.067 1.00 75.50 310 VAL A C 1
ATOM 2364 O O . VAL A 1 310 ? -22.366 6.623 24.311 1.00 75.50 310 VAL A O 1
ATOM 2367 N N . GLN A 1 311 ? -20.240 7.325 24.077 1.00 68.81 311 GLN A N 1
ATOM 2368 C CA . GLN A 1 311 ? -20.555 8.741 24.199 1.00 68.81 311 GLN A CA 1
ATOM 2369 C C . GLN A 1 311 ? -20.563 9.355 22.798 1.00 68.81 311 GLN A C 1
ATOM 2371 O O . GLN A 1 311 ? -19.552 9.340 22.112 1.00 68.81 311 GLN A O 1
ATOM 2376 N N . ASP A 1 312 ? -21.700 9.885 22.351 1.00 54.97 312 ASP A N 1
ATOM 2377 C CA . ASP A 1 312 ? -21.876 10.297 20.947 1.00 54.97 312 ASP A CA 1
ATOM 2378 C C . ASP A 1 312 ? -21.018 11.511 20.527 1.00 54.97 312 ASP A C 1
ATOM 2380 O O . ASP A 1 312 ? -20.873 11.784 19.336 1.00 54.97 312 ASP A O 1
ATOM 2384 N N . SER A 1 313 ? -20.446 12.254 21.484 1.00 55.66 313 SER A N 1
ATOM 2385 C CA . SER A 1 313 ? -19.697 13.497 21.237 1.00 55.66 313 SER A CA 1
ATOM 2386 C C . SER A 1 313 ? -18.174 13.353 21.278 1.00 55.66 313 SER A C 1
ATOM 2388 O O . SER A 1 313 ? -17.472 14.235 20.790 1.00 55.66 313 SER A O 1
ATOM 2390 N N . TYR A 1 314 ? -17.661 12.266 21.851 1.00 50.47 314 TYR A N 1
ATOM 2391 C CA . TYR A 1 314 ? -16.233 11.991 21.982 1.00 50.47 314 TYR A CA 1
ATOM 2392 C C . TYR A 1 314 ? -16.011 10.575 21.470 1.00 50.47 314 TYR A C 1
ATOM 2394 O O . TYR A 1 314 ? -16.794 9.689 21.776 1.00 50.47 314 TYR A O 1
ATOM 2402 N N . THR A 1 315 ? -14.972 10.321 20.685 1.00 63.69 315 THR A N 1
ATOM 2403 C CA . THR A 1 315 ? -14.641 8.995 20.124 1.00 63.69 315 THR A CA 1
ATOM 2404 C C . THR A 1 315 ? -14.202 7.969 21.188 1.00 63.69 315 THR A C 1
ATOM 2406 O O . THR A 1 315 ? -13.371 7.103 20.923 1.00 63.69 315 THR A O 1
ATOM 2409 N N . VAL A 1 316 ? -14.743 8.076 22.399 1.00 71.38 316 VAL A N 1
ATOM 2410 C CA . VAL A 1 316 ? -14.382 7.366 23.615 1.00 71.38 316 VAL A CA 1
ATOM 2411 C C . VAL A 1 316 ? -15.545 6.459 24.003 1.00 71.38 316 VAL A C 1
ATOM 2413 O O . VAL A 1 316 ? -16.723 6.807 23.906 1.00 71.38 316 VAL A O 1
ATOM 2416 N N . THR A 1 317 ? -15.209 5.247 24.425 1.00 78.19 317 THR A N 1
ATOM 2417 C CA . THR A 1 317 ? -16.170 4.277 24.945 1.00 78.19 317 THR A CA 1
ATOM 2418 C C . THR A 1 317 ? -15.862 4.051 26.409 1.00 78.19 317 THR A C 1
ATOM 2420 O O . THR A 1 317 ? -14.752 3.653 26.747 1.00 78.19 317 THR A O 1
ATOM 2423 N N . TRP A 1 318 ? -16.845 4.281 27.272 1.00 83.81 318 TRP A N 1
ATOM 2424 C CA . TRP A 1 318 ? -16.708 4.004 28.694 1.00 83.81 318 TRP A CA 1
ATOM 2425 C C . TRP A 1 318 ? -17.065 2.549 28.937 1.00 83.81 318 TRP A C 1
ATOM 2427 O O . TRP A 1 318 ? -18.093 2.063 28.450 1.00 83.81 318 TRP A O 1
ATOM 2437 N N . LEU A 1 319 ? -16.225 1.853 29.693 1.00 86.31 319 LEU A N 1
ATOM 2438 C CA . LEU A 1 319 ? -16.444 0.454 30.014 1.00 86.31 319 LEU A CA 1
ATOM 2439 C C . LEU A 1 319 ? -16.211 0.196 31.498 1.00 86.31 319 LEU A C 1
ATOM 2441 O O . LEU A 1 319 ? -15.300 0.748 32.103 1.00 86.31 319 LEU A O 1
ATOM 2445 N N . THR A 1 320 ? -17.030 -0.685 32.057 1.00 88.31 320 THR A N 1
ATOM 2446 C CA . THR A 1 320 ? -16.706 -1.416 33.282 1.00 88.31 320 THR A CA 1
ATOM 2447 C C . THR A 1 320 ? -16.557 -2.883 32.928 1.00 88.31 320 THR A C 1
ATOM 2449 O O . THR A 1 320 ? -17.149 -3.371 31.954 1.00 88.31 320 THR A O 1
ATOM 2452 N N . ALA A 1 321 ? -15.759 -3.611 33.695 1.00 89.38 321 ALA A N 1
ATOM 2453 C CA . ALA A 1 321 ? -15.450 -4.997 33.394 1.00 89.38 321 ALA A CA 1
ATOM 2454 C C . ALA A 1 321 ? -15.344 -5.820 34.669 1.00 89.38 321 ALA A C 1
ATOM 2456 O O . ALA A 1 321 ? -15.179 -5.297 35.757 1.00 89.38 321 ALA A O 1
ATOM 2457 N N . ARG A 1 322 ? -15.464 -7.132 34.527 1.00 89.75 322 ARG A N 1
ATOM 2458 C CA . ARG A 1 322 ? -15.289 -8.097 35.611 1.00 89.75 322 ARG A CA 1
ATOM 2459 C C . ARG A 1 322 ? -14.202 -9.082 35.233 1.00 89.75 322 ARG A C 1
ATOM 2461 O O . ARG A 1 322 ? -14.107 -9.472 34.064 1.00 89.75 322 ARG A O 1
ATOM 2468 N N . ARG A 1 323 ? -13.422 -9.532 36.208 1.00 86.00 323 ARG A N 1
ATOM 2469 C CA . ARG A 1 323 ? -12.463 -10.621 36.000 1.00 86.00 323 ARG A CA 1
ATOM 2470 C C . ARG A 1 323 ? -13.212 -11.903 35.643 1.00 86.00 323 ARG A C 1
ATOM 2472 O O . ARG A 1 323 ? -14.318 -12.163 36.128 1.00 86.00 323 ARG A O 1
ATOM 2479 N N . GLU A 1 324 ? -12.652 -12.693 34.734 1.00 81.25 324 GLU A N 1
ATOM 2480 C CA . GLU A 1 324 ? -13.289 -13.940 34.321 1.00 81.25 324 GLU A CA 1
ATOM 2481 C C . GLU A 1 324 ? -13.477 -14.885 35.524 1.00 81.25 324 GLU A C 1
ATOM 2483 O O . GLU A 1 324 ? -12.524 -15.243 36.205 1.00 81.25 324 GLU A O 1
ATOM 2488 N N . GLY A 1 325 ? -14.729 -15.271 35.798 1.00 80.62 325 GLY A N 1
ATOM 2489 C CA . GLY A 1 325 ? -15.085 -16.114 36.946 1.00 80.62 325 GLY A CA 1
ATOM 2490 C C . GLY A 1 325 ? -15.450 -15.352 38.226 1.00 80.62 325 GLY A C 1
ATOM 2491 O O . GLY A 1 325 ? -15.891 -15.982 39.181 1.00 80.62 325 GLY A O 1
ATOM 2492 N N . GLN A 1 326 ? -15.343 -14.019 38.240 1.00 84.06 326 GLN A N 1
ATOM 2493 C CA . GLN A 1 326 ? -15.696 -13.177 39.388 1.00 84.06 326 GLN A CA 1
ATOM 2494 C C . GLN A 1 326 ? -16.948 -12.326 39.118 1.00 84.06 326 GLN A C 1
ATOM 2496 O O . GLN A 1 326 ? -17.306 -12.046 37.969 1.00 84.06 326 GLN A O 1
ATOM 2501 N N . GLN A 1 327 ? -17.650 -11.952 40.194 1.00 83.81 327 GLN A N 1
ATOM 2502 C CA . GLN A 1 327 ? -18.837 -11.085 40.132 1.00 83.81 327 GLN A CA 1
ATOM 2503 C C . GLN A 1 327 ? -18.522 -9.604 40.353 1.00 83.81 327 GLN A C 1
ATOM 2505 O O . GLN A 1 327 ? -19.341 -8.763 39.992 1.00 83.81 327 GLN A O 1
ATOM 2510 N N . GLU A 1 328 ? -17.358 -9.296 40.923 1.00 88.44 328 GLU A N 1
ATOM 2511 C CA . GLU A 1 328 ? -16.916 -7.928 41.169 1.00 88.44 328 GLU A CA 1
ATOM 2512 C C . GLU A 1 328 ? -16.798 -7.147 39.855 1.00 88.44 328 GLU A C 1
ATOM 2514 O O . GLU A 1 328 ? -16.252 -7.642 38.863 1.00 88.44 328 GLU A O 1
ATOM 2519 N N . ILE A 1 329 ? -17.370 -5.942 39.849 1.00 88.38 329 ILE A N 1
ATOM 2520 C CA . ILE A 1 329 ? -17.322 -5.018 38.719 1.00 88.38 329 ILE A CA 1
ATOM 2521 C C . ILE A 1 329 ? -16.231 -4.004 39.024 1.00 88.38 329 ILE A C 1
ATOM 2523 O O . ILE A 1 329 ? -16.358 -3.239 39.973 1.00 88.38 329 ILE A O 1
ATOM 2527 N N . LEU A 1 330 ? -15.209 -3.999 38.181 1.00 86.88 330 LEU A N 1
ATOM 2528 C CA . LEU A 1 330 ? -14.116 -3.046 38.192 1.00 86.88 330 LEU A CA 1
ATOM 2529 C C . LEU A 1 330 ? -14.483 -1.846 37.316 1.00 86.88 330 LEU A C 1
ATOM 2531 O O . LEU A 1 330 ? -15.010 -2.008 36.201 1.00 86.88 330 LEU A O 1
ATOM 2535 N N . ASP A 1 331 ? -14.209 -0.648 37.818 1.00 87.31 331 ASP A N 1
ATOM 2536 C CA . ASP A 1 331 ? -14.216 0.577 37.019 1.00 87.31 331 ASP A CA 1
ATOM 2537 C C . ASP A 1 331 ? -12.864 0.804 36.316 1.00 87.31 331 ASP A C 1
ATOM 2539 O O . ASP A 1 331 ? -11.929 0.015 36.459 1.00 87.31 331 ASP A O 1
ATOM 2543 N N . GLY A 1 332 ? -12.782 1.843 35.479 1.00 81.44 332 GLY A N 1
ATOM 2544 C CA . GLY A 1 332 ? -11.573 2.124 34.701 1.00 81.44 332 GLY A CA 1
ATOM 2545 C C . GLY A 1 332 ? -10.355 2.450 35.569 1.00 81.44 332 GLY A C 1
ATOM 2546 O O . GLY A 1 332 ? -9.257 2.018 35.240 1.00 81.44 332 GLY A O 1
ATOM 2547 N N . GLN A 1 333 ? -10.557 3.142 36.693 1.00 84.50 333 GLN A N 1
ATOM 2548 C CA . GLN A 1 333 ? -9.479 3.532 37.600 1.00 84.50 333 GLN A CA 1
ATOM 2549 C C . GLN A 1 333 ? -8.904 2.307 38.315 1.00 84.50 333 GLN A C 1
ATOM 2551 O O . GLN A 1 333 ? -7.696 2.101 38.304 1.00 84.50 333 GLN A O 1
ATOM 2556 N N . GLN A 1 334 ? -9.768 1.437 38.843 1.00 86.38 334 GLN A N 1
ATOM 2557 C CA . GLN A 1 334 ? -9.357 0.182 39.475 1.00 86.38 334 GLN A CA 1
ATOM 2558 C C . GLN A 1 334 ? -8.611 -0.735 38.501 1.00 86.38 334 GLN A C 1
ATOM 2560 O O . GLN A 1 334 ? -7.625 -1.362 38.874 1.00 86.38 334 GLN A O 1
ATOM 2565 N N . MET A 1 335 ? -9.046 -0.797 37.237 1.00 85.44 335 MET A N 1
ATOM 2566 C CA . MET A 1 335 ? -8.323 -1.555 36.211 1.00 85.44 335 MET A CA 1
ATOM 2567 C C . MET A 1 335 ? -6.929 -0.981 35.936 1.00 85.44 335 MET A C 1
ATOM 2569 O O . MET A 1 335 ? -5.996 -1.754 35.735 1.00 85.44 335 MET A O 1
ATOM 2573 N N . LEU A 1 336 ? -6.782 0.346 35.899 1.00 83.25 336 LEU A N 1
ATOM 2574 C CA . LEU A 1 336 ? -5.485 0.995 35.693 1.00 83.25 336 LEU A CA 1
ATOM 2575 C C . LEU A 1 336 ? -4.552 0.783 36.888 1.00 83.25 336 LEU A C 1
ATOM 2577 O O . LEU A 1 336 ? -3.391 0.448 36.684 1.00 83.25 336 LEU A O 1
ATOM 2581 N N . GLU A 1 337 ? -5.066 0.900 38.113 1.00 84.19 337 GLU A N 1
ATOM 2582 C CA . GLU A 1 337 ? -4.317 0.627 39.345 1.00 84.19 337 GLU A CA 1
ATOM 2583 C C . GLU A 1 337 ? -3.863 -0.836 39.423 1.00 84.19 337 GLU A C 1
ATOM 2585 O O . GLU A 1 337 ? -2.721 -1.113 39.781 1.00 84.19 337 GLU A O 1
ATOM 2590 N N . ASP A 1 338 ? -4.722 -1.790 39.050 1.00 83.50 338 ASP A N 1
ATOM 2591 C CA . ASP A 1 338 ? -4.353 -3.207 38.965 1.00 83.50 338 ASP A CA 1
ATOM 2592 C C . ASP A 1 338 ? -3.175 -3.431 37.996 1.00 83.50 338 ASP A C 1
ATOM 2594 O O . ASP A 1 338 ? -2.246 -4.174 38.315 1.00 83.50 338 ASP A O 1
ATOM 2598 N N . ILE A 1 339 ? -3.202 -2.779 36.825 1.00 82.25 339 ILE A N 1
ATOM 2599 C CA . ILE A 1 339 ? -2.143 -2.879 35.808 1.00 82.25 339 ILE A CA 1
ATOM 2600 C C . ILE A 1 339 ? -0.848 -2.223 36.294 1.00 82.25 339 ILE A C 1
ATOM 2602 O O . ILE A 1 339 ? 0.220 -2.807 36.123 1.00 82.25 339 ILE A O 1
ATOM 2606 N N . ASP A 1 340 ? -0.932 -1.041 36.905 1.00 80.75 340 ASP A N 1
ATOM 2607 C CA . ASP A 1 340 ? 0.227 -0.312 37.434 1.00 80.75 340 ASP A CA 1
ATOM 2608 C C . ASP A 1 340 ? 0.952 -1.125 38.515 1.00 80.75 340 ASP A C 1
ATOM 2610 O O . ASP A 1 340 ? 2.170 -1.318 38.461 1.00 80.75 340 ASP A O 1
ATOM 2614 N N . ASN A 1 341 ? 0.179 -1.730 39.424 1.00 81.94 341 ASN A N 1
ATOM 2615 C CA . ASN A 1 341 ? 0.699 -2.650 40.432 1.00 81.94 341 ASN A CA 1
ATOM 2616 C C . ASN A 1 341 ? 1.381 -3.878 39.803 1.00 81.94 341 ASN A C 1
ATOM 2618 O O . ASN A 1 341 ? 2.440 -4.300 40.268 1.00 81.94 341 ASN A O 1
ATOM 2622 N N . GLU A 1 342 ? 0.802 -4.459 38.747 1.00 82.25 342 GLU A N 1
ATOM 2623 C CA . GLU A 1 342 ? 1.388 -5.604 38.032 1.00 82.25 342 GLU A CA 1
ATOM 2624 C C . GLU A 1 342 ? 2.660 -5.225 37.254 1.00 82.25 342 GLU A C 1
ATOM 2626 O O . GLU A 1 342 ? 3.539 -6.062 37.050 1.00 82.25 342 GLU A O 1
ATOM 2631 N N . MET A 1 343 ? 2.787 -3.956 36.864 1.00 77.69 343 MET A N 1
ATOM 2632 C CA . MET A 1 343 ? 3.968 -3.385 36.213 1.00 77.69 343 MET A CA 1
ATOM 2633 C C . MET A 1 343 ? 5.032 -2.851 37.188 1.00 77.69 343 MET A C 1
ATOM 2635 O O . MET A 1 343 ? 6.003 -2.227 36.749 1.00 77.69 343 MET A O 1
ATOM 2639 N N . GLU A 1 344 ? 4.881 -3.099 38.493 1.00 78.62 344 GLU A N 1
ATOM 2640 C CA . GLU A 1 344 ? 5.780 -2.606 39.546 1.00 78.62 344 GLU A CA 1
ATOM 2641 C C . GLU A 1 344 ? 5.949 -1.069 39.526 1.00 78.62 344 GLU A C 1
ATOM 2643 O O . GLU A 1 344 ? 7.037 -0.557 39.788 1.00 78.62 344 GLU A O 1
ATOM 2648 N N . ASN A 1 345 ? 4.881 -0.323 39.213 1.00 66.25 345 ASN A N 1
ATOM 2649 C CA . ASN A 1 345 ? 4.859 1.145 39.123 1.00 66.25 345 ASN A CA 1
ATOM 2650 C C . ASN A 1 345 ? 5.789 1.750 38.049 1.00 66.25 345 ASN A C 1
ATOM 2652 O O . ASN A 1 345 ? 6.250 2.882 38.182 1.00 66.25 345 ASN A O 1
ATOM 2656 N N . ASN A 1 346 ? 6.085 1.012 36.971 1.00 64.38 346 ASN A N 1
ATOM 2657 C CA . ASN A 1 346 ? 6.898 1.492 35.840 1.00 64.38 346 ASN A CA 1
ATOM 2658 C C . ASN A 1 346 ? 6.056 2.075 34.679 1.00 64.38 346 ASN A C 1
ATOM 2660 O O . ASN A 1 346 ? 6.439 1.966 33.511 1.00 64.38 346 ASN A O 1
ATOM 2664 N N . MET A 1 347 ? 4.889 2.662 34.963 1.00 60.66 347 MET A N 1
ATOM 2665 C CA . MET A 1 347 ? 3.935 3.142 33.945 1.00 60.66 347 MET A CA 1
ATOM 2666 C C . MET A 1 347 ? 4.309 4.466 33.262 1.00 60.66 347 MET A C 1
ATOM 2668 O O . MET A 1 347 ? 3.623 4.862 32.321 1.00 60.66 347 MET A O 1
ATOM 2672 N N . ASP A 1 348 ? 5.410 5.119 33.649 1.00 57.66 348 ASP A N 1
ATOM 2673 C CA . ASP A 1 348 ? 5.772 6.485 33.222 1.00 57.66 348 ASP A CA 1
ATOM 2674 C C . ASP A 1 348 ? 5.927 6.702 31.694 1.00 57.66 348 ASP A C 1
ATOM 2676 O O . ASP A 1 348 ? 6.131 7.835 31.257 1.00 57.66 348 ASP A O 1
ATOM 2680 N N . CYS A 1 349 ? 5.841 5.664 30.845 1.00 53.88 349 CYS A N 1
ATOM 2681 C CA . CYS A 1 349 ? 5.968 5.813 29.387 1.00 53.88 349 CYS A CA 1
ATOM 2682 C C . CYS A 1 349 ? 5.342 4.676 28.543 1.00 53.88 349 CYS A C 1
ATOM 2684 O O . CYS A 1 349 ? 5.875 4.336 27.483 1.00 53.88 349 CYS A O 1
ATOM 2686 N N . VAL A 1 350 ? 4.251 4.033 28.987 1.00 65.06 350 VAL A N 1
ATOM 2687 C CA . VAL A 1 350 ? 3.633 2.930 28.216 1.00 65.06 350 VAL A CA 1
ATOM 2688 C C . VAL A 1 350 ? 2.281 3.336 27.635 1.00 65.06 350 VAL A C 1
ATOM 2690 O O . VAL A 1 350 ? 1.325 3.576 28.364 1.00 65.06 350 VAL A O 1
ATOM 2693 N N . ASP A 1 351 ? 2.183 3.350 26.302 1.00 76.56 351 ASP A N 1
ATOM 2694 C CA . ASP A 1 351 ? 0.895 3.431 25.608 1.00 76.56 351 ASP A CA 1
ATOM 2695 C C . ASP A 1 351 ? 0.083 2.161 25.918 1.00 76.56 351 ASP A C 1
ATOM 2697 O O . ASP A 1 351 ? 0.412 1.060 25.459 1.00 76.56 351 ASP A O 1
ATOM 2701 N N . LEU A 1 352 ? -0.981 2.302 26.707 1.00 80.94 352 LEU A N 1
ATOM 2702 C CA . LEU A 1 352 ? -1.840 1.188 27.097 1.00 80.94 352 LEU A CA 1
ATOM 2703 C C . LEU A 1 352 ? -2.883 0.898 26.023 1.00 80.94 352 LEU A C 1
ATOM 2705 O O . LEU A 1 352 ? -3.546 1.795 25.502 1.00 80.94 352 LEU A O 1
ATOM 2709 N N . TYR A 1 353 ? -3.080 -0.389 25.743 1.00 84.69 353 TYR A N 1
ATOM 2710 C CA . TYR A 1 353 ? -4.099 -0.857 24.811 1.00 84.69 353 TYR A CA 1
ATOM 2711 C C . TYR A 1 353 ? -4.932 -1.975 25.426 1.00 84.69 353 TYR A C 1
ATOM 2713 O O . TYR A 1 353 ? -4.400 -2.942 25.968 1.00 84.69 353 TYR A O 1
ATOM 2721 N N . ILE A 1 354 ? -6.250 -1.906 25.244 1.00 83.94 354 ILE A N 1
ATOM 2722 C CA . ILE A 1 354 ? -7.168 -2.998 25.565 1.00 83.94 354 ILE A CA 1
ATOM 2723 C C . ILE A 1 354 ? -7.486 -3.778 24.292 1.00 83.94 354 ILE A C 1
ATOM 2725 O O . ILE A 1 354 ? -8.033 -3.245 23.322 1.00 83.94 354 ILE A O 1
ATOM 2729 N N . GLY A 1 355 ? -7.182 -5.076 24.317 1.00 86.56 355 GLY A N 1
ATOM 2730 C CA . GLY A 1 355 ? -7.589 -6.018 23.281 1.00 86.56 355 GLY A CA 1
ATOM 2731 C C . GLY A 1 355 ? -9.026 -6.490 23.474 1.00 86.56 355 GLY A C 1
ATOM 2732 O O . GLY A 1 355 ? -9.328 -7.262 24.382 1.00 86.56 355 GLY A O 1
ATOM 2733 N N . VAL A 1 356 ? -9.921 -6.073 22.583 1.00 84.19 356 VAL A N 1
ATOM 2734 C CA . VAL A 1 356 ? -11.336 -6.447 22.605 1.00 84.19 356 VAL A CA 1
ATOM 2735 C C . VAL A 1 356 ? -11.601 -7.509 21.547 1.00 84.19 356 VAL A C 1
ATOM 2737 O O . VAL A 1 356 ? -11.525 -7.250 20.346 1.00 84.19 356 VAL A O 1
ATOM 2740 N N . THR A 1 357 ? -11.973 -8.709 21.996 1.00 85.56 357 THR A N 1
ATOM 2741 C CA . THR A 1 357 ? -12.484 -9.757 21.105 1.00 85.56 357 THR A CA 1
ATOM 2742 C C . THR A 1 357 ? -13.978 -9.550 20.881 1.00 85.56 357 THR A C 1
ATOM 2744 O O . THR A 1 357 ? -14.770 -9.614 21.822 1.00 85.56 357 THR A O 1
ATOM 2747 N N . ARG A 1 358 ? -14.386 -9.317 19.633 1.00 80.69 358 ARG A N 1
ATOM 2748 C CA . ARG A 1 358 ? -15.787 -9.120 19.246 1.00 80.69 358 ARG A CA 1
ATOM 2749 C C . ARG A 1 358 ? -16.265 -10.300 18.415 1.00 80.69 358 ARG A C 1
ATOM 2751 O O . ARG A 1 358 ? -15.546 -10.788 17.551 1.00 80.69 358 ARG A O 1
ATOM 2758 N N . ARG A 1 359 ? -17.498 -10.749 18.660 1.00 82.31 359 ARG A N 1
ATOM 2759 C CA . ARG A 1 359 ? -18.206 -11.697 17.790 1.00 82.31 359 ARG A CA 1
ATOM 2760 C C . ARG A 1 359 ? -19.362 -10.979 17.119 1.00 82.31 359 ARG A C 1
ATOM 2762 O O . ARG A 1 359 ? -20.207 -10.418 17.814 1.00 82.31 359 ARG A O 1
ATOM 2769 N N . ARG A 1 360 ? -19.384 -10.958 15.788 1.00 77.25 360 ARG A N 1
ATOM 2770 C CA . ARG A 1 360 ? -20.389 -10.228 15.003 1.00 77.25 360 ARG A CA 1
ATOM 2771 C C . ARG A 1 360 ? -20.827 -11.031 13.789 1.00 77.25 360 ARG A C 1
ATOM 2773 O O . ARG A 1 360 ? -20.039 -11.784 13.226 1.00 77.25 360 ARG A O 1
ATOM 2780 N N . ASN A 1 361 ? -22.082 -10.848 13.386 1.00 81.56 361 ASN A N 1
ATOM 2781 C CA . ASN A 1 361 ? -22.557 -11.314 12.089 1.00 81.56 361 ASN A CA 1
ATOM 2782 C C . ASN A 1 361 ? -22.165 -10.282 11.030 1.00 81.56 361 ASN A C 1
ATOM 2784 O O . ASN A 1 361 ? -22.640 -9.149 11.073 1.00 81.56 361 ASN A O 1
ATOM 2788 N N . CYS A 1 362 ? -21.310 -10.683 10.096 1.00 81.00 362 CYS A N 1
ATOM 2789 C CA . CYS A 1 362 ? -20.882 -9.868 8.965 1.00 81.00 362 CYS A CA 1
ATOM 2790 C C . CYS A 1 362 ? -21.599 -10.323 7.691 1.00 81.00 362 CYS A C 1
ATOM 2792 O O . CYS A 1 362 ? -21.779 -11.522 7.468 1.00 81.00 362 CYS A O 1
ATOM 2794 N N . SER A 1 363 ? -21.989 -9.365 6.853 1.00 82.38 363 SER A N 1
ATOM 2795 C CA . SER A 1 363 ? -22.551 -9.590 5.519 1.00 82.38 363 SER A CA 1
ATOM 2796 C C . SER A 1 363 ? -22.096 -8.484 4.572 1.00 82.38 363 SER A C 1
ATOM 2798 O O . SER A 1 363 ? -21.913 -7.338 4.996 1.00 82.38 363 SER A O 1
ATOM 2800 N N . VAL A 1 364 ? -21.951 -8.821 3.291 1.00 82.06 364 VAL A N 1
ATOM 2801 C CA . VAL A 1 364 ? -21.589 -7.874 2.231 1.00 82.06 364 VAL A CA 1
ATOM 2802 C C . VAL A 1 364 ? -22.581 -7.999 1.082 1.00 82.06 364 VAL A C 1
ATOM 2804 O O . VAL A 1 364 ? -22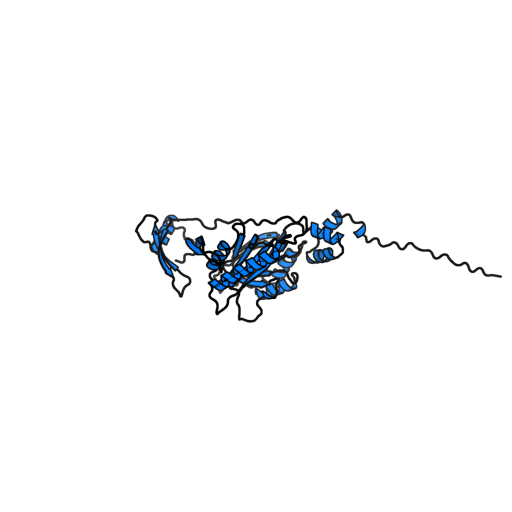.692 -9.057 0.467 1.00 82.06 364 VAL A O 1
ATOM 2807 N N . GLY A 1 365 ? -23.322 -6.928 0.789 1.00 78.94 365 GLY A N 1
ATOM 2808 C CA . GLY A 1 365 ? -24.349 -6.947 -0.255 1.00 78.94 365 GLY A CA 1
ATOM 2809 C C . GLY A 1 365 ? -25.401 -8.037 -0.015 1.00 78.94 365 GLY A C 1
ATOM 2810 O O . GLY A 1 365 ? -26.048 -8.058 1.029 1.00 78.94 365 GLY A O 1
ATOM 2811 N N . SER A 1 366 ? -25.573 -8.942 -0.982 1.00 74.56 366 SER A N 1
ATOM 2812 C CA . SER A 1 366 ? -26.500 -10.080 -0.890 1.00 74.56 366 SER A CA 1
ATOM 2813 C C . SER A 1 366 ? -25.871 -11.364 -0.326 1.00 74.56 366 SER A C 1
ATOM 2815 O O . SER A 1 366 ? -26.525 -12.409 -0.338 1.00 74.56 366 SER A O 1
ATOM 2817 N N . ASP A 1 367 ? -24.611 -11.326 0.120 1.00 79.06 367 ASP A N 1
ATOM 2818 C CA . ASP A 1 367 ? -23.915 -12.507 0.638 1.00 79.06 367 ASP A CA 1
ATOM 2819 C C . ASP A 1 367 ? -24.527 -12.976 1.973 1.00 79.06 367 ASP A C 1
ATOM 2821 O O . ASP A 1 367 ? -25.020 -12.184 2.783 1.00 79.06 367 ASP A O 1
ATOM 2825 N N . LYS A 1 368 ? -24.493 -14.293 2.221 1.00 81.25 368 LYS A N 1
ATOM 2826 C CA . LYS A 1 368 ? -25.078 -14.885 3.434 1.00 81.25 368 LYS A CA 1
ATOM 2827 C C . LYS A 1 368 ? -24.319 -14.427 4.685 1.00 81.25 368 LYS A C 1
ATOM 2829 O O . LYS A 1 368 ? -23.102 -14.612 4.739 1.00 81.25 368 LYS A O 1
ATOM 2834 N N . PRO A 1 369 ? -25.003 -13.933 5.729 1.00 83.38 369 PRO A N 1
ATOM 2835 C CA . PRO A 1 369 ? -24.329 -13.492 6.940 1.00 83.38 369 PRO A CA 1
ATOM 2836 C C . PRO A 1 369 ? -23.536 -14.636 7.587 1.00 83.38 369 PRO A C 1
ATOM 2838 O O . PRO A 1 369 ? -24.029 -15.761 7.696 1.00 83.38 369 PRO A O 1
ATOM 2841 N N . LYS A 1 370 ? -22.308 -14.346 8.029 1.00 83.50 370 LYS A N 1
ATOM 2842 C CA . LYS A 1 370 ? -21.439 -15.286 8.755 1.00 83.50 370 LYS A CA 1
ATOM 2843 C C . LYS A 1 370 ? -21.015 -14.671 10.077 1.00 83.50 370 LYS A C 1
ATOM 2845 O O . LYS A 1 370 ? -20.692 -13.487 10.139 1.00 83.50 370 LYS A O 1
ATOM 2850 N N . MET A 1 371 ? -20.957 -15.495 11.116 1.00 83.75 371 MET A N 1
ATOM 2851 C CA . MET A 1 371 ? -20.385 -15.081 12.389 1.00 83.75 371 MET A CA 1
ATOM 2852 C C . MET A 1 371 ? -18.858 -15.043 12.291 1.00 83.75 371 MET A C 1
ATOM 2854 O O . MET A 1 371 ? -18.223 -16.036 11.932 1.00 83.75 371 MET A O 1
ATOM 2858 N N . MET A 1 372 ? -18.277 -13.895 12.618 1.00 83.06 372 MET A N 1
ATOM 2859 C CA . MET A 1 372 ? -16.838 -13.661 12.653 1.00 83.06 372 MET A CA 1
ATOM 2860 C C . MET A 1 372 ? -16.392 -13.279 14.055 1.00 83.06 372 MET A C 1
ATOM 2862 O O . MET A 1 372 ? -17.152 -12.689 14.823 1.00 83.06 372 MET A O 1
ATOM 2866 N N . THR A 1 373 ? -15.153 -13.646 14.379 1.00 84.25 373 THR A N 1
ATOM 2867 C CA . THR A 1 373 ? -14.475 -13.219 15.603 1.00 84.25 373 THR A CA 1
ATOM 2868 C C . THR A 1 373 ? -13.332 -12.302 15.206 1.00 84.25 373 THR A C 1
ATOM 2870 O O . THR A 1 373 ? -12.470 -12.720 14.441 1.00 84.25 373 THR A O 1
ATOM 2873 N N . THR A 1 374 ? -13.334 -11.077 15.716 1.00 82.50 374 THR A N 1
ATOM 2874 C CA . THR A 1 374 ? -12.316 -10.065 15.425 1.00 82.50 374 THR A CA 1
ATOM 2875 C C . THR A 1 374 ? -11.643 -9.625 16.715 1.00 82.50 374 THR A C 1
ATOM 2877 O O . THR A 1 374 ? -12.276 -9.585 17.773 1.00 82.50 374 THR A O 1
ATOM 2880 N N . LEU A 1 375 ? -10.347 -9.326 16.640 1.00 84.31 375 LEU A N 1
ATOM 2881 C CA . LEU A 1 375 ? -9.587 -8.719 17.727 1.00 84.31 375 LEU A CA 1
ATOM 2882 C C . LEU A 1 375 ? -9.268 -7.282 17.327 1.00 84.31 375 LEU A C 1
ATOM 2884 O O . LEU A 1 375 ? -8.631 -7.057 16.303 1.00 84.31 375 LEU A O 1
ATOM 2888 N N . ALA A 1 376 ? -9.708 -6.326 18.137 1.00 82.81 376 ALA A N 1
ATOM 2889 C CA . ALA A 1 376 ? -9.370 -4.920 17.975 1.00 82.81 376 ALA A CA 1
ATOM 2890 C C . ALA A 1 376 ? -8.597 -4.441 19.203 1.00 82.81 376 ALA A C 1
ATOM 2892 O O . ALA A 1 376 ? -9.012 -4.705 20.330 1.00 82.81 376 ALA A O 1
ATOM 2893 N N . LEU A 1 377 ? -7.490 -3.739 18.982 1.00 83.75 377 LEU A N 1
ATOM 2894 C CA . LEU A 1 377 ? -6.753 -3.052 20.037 1.00 83.75 377 LEU A CA 1
ATOM 2895 C C . LEU A 1 377 ? -7.260 -1.609 20.120 1.00 83.75 377 LEU A C 1
ATOM 2897 O O . LEU A 1 377 ? -7.394 -0.934 19.098 1.00 83.75 377 LEU A O 1
ATOM 2901 N N . HIS A 1 378 ? -7.572 -1.151 21.326 1.00 81.81 378 HIS A N 1
ATOM 2902 C CA . HIS A 1 378 ? -8.057 0.199 21.594 1.00 81.81 378 HIS A CA 1
ATOM 2903 C C . HIS A 1 378 ? -7.115 0.879 22.579 1.00 81.81 378 HIS A C 1
ATOM 2905 O O . HIS A 1 378 ? -6.876 0.314 23.641 1.00 81.81 378 HIS A O 1
ATOM 2911 N N . GLY A 1 379 ? -6.593 2.055 22.228 1.00 80.38 379 GLY A N 1
ATOM 2912 C CA . GLY A 1 379 ? -5.802 2.860 23.159 1.00 80.38 379 GLY A CA 1
ATOM 2913 C C . GLY A 1 379 ? -6.636 3.255 24.377 1.00 80.38 379 GLY A C 1
ATOM 2914 O O . GLY A 1 379 ? -7.839 3.503 24.243 1.00 80.38 379 GLY A O 1
ATOM 2915 N N . VAL A 1 380 ? -6.006 3.262 25.546 1.00 78.94 380 VAL A N 1
ATOM 2916 C CA . VAL A 1 380 ? -6.606 3.692 26.810 1.00 78.94 380 VAL A CA 1
ATOM 2917 C C . VAL A 1 380 ? -6.144 5.113 27.101 1.00 78.94 380 VAL A C 1
ATOM 2919 O O . VAL A 1 380 ? -4.950 5.389 27.068 1.00 78.94 380 VAL A O 1
ATOM 2922 N N . GLU A 1 381 ? -7.094 6.002 27.377 1.00 68.31 381 GLU A N 1
ATOM 2923 C CA . GLU A 1 381 ? -6.830 7.349 27.887 1.00 68.31 381 GLU A CA 1
ATOM 2924 C C . GLU A 1 381 ? -7.228 7.363 29.369 1.00 68.31 381 GLU A C 1
ATOM 2926 O O . GLU A 1 381 ? -8.324 6.900 29.705 1.00 68.31 381 GLU A O 1
ATOM 2931 N N . GLY A 1 382 ? -6.301 7.799 30.228 1.00 58.22 382 GLY A N 1
ATOM 2932 C CA . GLY A 1 382 ? -6.461 7.902 31.684 1.00 58.22 382 GLY A CA 1
ATOM 2933 C C . GLY A 1 382 ? -6.930 9.275 32.135 1.00 58.22 382 GLY A C 1
ATOM 2934 O O . GLY A 1 382 ? -6.602 10.265 31.439 1.00 58.22 382 GLY A O 1
#

Nearest PDB structures (foldseek):
  8s7e-assembly1_B  TM=6.998E-01  e=5.298E-10  Homo sapiens

Mean predicted aligned error: 10.43 Å